Protein AF-0000000079724504 (afdb_homodimer)

Nearest PDB structures (foldseek):
  4ovy-assembly1_A-2  TM=7.297E-01  e=3.194E-13  Planctopirus limnophila DSM 3776
  3kd3-assembly2_B  TM=6.762E-01  e=2.627E-08  Francisella tularensis subsp. tularensis
  6hyj-assembly2_B  TM=6.392E-01  e=3.562E-07  Homo sapiens
  1nnl-assembly2_B  TM=6.589E-01  e=9.192E-07  Homo sapiens
  1nnl-assembly1_A  TM=6.661E-01  e=1.567E-06  Homo sapiens

Radius of gyration: 25.15 Å; Cα contacts (8 Å, |Δi|>4): 992; chains: 2; bounding box: 54×77×52 Å

Solvent-accessible surface area (backbone atoms only — not comparable to full-atom values): 28333 Å² total; per-residue (Å²): 128,90,59,59,81,60,83,65,50,43,65,69,58,46,52,51,49,39,50,55,50,70,67,50,61,51,35,35,38,28,30,39,63,51,46,40,24,38,52,55,60,55,58,47,44,52,48,48,41,43,76,66,57,45,76,55,45,68,60,62,46,27,90,78,42,91,34,34,74,61,27,45,56,41,84,81,52,58,54,71,58,49,45,53,51,51,53,52,50,43,47,47,33,31,72,70,63,30,59,68,52,22,59,58,61,53,35,51,73,63,17,49,31,36,66,68,53,39,28,51,51,30,43,54,41,47,60,57,34,53,62,40,83,51,69,80,27,38,43,73,32,64,67,49,45,42,48,42,52,45,38,49,76,43,63,33,47,60,32,39,48,26,63,39,51,22,61,44,52,28,51,52,24,68,82,59,74,36,57,46,88,34,42,45,27,29,41,56,41,58,48,99,84,47,30,29,38,49,52,68,45,79,58,53,24,51,24,64,20,39,42,52,40,38,47,74,73,69,63,55,78,32,32,31,19,39,25,46,50,69,55,31,44,50,37,32,70,54,23,71,73,40,17,38,36,35,42,81,76,44,64,68,55,51,52,56,37,48,76,71,70,30,42,77,30,62,57,68,71,77,84,125,128,89,58,60,81,58,84,65,51,44,65,71,57,46,51,51,50,37,52,54,50,71,69,52,60,50,34,35,38,27,30,39,64,50,47,41,24,37,53,54,60,54,58,48,46,52,48,48,41,42,74,67,57,45,76,55,47,70,59,63,45,28,89,81,42,91,34,33,73,62,26,45,56,40,83,81,50,57,54,70,58,50,47,53,50,52,53,52,51,43,50,46,34,30,72,68,62,30,61,69,52,22,58,57,60,53,35,53,74,63,18,49,31,36,68,68,53,39,28,50,51,29,43,54,40,47,60,53,33,55,63,40,80,53,69,78,30,37,41,74,33,64,67,47,47,41,47,44,52,43,38,51,77,43,61,33,48,59,33,39,50,26,63,39,50,23,59,44,50,30,53,51,24,70,83,60,73,37,58,47,88,34,43,44,28,29,42,56,40,57,46,98,87,49,30,29,38,49,52,69,46,78,60,53,23,52,24,62,21,37,42,51,40,39,47,73,73,69,65,54,78,31,32,32,19,37,23,46,50,70,55,31,45,50,37,33,71,55,22,70,75,41,17,38,37,37,40,81,76,42,66,68,55,51,49,57,37,48,77,71,69,30,42,77,30,62,58,68,71,78,84,125

pLDDT: mean 94.41, std 8.23, range [43.0, 98.94]

InterPro domains:
  IPR023214 HAD superfamily [G3DSA:3.40.50.1000] (127-270)
  IPR036412 HAD-like superfamily [SSF56784] (25-255)
  IPR050582 HAD-like hydrolase superfamily, SerB [PTHR43344] (23-249)

Organism: NCBI:txid2484901

Foldseek 3Di:
DQAFDCAQWDPVVRVLLSVVLQPAAFAEEEADDLWQKDHDLLVLLLVLCLQVQVVQADQQPLVLAPPRVCSNHVSVPDSVVVVVRVVVRLVVQCVPVNDLRSLLSSLSSQFRDALVRLLVSLVVSLVVQCPPPDPSHIHGDPRQLRSLVSSVVSPYQYAYQYLHELSSCLSCVVVSPHHSLRYHYWDADADPVRTGHSHTDPPRRWAVRVVVCCCVRVVDQGQEYEEADNRCVNNQLSHDHAYEYEHPPDVVRVVSCVVSVHHYTYRRDDPD/DQAFDCAQWDPVVRVLLSVVLQPAAFAEEEADDLWQKDHDLLVLLLVLCLQVQVVQADQQPLVLAPPRVCSNHVSVPDSVVVVVRVVVRLVVQCVPPNDLRSLLSSLSSQFRDALVRLLVSLVVSLVVQCPPPPPSHMHGDPRQLRSLVSSVVSPYQYAYQYLHELSSCLSCVVVSPHHSLRYHYWDADADPVRTGHSHTDPPRRWAVRVVVCCCVRVVDQGQEYEEADNRCVNNQLSHPHAYEYEYPPDPVRVVSCVVSVHHYTYRRDDPD

Sequence (544 aa):
MTSFPLKSWAPSVHASLTQIISSSPGLACFDFDNTLIRNDFGEKIMDSVISEGMLFLPDDLSLFFRDKDYWKNHKTKPISEKEHLVWEEYTYQLKEFGIEKGYRWTSFIFQGYTKDGFYDLSRRTWEKVARLREGFAVFPQKEMLDLIEFLNSNHWKIYIVTASPEDGIRAIAHHFPVKEENVIGMVQKKNPNGIYAHEIIEPYTYGEGKVKAIQSRIGEIPDLVFGDSFNDYPMLCYARKLGVAIDRGNPEFVKACSEKGISIQPYFALETMTSFPLKSWAPSVHASLTQIISSSPGLACFDFDNTLIRNDFGEKIMDSVISEGMLFLPDDLSLFFRDKDYWKNHKTKPISEKEHLVWEEYTYQLKEFGIEKGYRWTSFIFQGYTKDGFYDLSRRTWEKVARLREGFAVFPQKEMLDLIEFLNSNHWKIYIVTASPEDGIRAIAHHFPVKEENVIGMVQKKNPNGIYAHEIIEPYTYGEGKVKAIQSRIGEIPDLVFGDSFNDYPMLCYARKLGVAIDRGNPEFVKACSEKGISIQPYFALET

Structure (mmCIF, N/CA/C/O backbone):
data_AF-0000000079724504-model_v1
#
loop_
_entity.id
_entity.type
_entity.pdbx_description
1 polymer 'Haloacid dehalogenase-like hydrolase'
#
loop_
_atom_site.group_PDB
_atom_site.id
_atom_site.type_symbol
_atom_site.label_atom_id
_atom_site.label_alt_id
_atom_site.label_comp_id
_atom_site.label_asym_id
_atom_site.label_entity_id
_atom_site.label_seq_id
_atom_site.pdbx_PDB_ins_code
_atom_site.Cartn_x
_atom_site.Cartn_y
_atom_site.Cartn_z
_atom_site.occupancy
_atom_site.B_iso_or_equiv
_atom_site.auth_seq_id
_atom_site.auth_comp_id
_atom_site.auth_asym_id
_atom_site.auth_atom_id
_atom_site.pdbx_PDB_model_num
ATOM 1 N N . MET A 1 1 ? -13.156 -36.688 -18.75 1 67.56 1 MET A N 1
ATOM 2 C CA . MET A 1 1 ? -14.086 -35.844 -18.031 1 67.56 1 MET A CA 1
ATOM 3 C C . MET A 1 1 ? -14.719 -34.812 -18.953 1 67.56 1 MET A C 1
ATOM 5 O O . MET A 1 1 ? -14.016 -34.156 -19.734 1 67.56 1 MET A O 1
ATOM 9 N N . THR A 1 2 ? -16.047 -34.688 -19 1 82.56 2 THR A N 1
ATOM 10 C CA . THR A 1 2 ? -16.734 -33.812 -19.938 1 82.56 2 THR A CA 1
ATOM 11 C C . THR A 1 2 ? -16.781 -32.375 -19.422 1 82.56 2 THR A C 1
ATOM 13 O O . THR A 1 2 ? -17.016 -31.438 -20.188 1 82.56 2 THR A O 1
ATOM 16 N N . SER A 1 3 ? -16.547 -32.281 -18.219 1 93.12 3 SER A N 1
ATOM 17 C CA . SER A 1 3 ? -16.547 -30.969 -17.594 1 93.12 3 SER A CA 1
ATOM 18 C C . SER A 1 3 ? -15.969 -31.031 -16.188 1 93.12 3 SER A C 1
ATOM 20 O O . SER A 1 3 ? -15.43 -32.062 -15.773 1 93.12 3 SER A O 1
ATOM 22 N N . PHE A 1 4 ? -15.805 -30 -15.508 1 95.5 4 PHE A N 1
ATOM 23 C CA . PHE A 1 4 ? -15.43 -29.906 -14.102 1 95.5 4 PHE A CA 1
ATOM 24 C C . PHE A 1 4 ? -16.578 -29.328 -13.281 1 95.5 4 PHE A C 1
ATOM 26 O O . PHE A 1 4 ? -17.516 -28.75 -13.828 1 95.5 4 PHE A O 1
ATOM 33 N N . PRO A 1 5 ? -16.594 -29.5 -11.953 1 95.81 5 PRO A N 1
ATOM 34 C CA . PRO A 1 5 ? -17.719 -29.062 -11.133 1 95.81 5 PRO A CA 1
ATOM 35 C C . PRO A 1 5 ? -17.969 -27.562 -11.219 1 95.81 5 PRO A C 1
ATOM 37 O O . PRO A 1 5 ? -17.031 -26.766 -11.164 1 95.81 5 PRO A O 1
ATOM 40 N N . LEU A 1 6 ? -19.188 -27.125 -11.43 1 95 6 LEU A N 1
ATOM 41 C CA . LEU A 1 6 ? -19.547 -25.719 -11.531 1 95 6 LEU A CA 1
ATOM 42 C C . LEU A 1 6 ? -19.25 -24.984 -10.227 1 95 6 LEU A C 1
ATOM 44 O O . LEU A 1 6 ? -18.547 -23.969 -10.234 1 95 6 LEU A O 1
ATOM 48 N N . LYS A 1 7 ? -19.688 -25.453 -9.055 1 94.69 7 LYS A N 1
ATOM 49 C CA . LYS A 1 7 ? -19.531 -24.828 -7.738 1 94.69 7 LYS A CA 1
ATOM 50 C C . LYS A 1 7 ? -19.797 -23.328 -7.797 1 94.69 7 LYS A C 1
ATOM 52 O O . LYS A 1 7 ? -20.875 -22.906 -8.203 1 94.69 7 LYS A O 1
ATOM 57 N N . SER A 1 8 ? -18.812 -22.484 -7.422 1 94.75 8 SER A N 1
ATOM 58 C CA . SER A 1 8 ? -19.047 -21.047 -7.336 1 94.75 8 SER A CA 1
ATOM 59 C C . SER A 1 8 ? -18.719 -20.359 -8.656 1 94.75 8 SER A C 1
ATOM 61 O O . SER A 1 8 ? -18.688 -19.125 -8.727 1 94.75 8 SER A O 1
ATOM 63 N N . TRP A 1 9 ? -18.469 -21.109 -9.688 1 97.31 9 TRP A N 1
ATOM 64 C CA . TRP A 1 9 ? -18.219 -20.5 -10.992 1 97.31 9 TRP A CA 1
ATOM 65 C C . TRP A 1 9 ? -19.469 -19.828 -11.531 1 97.31 9 TRP A C 1
ATOM 67 O O . TRP A 1 9 ? -20.578 -20.344 -11.398 1 97.31 9 TRP A O 1
ATOM 77 N N . ALA A 1 10 ? -19.297 -18.641 -12.086 1 97.69 10 ALA A N 1
ATOM 78 C CA . ALA A 1 10 ? -20.375 -18.094 -12.914 1 97.69 10 ALA A CA 1
ATOM 79 C C . ALA A 1 10 ? -20.719 -19.047 -14.055 1 97.69 10 ALA A C 1
ATOM 81 O O . ALA A 1 10 ? -19.844 -19.5 -14.789 1 97.69 10 ALA A O 1
ATOM 82 N N . PRO A 1 11 ? -21.953 -19.312 -14.305 1 97.81 11 PRO A N 1
ATOM 83 C CA . PRO A 1 11 ? -22.344 -20.312 -15.297 1 97.81 11 PRO A CA 1
ATOM 84 C C . PRO A 1 11 ? -21.797 -20.016 -16.688 1 97.81 11 PRO A C 1
ATOM 86 O O . PRO A 1 11 ? -21.344 -20.938 -17.391 1 97.81 11 PRO A O 1
ATOM 89 N N . SER A 1 12 ? -21.844 -18.797 -17.094 1 97.94 12 SER A N 1
ATOM 90 C CA . SER A 1 12 ? -21.359 -18.438 -18.422 1 97.94 12 SER A CA 1
ATOM 91 C C . SER A 1 12 ? -19.859 -18.656 -18.531 1 97.94 12 SER A C 1
ATOM 93 O O . SER A 1 12 ? -19.375 -19.109 -19.578 1 97.94 12 SER A O 1
ATOM 95 N N . VAL A 1 13 ? -19.125 -18.359 -17.5 1 98.56 13 VAL A N 1
ATOM 96 C CA . VAL A 1 13 ? -17.688 -18.562 -17.5 1 98.56 13 VAL A CA 1
ATOM 97 C C . VAL A 1 13 ? -17.391 -20.062 -17.531 1 98.56 13 VAL A C 1
ATOM 99 O O . VAL A 1 13 ? -16.547 -20.516 -18.312 1 98.56 13 VAL A O 1
ATOM 102 N N . HIS A 1 14 ? -18.078 -20.797 -16.703 1 98.38 14 HIS A N 1
ATOM 103 C CA . HIS A 1 14 ? -17.922 -22.25 -16.641 1 98.38 14 HIS A CA 1
ATOM 104 C C . HIS A 1 14 ? -18.188 -22.891 -18 1 98.38 14 HIS A C 1
ATOM 106 O O . HIS A 1 14 ? -17.406 -23.75 -18.438 1 98.38 14 HIS A O 1
ATOM 112 N N . ALA A 1 15 ? -19.203 -22.5 -18.625 1 98 15 ALA A N 1
ATOM 113 C CA . ALA A 1 15 ? -19.562 -23.047 -19.922 1 98 15 ALA A CA 1
ATOM 114 C C . ALA A 1 15 ? -18.484 -22.75 -20.969 1 98 15 ALA A C 1
ATOM 116 O O . ALA A 1 15 ? -18.109 -23.625 -21.75 1 98 15 ALA A O 1
ATOM 117 N N . SER A 1 16 ? -18.062 -21.516 -20.984 1 98.19 16 SER A N 1
ATOM 118 C CA . SER A 1 16 ? -17.031 -21.109 -21.938 1 98.19 16 SER A CA 1
ATOM 119 C C . SER A 1 16 ? -15.75 -21.906 -21.719 1 98.19 16 SER A C 1
ATOM 121 O O . SER A 1 16 ? -15.148 -22.406 -22.688 1 98.19 16 SER A O 1
ATOM 123 N N . LEU A 1 17 ? -15.359 -22.031 -20.484 1 98.62 17 LEU A N 1
ATOM 124 C CA . LEU A 1 17 ? -14.148 -22.766 -20.156 1 98.62 17 LEU A CA 1
ATOM 125 C C . LEU A 1 17 ? -14.289 -24.234 -20.562 1 98.62 17 LEU A C 1
ATOM 127 O O . LEU A 1 17 ? -13.375 -24.812 -21.141 1 98.62 17 LEU A O 1
ATOM 131 N N . THR A 1 18 ? -15.422 -24.844 -20.234 1 98.31 18 THR A N 1
ATOM 132 C CA . THR A 1 18 ? -15.664 -26.25 -20.578 1 98.31 18 THR A CA 1
ATOM 133 C C . THR A 1 18 ? -15.547 -26.469 -22.078 1 98.31 18 THR A C 1
ATOM 135 O O . THR A 1 18 ? -14.898 -27.406 -22.531 1 98.31 18 THR A O 1
ATOM 138 N N . GLN A 1 19 ? -16.109 -25.562 -22.766 1 97.94 19 GLN A N 1
ATOM 139 C CA . GLN A 1 19 ? -16.094 -25.672 -24.219 1 97.94 19 GLN A CA 1
ATOM 140 C C . GLN A 1 19 ? -14.68 -25.516 -24.766 1 97.94 19 GLN A C 1
ATOM 142 O O . GLN A 1 19 ? -14.227 -26.344 -25.578 1 97.94 19 GLN A O 1
ATOM 147 N N . ILE A 1 20 ? -13.961 -24.5 -24.375 1 98.31 20 ILE A N 1
ATOM 148 C CA . ILE A 1 20 ? -12.633 -24.203 -24.891 1 98.31 20 ILE A CA 1
ATOM 149 C C . ILE A 1 20 ? -11.672 -25.328 -24.547 1 98.31 20 ILE A C 1
ATOM 151 O O . ILE A 1 20 ? -10.922 -25.812 -25.391 1 98.31 20 ILE A O 1
ATOM 155 N N . ILE A 1 21 ? -11.75 -25.812 -23.312 1 98.44 21 ILE A N 1
ATOM 156 C CA . ILE A 1 21 ? -10.781 -26.781 -22.797 1 98.44 21 ILE A CA 1
ATOM 157 C C . ILE A 1 21 ? -11.031 -28.141 -23.438 1 98.44 21 ILE A C 1
ATOM 159 O O . ILE A 1 21 ? -10.086 -28.875 -23.734 1 98.44 21 ILE A O 1
ATOM 163 N N . SER A 1 22 ? -12.289 -28.469 -23.734 1 97.38 22 SER A N 1
ATOM 164 C CA . SER A 1 22 ? -12.641 -29.781 -24.266 1 97.38 22 SER A CA 1
ATOM 165 C C . SER A 1 22 ? -12.375 -29.844 -25.781 1 97.38 22 SER A C 1
ATOM 167 O O . SER A 1 22 ? -12.352 -30.922 -26.359 1 97.38 22 SER A O 1
ATOM 169 N N . SER A 1 23 ? -12.219 -28.719 -26.359 1 96.06 23 SER A N 1
ATOM 170 C CA . SER A 1 23 ? -12.094 -28.672 -27.797 1 96.06 23 SER A CA 1
ATOM 171 C C . SER A 1 23 ? -10.695 -29.109 -28.25 1 96.06 23 SER A C 1
ATOM 173 O O . SER A 1 23 ? -10.562 -29.969 -29.109 1 96.06 23 SER A O 1
ATOM 175 N N . SER A 1 24 ? -9.617 -28.5 -27.797 1 95 24 SER A N 1
ATOM 176 C CA . SER A 1 24 ? -8.227 -28.812 -28.109 1 95 24 SER A CA 1
ATOM 177 C C . SER A 1 24 ? -7.289 -28.375 -26.984 1 95 24 SER A C 1
ATOM 179 O O . SER A 1 24 ? -7.531 -27.359 -26.328 1 95 24 SER A O 1
ATOM 181 N N . PRO A 1 25 ? -6.277 -29.125 -26.859 1 97.06 25 PRO A N 1
ATOM 182 C CA . PRO A 1 25 ? -5.309 -28.703 -25.844 1 97.06 25 PRO A CA 1
ATOM 183 C C . PRO A 1 25 ? -4.699 -27.328 -26.141 1 97.06 25 PRO A C 1
ATOM 185 O O . PRO A 1 25 ? -4.656 -26.906 -27.297 1 97.06 25 PRO A O 1
ATOM 188 N N . GLY A 1 26 ? -4.289 -26.609 -25.109 1 98.19 26 GLY A N 1
ATOM 189 C CA . GLY A 1 26 ? -3.678 -25.297 -25.219 1 98.19 26 GLY A CA 1
ATOM 190 C C . GLY A 1 26 ? -2.832 -24.938 -24.016 1 98.19 26 GLY A C 1
ATOM 191 O O . GLY A 1 26 ? -2.246 -25.797 -23.375 1 98.19 26 GLY A O 1
ATOM 192 N N . LEU A 1 27 ? -2.602 -23.672 -23.859 1 98.75 27 LEU A N 1
ATOM 193 C CA . LEU A 1 27 ? -1.772 -23.125 -22.781 1 98.75 27 LEU A CA 1
ATOM 194 C C . LEU A 1 27 ? -2.59 -22.234 -21.844 1 98.75 27 LEU A C 1
ATOM 196 O O . LEU A 1 27 ? -3.285 -21.328 -22.312 1 98.75 27 LEU A O 1
ATOM 200 N N . ALA A 1 28 ? -2.592 -22.562 -20.562 1 98.88 28 ALA A N 1
ATOM 201 C CA . ALA A 1 28 ? -3.262 -21.75 -19.547 1 98.88 28 ALA A CA 1
ATOM 202 C C . ALA A 1 28 ? -2.256 -21.156 -18.578 1 98.88 28 ALA A C 1
ATOM 204 O O . ALA A 1 28 ? -1.361 -21.844 -18.094 1 98.88 28 ALA A O 1
ATOM 205 N N . CYS A 1 29 ? -2.365 -19.875 -18.312 1 98.94 29 CYS A N 1
ATOM 206 C CA . CYS A 1 29 ? -1.544 -19.188 -17.328 1 98.94 29 CYS A CA 1
ATOM 207 C C . CYS A 1 29 ? -2.395 -18.688 -16.172 1 98.94 29 CYS A C 1
ATOM 209 O O . CYS A 1 29 ? -3.438 -18.062 -16.375 1 98.94 29 CYS A O 1
ATOM 211 N N . PHE A 1 30 ? -1.96 -18.953 -14.969 1 98.88 30 PHE A N 1
ATOM 212 C CA . PHE A 1 30 ? -2.648 -18.547 -13.75 1 98.88 30 PHE A CA 1
ATOM 213 C C . PHE A 1 30 ? -1.776 -17.609 -12.914 1 98.88 30 PHE A C 1
ATOM 215 O O . PHE A 1 30 ? -0.612 -17.906 -12.648 1 98.88 30 PHE A O 1
ATOM 222 N N . ASP A 1 31 ? -2.359 -16.469 -12.531 1 98.75 31 ASP A N 1
ATOM 223 C CA . ASP A 1 31 ? -1.816 -15.805 -11.344 1 98.75 31 ASP A CA 1
ATOM 224 C C . ASP A 1 31 ? -1.937 -16.703 -10.117 1 98.75 31 ASP A C 1
ATOM 226 O O . ASP A 1 31 ? -2.684 -17.672 -10.125 1 98.75 31 ASP A O 1
ATOM 230 N N . PHE A 1 32 ? -1.153 -16.391 -9.086 1 98.06 32 PHE A N 1
ATOM 231 C CA . PHE A 1 32 ? -1.125 -17.281 -7.93 1 98.06 32 PHE A CA 1
ATOM 232 C C . PHE A 1 32 ? -1.93 -16.688 -6.777 1 98.06 32 PHE A C 1
ATOM 234 O O . PHE A 1 32 ? -3.043 -17.141 -6.496 1 98.06 32 PHE A O 1
ATOM 241 N N . ASP A 1 33 ? -1.461 -15.586 -6.137 1 96.06 33 ASP A N 1
ATOM 242 C CA . ASP A 1 33 ? -2.074 -14.984 -4.957 1 96.06 33 ASP A CA 1
ATOM 243 C C . ASP A 1 33 ? -3.441 -14.398 -5.289 1 96.06 33 ASP A C 1
ATOM 245 O O . ASP A 1 33 ? -3.566 -13.578 -6.199 1 96.06 33 ASP A O 1
ATOM 249 N N . ASN A 1 34 ? -4.457 -14.859 -4.555 1 94.31 34 ASN A N 1
ATOM 250 C CA . ASN A 1 34 ? -5.844 -14.422 -4.668 1 94.31 34 ASN A CA 1
ATOM 251 C C . ASN A 1 34 ? -6.48 -14.898 -5.969 1 94.31 34 ASN A C 1
ATOM 253 O O . ASN A 1 34 ? -7.625 -14.555 -6.27 1 94.31 34 ASN A O 1
ATOM 257 N N . THR A 1 35 ? -5.742 -15.727 -6.77 1 97 35 THR A N 1
ATOM 258 C CA . THR A 1 35 ? -6.281 -16.391 -7.949 1 97 35 THR A CA 1
ATOM 259 C C . THR A 1 35 ? -6.352 -17.906 -7.738 1 97 35 THR A C 1
ATOM 261 O O . THR A 1 35 ? -7.434 -18.453 -7.535 1 97 35 THR A O 1
ATOM 264 N N . LEU A 1 36 ? -5.211 -18.547 -7.543 1 95.94 36 LEU A N 1
ATOM 265 C CA . LEU A 1 36 ? -5.203 -19.969 -7.234 1 95.94 36 LEU A CA 1
ATOM 266 C C . LEU A 1 36 ? -5.426 -20.219 -5.746 1 95.94 36 LEU A C 1
ATOM 268 O O . LEU A 1 36 ? -5.957 -21.25 -5.3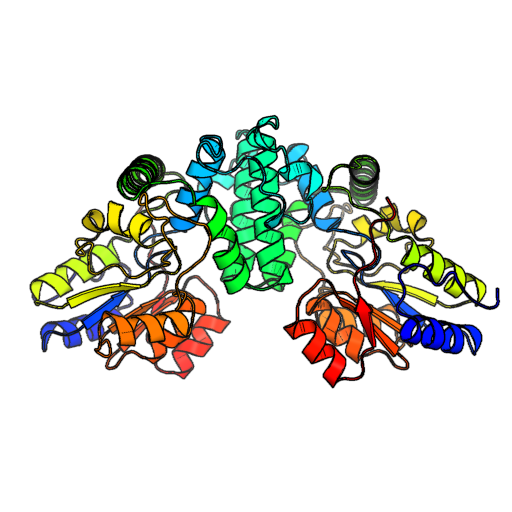48 1 95.94 36 LEU A O 1
ATOM 272 N N . ILE A 1 37 ? -4.961 -19.25 -5 1 93.69 37 ILE A N 1
ATOM 273 C CA . ILE A 1 37 ? -5.141 -19.328 -3.555 1 93.69 37 ILE A CA 1
ATOM 274 C C . ILE A 1 37 ? -5.855 -18.078 -3.055 1 93.69 37 ILE A C 1
ATOM 276 O O . ILE A 1 37 ? -5.949 -17.078 -3.771 1 93.69 37 ILE A O 1
ATOM 280 N N . ARG A 1 38 ? -6.328 -18.219 -1.864 1 90.06 38 ARG A N 1
ATOM 281 C CA . ARG A 1 38 ? -6.793 -17.047 -1.14 1 90.06 38 ARG A CA 1
ATOM 282 C C . ARG A 1 38 ? -5.648 -16.391 -0.373 1 90.06 38 ARG A C 1
ATOM 284 O O . ARG A 1 38 ? -4.82 -17.078 0.225 1 90.06 38 ARG A O 1
ATOM 291 N N . ASN A 1 39 ? -5.641 -15.094 -0.394 1 90 39 ASN A N 1
ATOM 292 C CA . ASN A 1 39 ? -4.641 -14.273 0.285 1 90 39 ASN A CA 1
ATOM 293 C C . ASN A 1 39 ? -3.283 -14.359 -0.406 1 90 39 ASN A C 1
ATOM 295 O O . ASN A 1 39 ? -3.211 -14.578 -1.616 1 90 39 ASN A O 1
ATOM 299 N N . ASP A 1 40 ? -2.264 -13.875 0.255 1 92.56 40 ASP A N 1
ATOM 300 C CA . ASP A 1 40 ? -0.97 -13.656 -0.385 1 92.56 40 ASP A CA 1
ATOM 301 C C . ASP A 1 40 ? 0.115 -14.508 0.272 1 92.56 40 ASP A C 1
ATOM 303 O O . ASP A 1 40 ? 0.632 -14.148 1.334 1 92.56 40 ASP A O 1
ATOM 307 N N . PHE A 1 41 ? 0.46 -15.609 -0.387 1 94.69 41 PHE A N 1
ATOM 308 C CA . PHE A 1 41 ? 1.453 -16.516 0.178 1 94.69 41 PHE A CA 1
ATOM 309 C C . PHE A 1 41 ? 2.836 -15.875 0.176 1 94.69 41 PHE A C 1
ATOM 311 O O . PHE A 1 41 ? 3.637 -16.109 1.083 1 94.69 41 PHE A O 1
ATOM 318 N N . GLY A 1 42 ? 3.156 -15.047 -0.846 1 95.19 42 GLY A N 1
ATOM 319 C CA . GLY A 1 42 ? 4.418 -14.32 -0.833 1 95.19 42 GLY A CA 1
ATOM 320 C C . GLY A 1 42 ? 4.633 -13.523 0.439 1 95.19 42 GLY A C 1
ATOM 321 O O . GLY A 1 42 ? 5.727 -13.539 1.008 1 95.19 42 GLY A O 1
ATOM 322 N N . GLU A 1 43 ? 3.617 -12.883 0.887 1 94 43 GLU A N 1
ATOM 323 C CA . GLU A 1 43 ? 3.707 -12.094 2.115 1 94 43 GLU A CA 1
ATOM 324 C C . GLU A 1 43 ? 3.816 -13 3.34 1 94 43 GLU A C 1
ATOM 326 O O . GLU A 1 43 ? 4.43 -12.625 4.34 1 94 43 GLU A O 1
ATOM 331 N N . LYS A 1 44 ? 3.242 -14.211 3.25 1 93.94 44 LYS A N 1
ATOM 332 C CA . LYS A 1 44 ? 3.398 -15.148 4.355 1 93.94 44 LYS A CA 1
ATOM 333 C C . LYS A 1 44 ? 4.832 -15.656 4.449 1 93.94 44 LYS A C 1
ATOM 335 O O . LYS A 1 44 ? 5.34 -15.914 5.543 1 93.94 44 LYS A O 1
ATOM 340 N N . ILE A 1 45 ? 5.461 -15.867 3.305 1 96.38 45 ILE A N 1
ATOM 341 C CA . ILE A 1 45 ? 6.871 -16.234 3.324 1 96.38 45 ILE A CA 1
ATOM 342 C C . ILE A 1 45 ? 7.684 -15.109 3.971 1 96.38 45 ILE A C 1
ATOM 344 O O . ILE A 1 45 ? 8.555 -15.367 4.805 1 96.38 45 ILE A O 1
ATOM 348 N N . MET A 1 46 ? 7.383 -13.867 3.59 1 96 46 MET A N 1
ATOM 349 C CA . MET A 1 46 ? 8.031 -12.711 4.199 1 96 46 MET A CA 1
ATOM 350 C C . MET A 1 46 ? 7.844 -12.719 5.715 1 96 46 MET A C 1
ATOM 352 O O . MET A 1 46 ? 8.805 -12.531 6.461 1 96 46 MET A O 1
ATOM 356 N N . ASP A 1 47 ? 6.645 -13 6.156 1 93.88 47 ASP A N 1
ATOM 357 C CA . ASP A 1 47 ? 6.336 -13.07 7.582 1 93.88 47 ASP A CA 1
ATOM 358 C C . ASP A 1 47 ? 7.191 -14.125 8.273 1 93.88 47 ASP A C 1
ATOM 360 O O . ASP A 1 47 ? 7.68 -13.906 9.391 1 93.88 47 ASP A O 1
ATOM 364 N N . SER A 1 48 ? 7.289 -15.227 7.629 1 95.25 48 SER A N 1
ATOM 365 C CA . SER A 1 48 ? 8.055 -16.328 8.211 1 95.25 48 SER A CA 1
ATOM 366 C C . SER A 1 48 ? 9.523 -15.953 8.359 1 95.25 48 SER A C 1
ATOM 368 O O . SER A 1 48 ? 10.141 -16.234 9.391 1 95.25 48 SER A O 1
ATOM 370 N N . VAL A 1 49 ? 10.125 -15.297 7.355 1 97.06 49 VAL A N 1
ATOM 371 C CA . VAL A 1 49 ? 11.516 -14.867 7.422 1 97.06 49 VAL A CA 1
ATOM 372 C C . VAL A 1 49 ? 11.711 -13.922 8.609 1 97.06 49 VAL A C 1
ATOM 374 O O . VAL A 1 49 ? 12.648 -14.078 9.391 1 97.06 49 VAL A O 1
ATOM 377 N N . ILE A 1 50 ? 10.781 -12.992 8.766 1 95.19 50 ILE A N 1
ATOM 378 C CA . ILE A 1 50 ? 10.883 -11.969 9.805 1 95.19 50 ILE A CA 1
ATOM 379 C C . ILE A 1 50 ? 10.703 -12.602 11.18 1 95.19 50 ILE A C 1
ATOM 381 O O . ILE A 1 50 ? 11.5 -12.375 12.086 1 95.19 50 ILE A O 1
ATOM 385 N N . SER A 1 51 ? 9.688 -13.438 11.312 1 93.06 51 SER A N 1
ATOM 386 C CA . SER A 1 51 ? 9.359 -14.023 12.609 1 93.06 51 SER A CA 1
ATOM 387 C C . SER A 1 51 ? 10.445 -15 13.062 1 93.06 51 SER A C 1
ATOM 389 O O . SER A 1 51 ? 10.594 -15.25 14.258 1 93.06 51 SER A O 1
ATOM 391 N N . GLU A 1 52 ? 11.148 -15.547 12.117 1 93.75 52 GLU A N 1
ATOM 392 C CA . GLU A 1 52 ? 12.211 -16.484 12.438 1 93.75 52 GLU A CA 1
ATOM 393 C C . GLU A 1 52 ? 13.523 -15.758 12.727 1 93.75 52 GLU A C 1
ATOM 395 O O . GLU A 1 52 ? 14.562 -16.391 12.922 1 93.75 52 GLU A O 1
ATOM 400 N N . GLY A 1 53 ? 13.523 -14.43 12.656 1 93.88 53 GLY A N 1
ATOM 401 C CA . GLY A 1 53 ? 14.633 -13.641 13.164 1 93.88 53 GLY A CA 1
ATOM 402 C C . GLY A 1 53 ? 15.531 -13.094 12.062 1 93.88 53 GLY A C 1
ATOM 403 O O . GLY A 1 53 ? 16.641 -12.641 12.336 1 93.88 53 GLY A O 1
ATOM 404 N N . MET A 1 54 ? 15.109 -13.305 10.797 1 96 54 MET A N 1
ATOM 405 C CA . MET A 1 54 ? 15.891 -12.781 9.68 1 96 54 MET A CA 1
ATOM 406 C C . MET A 1 54 ? 17.328 -13.273 9.742 1 96 54 MET A C 1
ATOM 408 O O . MET A 1 54 ? 18.266 -12.5 9.555 1 96 54 MET A O 1
ATOM 412 N N . LEU A 1 55 ? 17.484 -14.547 10.016 1 93.62 55 LEU A N 1
ATOM 413 C CA . LEU A 1 55 ? 18.75 -15.164 10.398 1 93.62 55 LEU A CA 1
ATOM 414 C C . LEU A 1 55 ? 19.75 -15.109 9.258 1 93.62 55 LEU A C 1
ATOM 416 O O . LEU A 1 55 ? 20.969 -15 9.484 1 93.62 55 LEU A O 1
ATOM 420 N N . PHE A 1 56 ? 19.344 -15.102 8.008 1 94.69 56 PHE A N 1
ATOM 421 C CA . PHE A 1 56 ? 20.266 -15.25 6.879 1 94.69 56 PHE A CA 1
ATOM 422 C C . PHE A 1 56 ? 20.5 -13.906 6.199 1 94.69 56 PHE A C 1
ATOM 424 O O . PHE A 1 56 ? 21.25 -13.828 5.223 1 94.69 56 PHE A O 1
ATOM 431 N N . LEU A 1 57 ? 19.875 -12.82 6.703 1 96.44 57 LEU A N 1
ATOM 432 C CA . LEU A 1 57 ? 20.047 -11.492 6.133 1 96.44 57 LEU A CA 1
ATOM 433 C C . LEU A 1 57 ? 21.328 -10.852 6.641 1 96.44 57 LEU A C 1
ATOM 435 O O . LEU A 1 57 ? 21.797 -11.156 7.742 1 96.44 57 LEU A O 1
ATOM 439 N N . PRO A 1 58 ? 21.922 -9.969 5.832 1 95.38 58 PRO A N 1
ATOM 440 C CA . PRO A 1 58 ? 23.125 -9.281 6.293 1 95.38 58 PRO A CA 1
ATOM 441 C C . PRO A 1 58 ? 22.859 -8.391 7.508 1 95.38 58 PRO A C 1
ATOM 443 O O . PRO A 1 58 ? 21.719 -7.98 7.746 1 95.38 58 PRO A O 1
ATOM 446 N N . ASP A 1 59 ? 23.938 -8.133 8.203 1 94.38 59 ASP A N 1
ATOM 447 C CA . ASP A 1 59 ? 23.844 -7.293 9.391 1 94.38 59 ASP A CA 1
ATOM 448 C C . ASP A 1 59 ? 23.391 -5.879 9.031 1 94.38 59 ASP A C 1
ATOM 450 O O . ASP A 1 59 ? 22.578 -5.281 9.742 1 94.38 59 ASP A O 1
ATOM 454 N N . ASP A 1 60 ? 23.969 -5.426 7.934 1 95.94 60 ASP A N 1
ATOM 455 C CA . ASP A 1 60 ? 23.641 -4.066 7.504 1 95.94 60 ASP A CA 1
ATOM 456 C C . ASP A 1 60 ? 22.531 -4.07 6.457 1 95.94 60 ASP A C 1
ATOM 458 O O . ASP A 1 60 ? 22.75 -4.504 5.32 1 95.94 60 ASP A O 1
ATOM 462 N N . LEU A 1 61 ? 21.312 -3.609 6.809 1 97.06 61 LEU A N 1
ATOM 463 C CA . LEU A 1 61 ? 20.172 -3.518 5.902 1 97.06 61 LEU A CA 1
ATOM 464 C C . LEU A 1 61 ? 19.797 -2.061 5.648 1 97.06 61 LEU A C 1
ATOM 466 O O . LEU A 1 61 ? 18.688 -1.771 5.203 1 97.06 61 LEU A O 1
ATOM 470 N N . SER A 1 62 ? 20.719 -1.115 5.922 1 95 62 SER A N 1
ATOM 471 C CA . SER A 1 62 ? 20.453 0.318 5.879 1 95 62 SER A CA 1
ATOM 472 C C . SER A 1 62 ? 20.062 0.761 4.473 1 95 62 SER A C 1
ATOM 474 O O . SER A 1 62 ? 19.297 1.717 4.309 1 95 62 SER A O 1
ATOM 476 N N . LEU A 1 63 ? 20.422 0.064 3.494 1 94.81 63 LEU A N 1
ATOM 477 C CA . LEU A 1 63 ? 20.141 0.411 2.104 1 94.81 63 LEU A CA 1
ATOM 478 C C . LEU A 1 63 ? 18.656 0.286 1.792 1 94.81 63 LEU A C 1
ATOM 480 O O . LEU A 1 63 ? 18.172 0.874 0.823 1 94.81 63 LEU A O 1
ATOM 484 N N . PHE A 1 64 ? 17.938 -0.452 2.592 1 96.5 64 PHE A N 1
ATOM 485 C CA . PHE A 1 64 ? 16.578 -0.836 2.209 1 96.5 64 PHE A CA 1
ATOM 486 C C . PHE A 1 64 ? 15.555 -0.097 3.053 1 96.5 64 PHE A C 1
ATOM 488 O O . PHE A 1 64 ? 14.352 -0.263 2.854 1 96.5 64 PHE A O 1
ATOM 495 N N . PHE A 1 65 ? 16.062 0.724 3.951 1 93.94 65 PHE A N 1
ATOM 496 C CA . PHE A 1 65 ? 15.148 1.371 4.883 1 93.94 65 PHE A CA 1
ATOM 497 C C . PHE A 1 65 ? 15.414 2.869 4.957 1 93.94 65 PHE A C 1
ATOM 499 O O . PHE A 1 65 ? 16.547 3.311 4.762 1 93.94 65 PHE A O 1
ATOM 506 N N . ARG A 1 66 ? 14.398 3.701 5.242 1 88.56 66 ARG A N 1
ATOM 507 C CA . ARG A 1 66 ? 14.547 5.137 5.469 1 88.56 66 ARG A CA 1
ATOM 508 C C . ARG A 1 66 ? 15.359 5.41 6.727 1 88.56 66 ARG A C 1
ATOM 510 O O . ARG A 1 66 ? 16.203 6.312 6.738 1 88.56 66 ARG A O 1
ATOM 517 N N . ASP A 1 67 ? 15.055 4.555 7.77 1 86.44 67 ASP A N 1
ATOM 518 C CA . ASP A 1 67 ? 15.828 4.668 9 1 86.44 67 ASP A CA 1
ATOM 519 C C . ASP A 1 67 ? 17.141 3.9 8.898 1 86.44 67 ASP A C 1
ATOM 521 O O . ASP A 1 67 ? 17.281 2.818 9.469 1 86.44 67 ASP A O 1
ATOM 525 N N . LYS A 1 68 ? 18.109 4.488 8.344 1 89.06 68 LYS A N 1
ATOM 526 C CA . LYS A 1 68 ? 19.375 3.826 8.031 1 89.06 68 LYS A CA 1
ATOM 527 C C . LYS A 1 68 ? 20.109 3.42 9.312 1 89.06 68 LYS A C 1
ATOM 529 O O . LYS A 1 68 ? 20.656 2.322 9.391 1 89.06 68 LYS A O 1
ATOM 534 N N . ASP A 1 69 ? 20.094 4.199 10.328 1 87.06 69 ASP A N 1
ATOM 535 C CA . ASP A 1 69 ? 20.844 3.941 11.555 1 87.06 69 ASP A CA 1
ATOM 536 C C . ASP A 1 69 ? 20.297 2.709 12.281 1 87.06 69 ASP A C 1
ATOM 538 O O . ASP A 1 69 ? 21.078 1.864 12.742 1 87.06 69 ASP A O 1
ATOM 542 N N . TYR A 1 70 ? 19 2.588 12.352 1 88.19 70 TYR A N 1
ATOM 543 C CA . TYR A 1 70 ? 18.375 1.438 13 1 88.19 70 TYR A CA 1
ATOM 544 C C . TYR A 1 70 ? 18.781 0.139 12.312 1 88.19 70 TYR A C 1
ATOM 546 O O . TYR A 1 70 ? 19.141 -0.839 12.977 1 88.19 70 TYR A O 1
ATOM 554 N N . TRP A 1 71 ? 18.875 0.179 11.016 1 93.75 71 TRP A N 1
ATOM 555 C CA . TRP A 1 71 ? 18.969 -1.071 10.273 1 93.75 71 TRP A CA 1
ATOM 556 C C . TRP A 1 71 ? 20.422 -1.407 9.953 1 93.75 71 TRP A C 1
ATOM 558 O O . TRP A 1 71 ? 20.703 -2.461 9.383 1 93.75 71 TRP A O 1
ATOM 568 N N . LYS A 1 72 ? 21.297 -0.477 10.32 1 93.31 72 LYS A N 1
ATOM 569 C CA . LYS A 1 72 ? 22.719 -0.793 10.25 1 93.31 72 LYS A CA 1
ATOM 570 C C . LYS A 1 72 ? 23.094 -1.888 11.242 1 93.31 72 LYS A C 1
ATOM 572 O O . LYS A 1 72 ? 24 -2.678 10.992 1 93.31 72 LYS A O 1
ATOM 577 N N . ASN A 1 73 ? 22.391 -2.02 12.383 1 90 73 ASN A N 1
ATOM 578 C CA . ASN A 1 73 ? 22.656 -3.02 13.414 1 90 73 ASN A CA 1
ATOM 579 C C . ASN A 1 73 ? 21.359 -3.615 13.953 1 90 73 ASN A C 1
ATOM 581 O O . ASN A 1 73 ? 21.141 -3.646 15.164 1 90 73 ASN A O 1
ATOM 585 N N . HIS A 1 74 ? 20.578 -4.16 13.023 1 91.75 74 HIS A N 1
ATOM 586 C CA . HIS A 1 74 ? 19.219 -4.586 13.367 1 91.75 74 HIS A CA 1
ATOM 587 C C . HIS A 1 74 ? 19.234 -5.875 14.18 1 91.75 74 HIS A C 1
ATOM 589 O O . HIS A 1 74 ? 18.266 -6.191 14.875 1 91.75 74 HIS A O 1
ATOM 595 N N . LYS A 1 75 ? 20.328 -6.68 14.219 1 91.19 75 LYS A N 1
ATOM 596 C CA . LYS A 1 75 ? 20.359 -8 14.836 1 91.19 75 LYS A CA 1
ATOM 597 C C . LYS A 1 75 ? 20.203 -7.898 16.359 1 91.19 75 LYS A C 1
ATOM 599 O O . LYS A 1 75 ? 19.781 -8.859 17 1 91.19 75 LYS A O 1
ATOM 604 N N . THR A 1 76 ? 20.469 -6.762 16.906 1 90.5 76 THR A N 1
ATOM 605 C CA . THR A 1 76 ? 20.391 -6.578 18.359 1 90.5 76 THR A CA 1
ATOM 606 C C . THR A 1 76 ? 18.984 -6.133 18.766 1 90.5 76 THR A C 1
ATOM 608 O O . THR A 1 76 ? 18.688 -6.059 19.953 1 90.5 76 THR A O 1
ATOM 611 N N . LYS A 1 77 ? 18.109 -5.863 17.766 1 91.75 77 LYS A N 1
ATOM 612 C CA . LYS A 1 77 ? 16.766 -5.344 18.047 1 91.75 77 LYS A CA 1
ATOM 613 C C . LYS A 1 77 ? 15.758 -6.473 18.219 1 91.75 77 LYS A C 1
ATOM 615 O O . LYS A 1 77 ? 15.922 -7.551 17.656 1 91.75 77 LYS A O 1
ATOM 620 N N . PRO A 1 78 ? 14.711 -6.242 19.016 1 92.88 78 PRO A N 1
ATOM 621 C CA . PRO A 1 78 ? 13.688 -7.273 19.188 1 92.88 78 PRO A CA 1
ATOM 622 C C . PRO A 1 78 ? 12.961 -7.625 17.891 1 92.88 78 PRO A C 1
ATOM 624 O O . PRO A 1 78 ? 12.695 -6.742 17.078 1 92.88 78 PRO A O 1
ATOM 627 N N . ILE A 1 79 ? 12.602 -8.867 17.766 1 92.62 79 ILE A N 1
ATOM 628 C CA . ILE A 1 79 ? 11.961 -9.391 16.562 1 92.62 79 ILE A CA 1
ATOM 629 C C . ILE A 1 79 ? 10.633 -8.68 16.344 1 92.62 79 ILE A C 1
ATOM 631 O O . ILE A 1 79 ? 10.312 -8.297 15.211 1 92.62 79 ILE A O 1
ATOM 635 N N . SER A 1 80 ? 9.953 -8.469 17.422 1 90.19 80 SER A N 1
ATOM 636 C CA . SER A 1 80 ? 8.641 -7.84 17.297 1 90.19 80 SER A CA 1
ATOM 637 C C . SER A 1 80 ? 8.758 -6.418 16.766 1 90.19 80 SER A C 1
ATOM 639 O O . SER A 1 80 ? 7.922 -5.973 15.969 1 90.19 80 SER A O 1
ATOM 641 N N . GLU A 1 81 ? 9.773 -5.742 17.219 1 89.06 81 GLU A N 1
ATOM 642 C CA . GLU A 1 81 ? 10.016 -4.383 16.75 1 89.06 81 GLU A CA 1
ATOM 643 C C . GLU A 1 81 ? 10.414 -4.371 15.273 1 89.06 81 GLU A C 1
ATOM 645 O O . GLU A 1 81 ? 9.922 -3.551 14.492 1 89.06 81 GLU A O 1
ATOM 650 N N . LYS A 1 82 ? 11.281 -5.285 14.891 1 93.19 82 LYS A N 1
ATOM 651 C CA . LYS A 1 82 ? 11.711 -5.387 13.492 1 93.19 82 LYS A CA 1
ATOM 652 C C . LYS A 1 82 ? 10.531 -5.711 12.578 1 93.19 82 LYS A C 1
ATOM 654 O O . LYS A 1 82 ? 10.414 -5.156 11.484 1 93.19 82 LYS A O 1
ATOM 659 N N . GLU A 1 83 ? 9.703 -6.621 13.023 1 92.62 83 GLU A N 1
ATOM 660 C CA . GLU A 1 83 ? 8.523 -6.98 12.242 1 92.62 83 GLU A CA 1
ATOM 661 C C . GLU A 1 83 ? 7.656 -5.754 11.953 1 92.62 83 GLU A C 1
ATOM 663 O O . GLU A 1 83 ? 7.293 -5.504 10.805 1 92.62 83 GLU A O 1
ATOM 668 N N . HIS A 1 84 ? 7.422 -5.031 12.992 1 89.81 84 HIS A N 1
ATOM 669 C CA . HIS A 1 84 ? 6.625 -3.816 12.844 1 89.81 84 HIS A CA 1
ATOM 670 C C . HIS A 1 84 ? 7.266 -2.848 11.859 1 89.81 84 HIS A C 1
ATOM 672 O O . HIS A 1 84 ? 6.59 -2.324 10.969 1 89.81 84 HIS A O 1
ATOM 678 N N . LEU A 1 85 ? 8.531 -2.668 11.961 1 90.81 85 LEU A N 1
ATOM 679 C CA . LEU A 1 85 ? 9.242 -1.671 11.164 1 90.81 85 LEU A CA 1
ATOM 680 C C . LEU A 1 85 ? 9.367 -2.123 9.711 1 90.81 85 LEU A C 1
ATOM 682 O O . LEU A 1 85 ? 9.336 -1.298 8.797 1 90.81 85 LEU A O 1
ATOM 686 N N . VAL A 1 86 ? 9.492 -3.404 9.461 1 95 86 VAL A N 1
ATOM 687 C CA . VAL A 1 86 ? 9.555 -3.926 8.094 1 95 86 VAL A CA 1
ATOM 688 C C . VAL A 1 86 ? 8.219 -3.699 7.395 1 95 86 VAL A C 1
ATOM 690 O O . VAL A 1 86 ? 8.18 -3.225 6.258 1 95 86 VAL A O 1
ATOM 693 N N . TRP A 1 87 ? 7.188 -3.965 8.109 1 93.56 87 TRP A N 1
ATOM 694 C CA . TRP A 1 87 ? 5.867 -3.795 7.516 1 93.56 87 TRP A CA 1
ATOM 695 C C . TRP A 1 87 ? 5.551 -2.318 7.301 1 93.56 87 TRP A C 1
ATOM 697 O O . TRP A 1 87 ? 4.91 -1.952 6.312 1 93.56 87 TRP A O 1
ATOM 707 N N . GLU A 1 88 ? 5.973 -1.483 8.242 1 91.44 88 GLU A N 1
ATOM 708 C CA . GLU A 1 88 ? 5.816 -0.042 8.07 1 91.44 88 GLU A CA 1
ATOM 709 C C . GLU A 1 88 ? 6.555 0.448 6.828 1 91.44 88 GLU A C 1
ATOM 711 O O . GLU A 1 88 ? 6.016 1.242 6.051 1 91.44 88 GLU A O 1
ATOM 716 N N . GLU A 1 89 ? 7.777 -0.03 6.668 1 93.88 89 GLU A N 1
ATOM 717 C CA . GLU A 1 89 ? 8.562 0.359 5.5 1 93.88 89 GLU A CA 1
ATOM 718 C C . GLU A 1 89 ? 7.93 -0.157 4.215 1 93.88 89 GLU A C 1
ATOM 720 O O . GLU A 1 89 ? 7.895 0.552 3.205 1 93.88 89 GLU A O 1
ATOM 725 N N . TYR A 1 90 ? 7.438 -1.357 4.289 1 96.5 90 TYR A N 1
ATOM 726 C CA . TYR A 1 90 ? 6.754 -1.925 3.131 1 96.5 90 TYR A CA 1
ATOM 727 C C . TYR A 1 90 ? 5.559 -1.068 2.73 1 96.5 90 TYR A C 1
ATOM 729 O O . TYR A 1 90 ? 5.398 -0.727 1.557 1 96.5 90 TYR A O 1
ATOM 737 N N . THR A 1 91 ? 4.766 -0.704 3.691 1 95.19 91 THR A N 1
ATOM 738 C CA . THR A 1 91 ? 3.6 0.145 3.469 1 95.19 91 THR A CA 1
ATOM 739 C C . THR A 1 91 ? 4.016 1.486 2.873 1 95.19 91 THR A C 1
ATOM 741 O O . THR A 1 91 ? 3.377 1.982 1.94 1 95.19 91 THR A O 1
ATOM 744 N N . TYR A 1 92 ? 5.082 2.018 3.375 1 92.88 92 TYR A N 1
ATOM 745 C CA . TYR A 1 92 ? 5.609 3.273 2.854 1 92.88 92 TYR A CA 1
ATOM 746 C C . TYR A 1 92 ? 5.992 3.135 1.385 1 92.88 92 TYR A C 1
ATOM 748 O O . TYR A 1 92 ? 5.645 3.984 0.562 1 92.88 92 TYR A O 1
ATOM 756 N N . GLN A 1 93 ? 6.695 2.037 1.061 1 95.31 93 GLN A N 1
ATOM 757 C CA . GLN A 1 93 ? 7.121 1.798 -0.314 1 95.31 93 GLN A CA 1
ATOM 758 C C . GLN A 1 93 ? 5.926 1.731 -1.258 1 95.31 93 GLN A C 1
ATOM 760 O O . GLN A 1 93 ? 5.953 2.312 -2.346 1 95.31 93 GLN A O 1
ATOM 765 N N . LEU A 1 94 ? 4.887 1.052 -0.806 1 96.19 94 LEU A N 1
ATOM 766 C CA . LEU A 1 94 ? 3.676 0.899 -1.604 1 96.19 94 LEU A CA 1
ATOM 767 C C . LEU A 1 94 ? 3.021 2.252 -1.863 1 96.19 94 LEU A C 1
ATOM 769 O O . LEU A 1 94 ? 2.658 2.562 -3 1 96.19 94 LEU A O 1
ATOM 773 N N . LYS A 1 95 ? 2.947 3.076 -0.888 1 94.19 95 LYS A N 1
ATOM 774 C CA . LYS A 1 95 ? 2.24 4.352 -0.964 1 94.19 95 LYS A CA 1
ATOM 775 C C . LYS A 1 95 ? 3.039 5.375 -1.764 1 94.19 95 LYS A C 1
ATOM 777 O O . LYS A 1 95 ? 2.473 6.133 -2.557 1 94.19 95 LYS A O 1
ATOM 782 N N . GLU A 1 96 ? 4.355 5.348 -1.541 1 91.75 96 GLU A N 1
ATOM 783 C CA . GLU A 1 96 ? 5.203 6.406 -2.086 1 91.75 96 GLU A CA 1
ATOM 784 C C . GLU A 1 96 ? 5.602 6.102 -3.527 1 91.75 96 GLU A C 1
ATOM 786 O O . GLU A 1 96 ? 5.59 6.992 -4.379 1 91.75 96 GLU A O 1
ATOM 791 N N . PHE A 1 97 ? 5.898 4.816 -3.779 1 93.94 97 PHE A N 1
ATOM 792 C CA . PHE A 1 97 ? 6.559 4.523 -5.047 1 93.94 97 PHE A CA 1
ATOM 793 C C . PHE A 1 97 ? 5.691 3.619 -5.914 1 93.94 97 PHE A C 1
ATOM 795 O O . PHE A 1 97 ? 6.012 3.373 -7.078 1 93.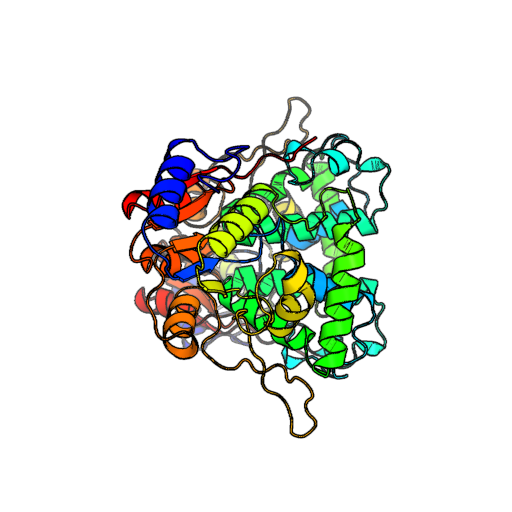94 97 PHE A O 1
ATOM 802 N N . GLY A 1 98 ? 4.586 3.105 -5.328 1 93.56 98 GLY A N 1
ATOM 803 C CA . GLY A 1 98 ? 3.693 2.242 -6.082 1 93.56 98 GLY A CA 1
ATOM 804 C C . GLY A 1 98 ? 3.869 0.771 -5.758 1 93.56 98 GLY A C 1
ATOM 805 O O . GLY A 1 98 ? 4.863 0.381 -5.141 1 93.56 98 GLY A O 1
ATOM 806 N N . ILE A 1 99 ? 2.961 0.004 -6.203 1 95.81 99 ILE A N 1
ATOM 807 C CA . ILE A 1 99 ? 2.857 -1.398 -5.816 1 95.81 99 ILE A CA 1
ATOM 808 C C . ILE A 1 99 ? 4.051 -2.174 -6.367 1 95.81 99 ILE A C 1
ATOM 810 O O . ILE A 1 99 ? 4.672 -2.961 -5.648 1 95.81 99 ILE A O 1
ATOM 814 N N . GLU A 1 100 ? 4.395 -1.959 -7.648 1 96.56 100 GLU A N 1
ATOM 815 C CA . GLU A 1 100 ? 5.516 -2.693 -8.227 1 96.56 100 GLU A CA 1
ATOM 816 C C . GLU A 1 100 ? 6.797 -2.457 -7.43 1 96.56 100 GLU A C 1
ATOM 818 O O . GLU A 1 100 ? 7.512 -3.406 -7.098 1 96.56 100 GLU A O 1
ATOM 823 N N . LYS A 1 101 ? 7.094 -1.195 -7.117 1 96.19 101 LYS A N 1
ATOM 824 C CA . LYS A 1 101 ? 8.305 -0.866 -6.371 1 96.19 101 LYS A CA 1
ATOM 825 C C . LYS A 1 101 ? 8.273 -1.478 -4.973 1 96.19 101 LYS A C 1
ATOM 827 O O . LYS A 1 101 ? 9.305 -1.925 -4.461 1 96.19 101 LYS A O 1
ATOM 832 N N . GLY A 1 102 ? 7.059 -1.419 -4.383 1 96.88 102 GLY A N 1
ATOM 833 C CA . GLY A 1 102 ? 6.918 -2.08 -3.096 1 96.88 102 GLY A CA 1
ATOM 834 C C . GLY A 1 102 ? 7.234 -3.562 -3.148 1 96.88 102 GLY A C 1
ATOM 835 O O . GLY A 1 102 ? 7.953 -4.078 -2.289 1 96.88 102 GLY A O 1
ATOM 836 N N . TYR A 1 103 ? 6.695 -4.207 -4.137 1 97.44 103 TYR A N 1
ATOM 837 C CA . TYR A 1 103 ? 6.961 -5.633 -4.297 1 97.44 103 TYR A CA 1
ATOM 838 C C . TYR A 1 103 ? 8.445 -5.887 -4.531 1 97.44 103 TYR A C 1
ATOM 840 O O . TYR A 1 103 ? 9.023 -6.793 -3.934 1 97.44 103 TYR A O 1
ATOM 848 N N . ARG A 1 104 ? 9.086 -5.066 -5.387 1 97.88 104 ARG A N 1
ATOM 849 C CA . ARG A 1 104 ? 10.508 -5.211 -5.652 1 97.88 104 ARG A CA 1
ATOM 850 C C . ARG A 1 104 ? 11.328 -5.012 -4.379 1 97.88 104 ARG A C 1
ATOM 852 O O . ARG A 1 104 ? 12.328 -5.695 -4.164 1 97.88 104 ARG A O 1
ATOM 859 N N . TRP A 1 105 ? 10.844 -4.074 -3.553 1 98 105 TRP A N 1
ATOM 860 C CA . TRP A 1 105 ? 11.523 -3.766 -2.299 1 98 105 TRP A CA 1
ATOM 861 C C . TRP A 1 105 ? 11.609 -5 -1.406 1 98 105 TRP A C 1
ATOM 863 O O . TRP A 1 105 ? 12.586 -5.18 -0.675 1 98 105 TRP A O 1
ATOM 873 N N . THR A 1 106 ? 10.664 -5.922 -1.445 1 98.12 106 THR A N 1
ATOM 874 C CA . THR A 1 106 ? 10.617 -7.074 -0.552 1 98.12 106 THR A CA 1
ATOM 875 C C . THR A 1 106 ? 11.719 -8.07 -0.904 1 98.12 106 THR A C 1
ATOM 877 O O . THR A 1 106 ? 12.008 -8.977 -0.122 1 98.12 106 THR A O 1
ATOM 880 N N . SER A 1 107 ? 12.367 -7.945 -2.07 1 98 107 SER A N 1
ATOM 881 C CA . SER A 1 107 ? 13.336 -8.938 -2.539 1 98 107 SER A CA 1
ATOM 882 C C . SER A 1 107 ? 14.477 -9.117 -1.543 1 98 107 SER A C 1
ATOM 884 O O . SER A 1 107 ? 15 -10.219 -1.387 1 98 107 SER A O 1
ATOM 886 N N . PHE A 1 108 ? 14.836 -8.047 -0.821 1 97.94 108 PHE A N 1
ATOM 887 C CA . PHE A 1 108 ? 15.984 -8.148 0.079 1 97.94 108 PHE A CA 1
ATOM 888 C C . PHE A 1 108 ? 15.695 -9.133 1.207 1 97.94 108 PHE A C 1
ATOM 890 O O . PHE A 1 108 ? 16.625 -9.719 1.773 1 97.94 108 PHE A O 1
ATOM 897 N N . ILE A 1 109 ? 14.414 -9.344 1.53 1 97.81 109 ILE A N 1
ATOM 898 C CA . ILE A 1 109 ? 14.008 -10.195 2.641 1 97.81 109 ILE A CA 1
ATOM 899 C C . ILE A 1 109 ? 14.352 -11.648 2.328 1 97.81 109 ILE A C 1
ATOM 901 O O . ILE A 1 109 ? 14.586 -12.445 3.24 1 97.81 109 ILE A O 1
ATOM 905 N N . PHE A 1 110 ? 14.438 -12 1.076 1 97.38 110 PHE A N 1
ATOM 906 C CA . PHE A 1 110 ? 14.594 -13.391 0.665 1 97.38 110 PHE A CA 1
ATOM 907 C C . PHE A 1 110 ? 16.047 -13.703 0.349 1 97.38 110 PHE A C 1
ATOM 909 O O . PHE A 1 110 ? 16.375 -14.836 -0.025 1 97.38 110 PHE A O 1
ATOM 916 N N . GLN A 1 111 ? 16.953 -12.758 0.466 1 97.81 111 GLN A N 1
ATOM 917 C CA . GLN A 1 111 ? 18.359 -13.008 0.195 1 97.81 111 GLN A CA 1
ATOM 918 C C . GLN A 1 111 ? 18.984 -13.875 1.288 1 97.81 111 GLN A C 1
ATOM 920 O O . GLN A 1 111 ? 18.438 -13.984 2.387 1 97.81 111 GLN A O 1
ATOM 925 N N . GLY A 1 112 ? 20.109 -14.523 0.982 1 97.69 112 GLY A N 1
ATOM 926 C CA . GLY A 1 112 ? 20.859 -15.273 1.971 1 97.69 112 GLY A CA 1
ATOM 927 C C . GLY A 1 112 ? 20.516 -16.75 1.983 1 97.69 112 GLY A C 1
ATOM 928 O O . GLY A 1 112 ? 21.25 -17.562 2.559 1 97.69 112 GLY A O 1
ATOM 929 N N . TYR A 1 113 ? 19.484 -17.156 1.374 1 97.56 113 TYR A N 1
ATOM 930 C CA . TYR A 1 113 ? 19.078 -18.562 1.306 1 97.56 113 TYR A CA 1
ATOM 931 C C . TYR A 1 113 ? 19.703 -19.25 0.102 1 97.56 113 TYR A C 1
ATOM 933 O O . TYR A 1 113 ? 19.969 -18.609 -0.92 1 97.56 113 TYR A O 1
ATOM 941 N N . THR A 1 114 ? 19.922 -20.531 0.254 1 97.44 114 THR A N 1
ATOM 942 C CA . THR A 1 114 ? 20.078 -21.406 -0.901 1 97.44 114 THR A CA 1
ATOM 943 C C . THR A 1 114 ? 18.703 -21.812 -1.457 1 97.44 114 THR A C 1
ATOM 945 O O . THR A 1 114 ? 17.688 -21.578 -0.817 1 97.44 114 THR A O 1
ATOM 948 N N . LYS A 1 115 ? 18.75 -22.359 -2.611 1 97.44 115 LYS A N 1
ATOM 949 C CA . LYS A 1 115 ? 17.5 -22.859 -3.168 1 97.44 115 LYS A CA 1
ATOM 950 C C . LYS A 1 115 ? 16.828 -23.844 -2.219 1 97.44 115 LYS A C 1
ATOM 952 O O . LYS A 1 115 ? 15.625 -23.734 -1.938 1 97.44 115 LYS A O 1
ATOM 957 N N . ASP A 1 116 ? 17.594 -24.781 -1.715 1 97.88 116 ASP A N 1
ATOM 958 C CA . ASP A 1 116 ? 17.062 -25.797 -0.814 1 97.88 116 ASP A CA 1
ATOM 959 C C . ASP A 1 116 ? 16.516 -25.156 0.466 1 97.88 116 ASP A C 1
ATOM 961 O O . ASP A 1 116 ? 15.453 -25.531 0.956 1 97.88 116 ASP A O 1
ATOM 965 N N . GLY A 1 117 ? 17.281 -24.234 0.981 1 97.44 117 GLY A N 1
ATOM 966 C CA . GLY A 1 117 ? 16.828 -23.516 2.166 1 97.44 117 GLY A CA 1
ATOM 967 C C . GLY A 1 117 ? 15.531 -22.766 1.951 1 97.44 117 GLY A C 1
ATOM 968 O O . GLY A 1 117 ? 14.664 -22.75 2.822 1 97.44 117 GLY A O 1
ATOM 969 N N . PHE A 1 118 ? 15.445 -22.156 0.831 1 97.81 118 PHE A N 1
ATOM 970 C CA . PHE A 1 118 ? 14.242 -21.391 0.509 1 97.81 118 PHE A CA 1
ATOM 971 C C . PHE A 1 118 ? 13.047 -22.312 0.308 1 97.81 118 PHE A C 1
ATOM 973 O O . PHE A 1 118 ? 11.938 -21.984 0.726 1 97.81 118 PHE A O 1
ATOM 980 N N . TYR A 1 119 ? 13.273 -23.516 -0.336 1 98.25 119 TYR A N 1
ATOM 981 C CA . TYR A 1 119 ? 12.227 -24.516 -0.464 1 98.25 119 TYR A CA 1
ATOM 982 C C . TYR A 1 119 ? 11.711 -24.938 0.905 1 98.25 119 TYR A C 1
ATOM 984 O O . TYR A 1 119 ? 10.5 -25 1.124 1 98.25 119 TYR A O 1
ATOM 992 N N . ASP A 1 120 ? 12.617 -25.172 1.785 1 97.94 120 ASP A N 1
ATOM 993 C CA . ASP A 1 120 ? 12.242 -25.578 3.135 1 97.94 120 ASP A CA 1
ATOM 994 C C . ASP A 1 120 ? 11.43 -24.5 3.836 1 97.94 120 ASP A C 1
ATOM 996 O O . ASP A 1 120 ? 10.414 -24.781 4.469 1 97.94 120 ASP A O 1
ATOM 1000 N N . LEU A 1 121 ? 11.914 -23.281 3.721 1 97.75 121 LEU A N 1
ATOM 1001 C CA . LEU A 1 121 ? 11.195 -22.141 4.289 1 97.75 121 LEU A CA 1
ATOM 1002 C C . LEU A 1 121 ? 9.766 -22.078 3.762 1 97.75 121 LEU A C 1
ATOM 1004 O O . LEU A 1 121 ? 8.82 -21.938 4.539 1 97.75 121 LEU A O 1
ATOM 1008 N N . SER A 1 122 ? 9.641 -22.172 2.473 1 97.69 122 SER A N 1
ATOM 1009 C CA . SER A 1 122 ? 8.336 -22.062 1.827 1 97.69 122 SER A CA 1
ATOM 1010 C C . SER A 1 122 ? 7.41 -23.203 2.25 1 97.69 122 SER A C 1
ATOM 1012 O O . SER A 1 122 ? 6.234 -22.969 2.549 1 97.69 122 SER A O 1
ATOM 1014 N N . ARG A 1 123 ? 7.914 -24.406 2.322 1 97.06 123 ARG A N 1
ATOM 1015 C CA . ARG A 1 123 ? 7.094 -25.562 2.668 1 97.06 123 ARG A CA 1
ATOM 1016 C C . ARG A 1 123 ? 6.652 -25.5 4.129 1 97.06 123 ARG A C 1
ATOM 1018 O O . ARG A 1 123 ? 5.5 -25.797 4.445 1 97.06 123 ARG A O 1
ATOM 1025 N N . ARG A 1 124 ? 7.527 -25.094 4.98 1 95.38 124 ARG A N 1
ATOM 1026 C CA . ARG A 1 124 ? 7.129 -24.953 6.379 1 95.38 124 ARG A CA 1
ATOM 1027 C C . ARG A 1 124 ? 6.113 -23.828 6.551 1 95.38 124 ARG A C 1
ATOM 1029 O O . ARG A 1 124 ? 5.191 -23.938 7.363 1 95.38 124 ARG A O 1
ATOM 1036 N N . THR A 1 125 ? 6.367 -22.766 5.805 1 94.94 125 THR A N 1
ATOM 1037 C CA . THR A 1 125 ? 5.402 -21.672 5.836 1 94.94 125 THR A CA 1
ATOM 1038 C C . THR A 1 125 ? 4.027 -22.156 5.375 1 94.94 125 THR A C 1
ATOM 1040 O O . THR A 1 125 ? 3.016 -21.859 6.016 1 94.94 125 THR A O 1
ATOM 1043 N N . TRP A 1 126 ? 3.992 -22.906 4.273 1 94.06 126 TRP A N 1
ATOM 1044 C CA . TRP A 1 126 ? 2.742 -23.438 3.738 1 94.06 126 TRP A CA 1
ATOM 1045 C C . TRP A 1 126 ? 2.031 -24.297 4.77 1 94.06 126 TRP A C 1
ATOM 1047 O O . TRP A 1 126 ? 0.827 -24.156 4.992 1 94.06 126 TRP A O 1
ATOM 1057 N N . GLU A 1 127 ? 2.76 -25.141 5.438 1 90.81 127 GLU A N 1
ATOM 1058 C CA . GLU A 1 127 ? 2.188 -26.047 6.438 1 90.81 127 GLU A CA 1
ATOM 1059 C C . GLU A 1 127 ? 1.558 -25.25 7.586 1 90.81 127 GLU A C 1
ATOM 1061 O O . GLU A 1 127 ? 0.521 -25.656 8.117 1 90.81 127 GLU A O 1
ATOM 1066 N N . LYS A 1 128 ? 2.172 -24.234 7.879 1 87.69 128 LYS A N 1
ATOM 1067 C CA . LYS A 1 128 ? 1.691 -23.406 8.984 1 87.69 128 LYS A CA 1
ATOM 1068 C C . LYS A 1 128 ? 0.422 -22.656 8.586 1 87.69 128 LYS A C 1
ATOM 1070 O O . LYS A 1 128 ? -0.572 -22.688 9.32 1 87.69 128 LYS A O 1
ATOM 1075 N N . VAL A 1 129 ? 0.382 -22.078 7.418 1 84.5 129 VAL A N 1
ATOM 1076 C CA . VAL A 1 129 ? -0.678 -21.141 7.082 1 84.5 129 VAL A CA 1
ATOM 1077 C C . VAL A 1 129 ? -1.849 -21.875 6.441 1 84.5 129 VAL A C 1
ATOM 1079 O O . VAL A 1 129 ? -2.982 -21.391 6.453 1 84.5 129 VAL A O 1
ATOM 1082 N N . ALA A 1 130 ? -1.62 -23 5.871 1 77.19 130 ALA A N 1
ATOM 1083 C CA . ALA A 1 130 ? -2.678 -23.766 5.227 1 77.19 130 ALA A CA 1
ATOM 1084 C C . ALA A 1 130 ? -3.588 -24.422 6.262 1 77.19 130 ALA A C 1
ATOM 1086 O O . ALA A 1 130 ? -4.723 -24.797 5.953 1 77.19 130 ALA A O 1
ATOM 1087 N N . ARG A 1 131 ? -3.16 -24.672 7.402 1 69.88 131 ARG A N 1
ATOM 1088 C CA . ARG A 1 131 ? -3.926 -25.328 8.453 1 69.88 131 ARG A CA 1
ATOM 1089 C C . ARG A 1 131 ? -4.742 -24.312 9.25 1 69.88 131 ARG A C 1
ATOM 1091 O O . ARG A 1 131 ? -5.738 -24.672 9.883 1 69.88 131 ARG A O 1
ATOM 1098 N N . LEU A 1 132 ? -4.305 -23.172 9.219 1 62.25 132 LEU A N 1
ATOM 1099 C CA . LEU A 1 132 ? -4.949 -22.188 10.078 1 62.25 132 LEU A CA 1
ATOM 1100 C C . LEU A 1 132 ? -6.316 -21.797 9.523 1 62.25 132 LEU A C 1
ATOM 1102 O O . LEU A 1 132 ? -6.445 -21.5 8.336 1 62.25 132 LEU A O 1
ATOM 1106 N N . ARG A 1 133 ? -7.273 -22.516 10 1 55.38 133 ARG A N 1
ATOM 1107 C CA . ARG A 1 133 ? -8.641 -22.25 9.578 1 55.38 133 ARG A CA 1
ATOM 1108 C C . ARG A 1 133 ? -8.984 -20.766 9.734 1 55.38 133 ARG A C 1
ATOM 1110 O O . ARG A 1 133 ? -10.062 -20.328 9.328 1 55.38 133 ARG A O 1
ATOM 1117 N N . GLU A 1 134 ? -8.164 -20.062 10.289 1 54.22 134 GLU A N 1
ATOM 1118 C CA . GLU A 1 134 ? -8.578 -18.703 10.602 1 54.22 134 GLU A CA 1
ATOM 1119 C C . GLU A 1 134 ? -8.32 -17.766 9.414 1 54.22 134 GLU A C 1
ATOM 1121 O O . GLU A 1 134 ? -7.621 -18.141 8.469 1 54.22 134 GLU A O 1
ATOM 1126 N N . GLY A 1 135 ? -9.148 -16.812 9.047 1 53.12 135 GLY A N 1
ATOM 1127 C CA . GLY A 1 135 ? -9.242 -15.797 8.008 1 53.12 135 GLY A CA 1
ATOM 1128 C C . GLY A 1 135 ? -7.898 -15.422 7.418 1 53.12 135 GLY A C 1
ATOM 1129 O O . GLY A 1 135 ? -7.832 -14.711 6.414 1 53.12 135 GLY A O 1
ATOM 1130 N N . PHE A 1 136 ? -6.82 -15.781 8.094 1 56.88 136 PHE A N 1
ATOM 1131 C CA . PHE A 1 136 ? -5.496 -15.445 7.594 1 56.88 136 PHE A CA 1
ATOM 1132 C C . PHE A 1 136 ? -4.902 -16.594 6.793 1 56.88 136 PHE A C 1
ATOM 1134 O O . PHE A 1 136 ? -3.822 -16.469 6.215 1 56.88 136 PHE A O 1
ATOM 1141 N N . ALA A 1 137 ? -5.727 -17.5 6.609 1 65.69 137 ALA A N 1
ATOM 1142 C CA . ALA A 1 137 ? -5.219 -18.734 6.016 1 65.69 137 ALA A CA 1
ATOM 1143 C C . ALA A 1 137 ? -5.137 -18.625 4.496 1 65.69 137 ALA A C 1
ATOM 1145 O O . ALA A 1 137 ? -5.926 -17.906 3.879 1 65.69 137 ALA A O 1
ATOM 1146 N N . VAL A 1 138 ? -4.004 -18.984 4.105 1 74.62 138 VAL A N 1
ATOM 1147 C CA . VAL A 1 138 ? -3.832 -19.219 2.674 1 74.62 138 VAL A CA 1
ATOM 1148 C C . VAL A 1 138 ? -4.367 -20.594 2.297 1 74.62 138 VAL A C 1
ATOM 1150 O O . VAL A 1 138 ? -3.99 -21.594 2.904 1 74.62 138 VAL A O 1
ATOM 1153 N N . PHE A 1 139 ? -5.43 -20.594 1.412 1 80.5 139 PHE A N 1
ATOM 1154 C CA . PHE A 1 139 ? -5.93 -21.906 1.002 1 80.5 139 PHE A CA 1
ATOM 1155 C C . PHE A 1 139 ? -6.223 -21.922 -0.494 1 80.5 139 PHE A C 1
ATOM 1157 O O . PHE A 1 139 ? -6.613 -20.906 -1.071 1 80.5 139 PHE A O 1
ATOM 1164 N N . PRO A 1 140 ? -5.945 -23.078 -0.997 1 86.5 140 PRO A N 1
ATOM 1165 C CA . PRO A 1 140 ? -6.297 -23.25 -2.408 1 86.5 140 PRO A CA 1
ATOM 1166 C C . PRO A 1 140 ? -7.781 -23.016 -2.678 1 86.5 140 PRO A C 1
ATOM 1168 O O . PRO A 1 140 ? -8.625 -23.391 -1.856 1 86.5 140 PRO A O 1
ATOM 1171 N N . GLN A 1 141 ? -7.996 -22.344 -3.707 1 90.62 141 GLN A N 1
ATOM 1172 C CA . GLN A 1 141 ? -9.383 -22.25 -4.16 1 90.62 141 GLN A CA 1
ATOM 1173 C C . GLN A 1 141 ? -9.836 -23.547 -4.824 1 90.62 141 GLN A C 1
ATOM 1175 O O . GLN A 1 141 ? -9.336 -23.906 -5.891 1 90.62 141 GLN A O 1
ATOM 1180 N N . LYS A 1 142 ? -10.82 -24.156 -4.27 1 91.56 142 LYS A N 1
ATOM 1181 C CA . LYS A 1 142 ? -11.258 -25.484 -4.719 1 91.56 142 LYS A CA 1
ATOM 1182 C C . LYS A 1 142 ? -11.695 -25.453 -6.176 1 91.56 142 LYS A C 1
ATOM 1184 O O . LYS A 1 142 ? -11.43 -26.375 -6.934 1 91.56 142 LYS A O 1
ATOM 1189 N N . GLU A 1 143 ? -12.398 -24.406 -6.523 1 95.5 143 GLU A N 1
ATOM 1190 C CA . GLU A 1 143 ? -12.836 -24.25 -7.906 1 95.5 143 GLU A CA 1
ATOM 1191 C C . GLU A 1 143 ? -11.656 -24.281 -8.867 1 95.5 143 GLU A C 1
ATOM 1193 O O . GLU A 1 143 ? -11.727 -24.906 -9.93 1 95.5 143 GLU A O 1
ATOM 1198 N N . MET A 1 144 ? -10.586 -23.672 -8.445 1 96.25 144 MET A N 1
ATOM 1199 C CA . MET A 1 144 ? -9.406 -23.609 -9.297 1 96.25 144 MET A CA 1
ATOM 1200 C C . MET A 1 144 ? -8.688 -24.953 -9.352 1 96.25 144 MET A C 1
ATOM 1202 O O . MET A 1 144 ? -8.148 -25.328 -10.391 1 96.25 144 MET A O 1
ATOM 1206 N N . LEU A 1 145 ? -8.688 -25.641 -8.281 1 95.31 145 LEU A N 1
ATOM 1207 C CA . LEU A 1 145 ? -8.102 -26.984 -8.273 1 95.31 145 LEU A CA 1
ATOM 1208 C C . LEU A 1 145 ? -8.859 -27.906 -9.227 1 95.31 145 LEU A C 1
ATOM 1210 O O . LEU A 1 145 ? -8.242 -28.656 -9.984 1 95.31 145 LEU A O 1
ATOM 1214 N N . ASP A 1 146 ? -10.164 -27.828 -9.148 1 96.5 146 ASP A N 1
ATOM 1215 C CA . ASP A 1 146 ? -10.984 -28.609 -10.062 1 96.5 146 ASP A CA 1
ATOM 1216 C C . ASP A 1 146 ? -10.688 -28.25 -11.516 1 96.5 146 ASP A C 1
ATOM 1218 O O . ASP A 1 146 ? -10.617 -29.125 -12.383 1 96.5 146 ASP A O 1
ATOM 1222 N N . LEU A 1 147 ? -10.602 -27 -11.766 1 97.81 147 LEU A N 1
ATOM 1223 C CA . LEU A 1 147 ? -10.305 -26.531 -13.117 1 97.81 147 LEU A CA 1
ATOM 1224 C C . LEU A 1 147 ? -8.961 -27.062 -13.594 1 97.81 147 LEU A C 1
ATOM 1226 O O . LEU A 1 147 ? -8.836 -27.5 -14.742 1 97.81 147 LEU A O 1
ATOM 1230 N N . ILE A 1 148 ? -7.906 -26.984 -12.742 1 97.56 148 ILE A N 1
ATOM 1231 C CA . ILE A 1 148 ? -6.566 -27.438 -13.109 1 97.56 148 ILE A CA 1
ATOM 1232 C C . ILE A 1 148 ? -6.598 -28.938 -13.406 1 97.56 148 ILE A C 1
ATOM 1234 O O . ILE A 1 148 ? -5.961 -29.406 -14.359 1 97.56 148 ILE A O 1
ATOM 1238 N N . GLU A 1 149 ? -7.336 -29.719 -12.633 1 96.44 149 GLU A N 1
ATOM 1239 C CA . GLU A 1 149 ? -7.488 -31.141 -12.898 1 96.44 149 GLU A CA 1
ATOM 1240 C C . GLU A 1 149 ? -8.125 -31.391 -14.266 1 96.44 149 GLU A C 1
ATOM 1242 O O . GLU A 1 149 ? -7.695 -32.281 -15.008 1 96.44 149 GLU A O 1
ATOM 1247 N N . PHE A 1 150 ? -9.109 -30.625 -14.539 1 97.88 150 PHE A N 1
ATOM 1248 C CA . PHE A 1 150 ? -9.789 -30.734 -15.82 1 97.88 150 PHE A CA 1
ATOM 1249 C C . PHE A 1 150 ? -8.836 -30.391 -16.969 1 97.88 150 PHE A C 1
ATOM 1251 O O . PHE A 1 150 ? -8.812 -31.094 -17.984 1 97.88 150 PHE A O 1
ATOM 1258 N N . LEU A 1 151 ? -8.078 -29.328 -16.828 1 98.31 151 LEU A N 1
ATOM 1259 C CA . LEU A 1 151 ? -7.078 -28.938 -17.828 1 98.31 151 LEU A CA 1
ATOM 1260 C C . LEU A 1 151 ? -6.062 -30.047 -18.047 1 98.31 151 LEU A C 1
ATOM 1262 O O . LEU A 1 151 ? -5.73 -30.375 -19.188 1 98.31 151 LEU A O 1
ATOM 1266 N N . ASN A 1 152 ? -5.586 -30.609 -16.938 1 96.69 152 ASN A N 1
ATOM 1267 C CA . ASN A 1 152 ? -4.625 -31.703 -17.031 1 96.69 152 ASN A CA 1
ATOM 1268 C C . ASN A 1 152 ? -5.207 -32.906 -17.781 1 96.69 152 ASN A C 1
ATOM 1270 O O . ASN A 1 152 ? -4.535 -33.5 -18.625 1 96.69 152 ASN A O 1
ATOM 1274 N N . SER A 1 153 ? -6.441 -33.25 -17.484 1 96.44 153 SER A N 1
ATOM 1275 C CA . SER A 1 153 ? -7.098 -34.375 -18.109 1 96.44 153 SER A CA 1
ATOM 1276 C C . SER A 1 153 ? -7.277 -34.156 -19.609 1 96.44 153 SER A C 1
ATOM 1278 O O . SER A 1 153 ? -7.453 -35.125 -20.359 1 96.44 153 SER A O 1
ATOM 1280 N N . ASN A 1 154 ? -7.25 -32.969 -20 1 97.5 154 ASN A N 1
ATOM 1281 C CA . ASN A 1 154 ? -7.387 -32.625 -21.406 1 97.5 154 ASN A CA 1
ATOM 1282 C C . ASN A 1 154 ? -6.043 -32.25 -22.031 1 97.5 154 ASN A C 1
ATOM 1284 O O . ASN A 1 154 ? -5.996 -31.641 -23.094 1 97.5 154 ASN A O 1
ATOM 1288 N N . HIS A 1 155 ? -4.926 -32.469 -21.297 1 97.06 155 HIS A N 1
ATOM 1289 C CA . HIS A 1 155 ? -3.551 -32.375 -21.781 1 97.06 155 HIS A CA 1
ATOM 1290 C C . HIS A 1 155 ? -3.137 -30.953 -22.062 1 97.06 155 HIS A C 1
ATOM 1292 O O . HIS A 1 155 ? -2.434 -30.672 -23.031 1 97.06 155 HIS A O 1
ATOM 1298 N N . TRP A 1 156 ? -3.676 -30.016 -21.312 1 98.12 156 TRP A N 1
ATOM 1299 C CA . TRP A 1 156 ? -3.268 -28.625 -21.406 1 98.12 156 TRP A CA 1
ATOM 1300 C C . TRP A 1 156 ? -1.937 -28.391 -20.703 1 98.12 156 TRP A C 1
ATOM 1302 O O . TRP A 1 156 ? -1.621 -29.062 -19.719 1 98.12 156 TRP A O 1
ATOM 1312 N N . LYS A 1 157 ? -1.149 -27.484 -21.25 1 98.19 157 LYS A N 1
ATOM 1313 C CA . LYS A 1 157 ? -0.024 -26.938 -20.5 1 98.19 157 LYS A CA 1
ATOM 1314 C C . LYS A 1 157 ? -0.492 -25.906 -19.484 1 98.19 157 LYS A C 1
ATOM 1316 O O . LYS A 1 157 ? -1.315 -25.031 -19.797 1 98.19 157 LYS A O 1
ATOM 1321 N N . ILE A 1 158 ? -0.019 -26.016 -18.297 1 98.62 158 ILE A N 1
ATOM 1322 C CA . ILE A 1 158 ? -0.461 -25.125 -17.234 1 98.62 158 ILE A CA 1
ATOM 1323 C C . ILE A 1 158 ? 0.746 -24.422 -16.609 1 98.62 158 ILE A C 1
ATOM 1325 O O . ILE A 1 158 ? 1.717 -25.078 -16.219 1 98.62 158 ILE A O 1
ATOM 1329 N N . TYR A 1 159 ? 0.697 -23.078 -16.516 1 98.88 159 TYR A N 1
ATOM 1330 C CA . TYR A 1 159 ? 1.759 -22.281 -15.914 1 98.88 159 TYR A CA 1
ATOM 1331 C C . TYR A 1 159 ? 1.207 -21.391 -14.812 1 98.88 159 TYR A C 1
ATOM 1333 O O . TYR A 1 159 ? 0.08 -20.906 -14.906 1 98.88 159 TYR A O 1
ATOM 1341 N N . ILE A 1 160 ? 1.974 -21.219 -13.758 1 98.81 160 ILE A N 1
ATOM 1342 C CA . ILE A 1 160 ? 1.759 -20.172 -12.773 1 98.81 160 ILE A CA 1
ATOM 1343 C C . ILE A 1 160 ? 2.674 -18.984 -13.062 1 98.81 160 ILE A C 1
ATOM 1345 O O . ILE A 1 160 ? 3.877 -19.156 -13.273 1 98.81 160 ILE A O 1
ATOM 1349 N N . VAL A 1 161 ? 2.111 -17.797 -13.188 1 98.88 161 VAL A N 1
ATOM 1350 C CA . VAL A 1 161 ? 2.863 -16.562 -13.391 1 98.88 161 VAL A CA 1
ATOM 1351 C C . VAL A 1 161 ? 2.592 -15.594 -12.234 1 98.88 161 VAL A C 1
ATOM 1353 O O . VAL A 1 161 ? 1.492 -15.047 -12.125 1 98.88 161 VAL A O 1
ATOM 1356 N N . THR A 1 162 ? 3.551 -15.359 -11.375 1 98.62 162 THR A N 1
ATOM 1357 C CA . THR A 1 162 ? 3.33 -14.664 -10.109 1 98.62 162 THR A CA 1
ATOM 1358 C C . THR A 1 162 ? 4.422 -13.625 -9.867 1 98.62 162 THR A C 1
ATOM 1360 O O . THR A 1 162 ? 5.523 -13.742 -10.406 1 98.62 162 THR A O 1
ATOM 1363 N N . ALA A 1 163 ? 4.07 -12.586 -9.109 1 98.31 163 ALA A N 1
ATOM 1364 C CA . ALA A 1 163 ? 5.062 -11.594 -8.703 1 98.31 163 ALA A CA 1
ATOM 1365 C C . ALA A 1 163 ? 5.855 -12.078 -7.492 1 98.31 163 ALA A C 1
ATOM 1367 O O . ALA A 1 163 ? 6.879 -11.484 -7.141 1 98.31 163 ALA A O 1
ATOM 1368 N N . SER A 1 164 ? 5.426 -13.164 -6.84 1 98.19 164 SER A N 1
ATOM 1369 C CA . SER A 1 164 ? 6.098 -13.727 -5.676 1 98.19 164 SER A CA 1
ATOM 1370 C C . SER A 1 164 ? 7.383 -14.445 -6.074 1 98.19 164 SER A C 1
ATOM 1372 O O . SER A 1 164 ? 7.613 -14.711 -7.254 1 98.19 164 SER A O 1
ATOM 1374 N N . PRO A 1 165 ? 8.234 -14.719 -5.121 1 98.38 165 PRO A N 1
ATOM 1375 C CA . PRO A 1 165 ? 9.477 -15.43 -5.445 1 98.38 165 PRO A CA 1
ATOM 1376 C C . PRO A 1 165 ? 9.227 -16.781 -6.117 1 98.38 165 PRO A C 1
ATOM 1378 O O . PRO A 1 165 ? 8.492 -17.609 -5.586 1 98.38 165 PRO A O 1
ATOM 1381 N N . GLU A 1 166 ? 9.875 -16.984 -7.207 1 98.56 166 GLU A N 1
ATOM 1382 C CA . GLU A 1 166 ? 9.641 -18.156 -8.055 1 98.56 166 GLU A CA 1
ATOM 1383 C C . GLU A 1 166 ? 9.836 -19.453 -7.277 1 98.56 166 GLU A C 1
ATOM 1385 O O . GLU A 1 166 ? 8.945 -20.312 -7.238 1 98.56 166 GLU A O 1
ATOM 1390 N N . ASP A 1 167 ? 10.969 -19.578 -6.586 1 98.31 167 ASP A N 1
ATOM 1391 C CA . ASP A 1 167 ? 11.289 -20.828 -5.902 1 98.31 167 ASP A CA 1
ATOM 1392 C C . ASP A 1 167 ? 10.375 -21.031 -4.695 1 98.31 167 ASP A C 1
ATOM 1394 O O . ASP A 1 167 ? 10.109 -22.172 -4.309 1 98.31 167 ASP A O 1
ATOM 1398 N N . GLY A 1 168 ? 9.898 -19.938 -4.125 1 98.19 168 GLY A N 1
ATOM 1399 C CA . GLY A 1 168 ? 8.922 -20.078 -3.061 1 98.19 168 GLY A CA 1
ATOM 1400 C C . GLY A 1 168 ? 7.629 -20.734 -3.521 1 98.19 168 GLY A C 1
ATOM 1401 O O . GLY A 1 168 ? 7.078 -21.594 -2.826 1 98.19 168 GLY A O 1
ATOM 1402 N N . ILE A 1 169 ? 7.18 -20.328 -4.695 1 98.31 169 ILE A N 1
ATOM 1403 C CA . ILE A 1 169 ? 5.938 -20.859 -5.238 1 98.31 169 ILE A CA 1
ATOM 1404 C C . ILE A 1 169 ? 6.188 -22.25 -5.832 1 98.31 169 ILE A C 1
ATOM 1406 O O . ILE A 1 169 ? 5.367 -23.156 -5.68 1 98.31 169 ILE A O 1
ATOM 1410 N N . ARG A 1 170 ? 7.375 -22.484 -6.453 1 98.44 170 ARG A N 1
ATOM 1411 C CA . ARG A 1 170 ? 7.738 -23.812 -6.969 1 98.44 170 ARG A CA 1
ATOM 1412 C C . ARG A 1 170 ? 7.688 -24.859 -5.871 1 98.44 170 ARG A C 1
ATOM 1414 O O . ARG A 1 170 ? 7.207 -25.969 -6.094 1 98.44 170 ARG A O 1
ATOM 1421 N N . ALA A 1 171 ? 8.117 -24.484 -4.727 1 98.12 171 ALA A N 1
ATOM 1422 C CA . ALA A 1 171 ? 8.242 -25.422 -3.605 1 98.12 171 ALA A CA 1
ATOM 1423 C C . ALA A 1 171 ? 6.891 -26.016 -3.23 1 98.12 171 ALA A C 1
ATOM 1425 O O . ALA A 1 171 ? 6.82 -27.094 -2.652 1 98.12 171 ALA A O 1
ATOM 1426 N N . ILE A 1 172 ? 5.805 -25.312 -3.537 1 96.44 172 ILE A N 1
ATOM 1427 C CA . ILE A 1 172 ? 4.5 -25.781 -3.086 1 96.44 172 ILE A CA 1
ATOM 1428 C C . ILE A 1 172 ? 3.596 -26.031 -4.293 1 96.44 172 ILE A C 1
ATOM 1430 O O . ILE A 1 172 ? 2.385 -26.219 -4.141 1 96.44 172 ILE A O 1
ATOM 1434 N N . ALA A 1 173 ? 4.156 -26 -5.492 1 96.25 173 ALA A N 1
ATOM 1435 C CA . ALA A 1 173 ? 3.393 -26.094 -6.73 1 96.25 173 ALA A CA 1
ATOM 1436 C C . ALA A 1 173 ? 2.67 -27.438 -6.82 1 96.25 173 ALA A C 1
ATOM 1438 O O . ALA A 1 173 ? 1.618 -27.547 -7.453 1 96.25 173 ALA A O 1
ATOM 1439 N N . HIS A 1 174 ? 3.176 -28.469 -6.137 1 93.31 174 HIS A N 1
ATOM 1440 C CA . HIS A 1 174 ? 2.611 -29.812 -6.176 1 93.31 174 HIS A CA 1
ATOM 1441 C C . HIS A 1 174 ? 1.218 -29.844 -5.559 1 93.31 174 HIS A C 1
ATOM 1443 O O . HIS A 1 174 ? 0.43 -30.75 -5.836 1 93.31 174 HIS A O 1
ATOM 1449 N N . HIS A 1 175 ? 0.839 -28.859 -4.742 1 92.06 175 HIS A N 1
ATOM 1450 C CA . HIS A 1 175 ? -0.498 -28.766 -4.164 1 92.06 175 HIS A CA 1
ATOM 1451 C C . HIS A 1 175 ? -1.526 -28.359 -5.219 1 92.06 175 HIS A C 1
ATOM 1453 O O . HIS A 1 175 ? -2.732 -28.5 -4.996 1 92.06 175 HIS A O 1
ATOM 1459 N N . PHE A 1 176 ? -1.223 -27.906 -6.445 1 91.12 176 PHE A N 1
ATOM 1460 C CA . PHE A 1 176 ? -2.088 -27.438 -7.523 1 91.12 176 PHE A CA 1
ATOM 1461 C C . PHE A 1 176 ? -1.882 -28.266 -8.781 1 91.12 176 PHE A C 1
ATOM 1463 O O . PHE A 1 176 ? -2.564 -28.062 -9.789 1 91.12 176 PHE A O 1
ATOM 1470 N N . PRO A 1 177 ? -1.279 -29.266 -8.672 1 87 177 PRO A N 1
ATOM 1471 C CA . PRO A 1 177 ? -0.558 -30.188 -9.562 1 87 177 PRO A CA 1
ATOM 1472 C C . PRO A 1 177 ? -0.01 -29.5 -10.805 1 87 177 PRO A C 1
ATOM 1474 O O . PRO A 1 177 ? -0.379 -29.859 -11.93 1 87 177 PRO A O 1
ATOM 1477 N N . VAL A 1 178 ? 0.645 -28.516 -10.703 1 95.94 178 VAL A N 1
ATOM 1478 C CA . VAL A 1 178 ? 1.465 -27.812 -11.695 1 95.94 178 VAL A CA 1
ATOM 1479 C C . VAL A 1 178 ? 2.932 -28.203 -11.5 1 95.94 178 VAL A C 1
ATOM 1481 O O . VAL A 1 178 ? 3.414 -28.281 -10.367 1 95.94 178 VAL A O 1
ATOM 1484 N N . LYS A 1 179 ? 3.586 -28.453 -12.594 1 96.75 179 LYS A N 1
ATOM 1485 C CA . LYS A 1 179 ? 5.008 -28.781 -12.508 1 96.75 179 LYS A CA 1
ATOM 1486 C C . LYS A 1 179 ? 5.812 -27.594 -11.992 1 96.75 179 LYS A C 1
ATOM 1488 O O . LYS A 1 179 ? 5.539 -26.453 -12.359 1 96.75 179 LYS A O 1
ATOM 1493 N N . GLU A 1 180 ? 6.82 -27.859 -11.242 1 96.94 180 GLU A N 1
ATOM 1494 C CA . GLU A 1 180 ? 7.656 -26.797 -10.672 1 96.94 180 GLU A CA 1
ATOM 1495 C C . GLU A 1 180 ? 8.273 -25.938 -11.766 1 96.94 180 GLU A C 1
ATOM 1497 O O . GLU A 1 180 ? 8.406 -24.719 -11.602 1 96.94 180 GLU A O 1
ATOM 1502 N N . GLU A 1 181 ? 8.656 -26.578 -12.836 1 97.62 181 GLU A N 1
ATOM 1503 C CA . GLU A 1 181 ? 9.328 -25.859 -13.914 1 97.62 181 GLU A CA 1
ATOM 1504 C C . GLU A 1 181 ? 8.359 -24.922 -14.633 1 97.62 181 GLU A C 1
ATOM 1506 O O . GLU A 1 181 ? 8.789 -24.062 -15.414 1 97.62 181 GLU A O 1
ATOM 1511 N N . ASN A 1 182 ? 7.043 -25.109 -14.375 1 98.62 182 ASN A N 1
ATOM 1512 C CA . ASN A 1 182 ? 6.031 -24.281 -15.016 1 98.62 182 ASN A CA 1
ATOM 1513 C C . ASN A 1 182 ? 5.602 -23.125 -14.117 1 98.62 182 ASN A C 1
ATOM 1515 O O . ASN A 1 182 ? 4.551 -22.516 -14.336 1 98.62 182 ASN A O 1
ATOM 1519 N N . VAL A 1 183 ? 6.387 -22.859 -13.102 1 98.81 183 VAL A N 1
ATOM 1520 C CA . VAL A 1 183 ? 6.172 -21.688 -12.258 1 98.81 183 VAL A CA 1
ATOM 1521 C C . VAL A 1 183 ? 7.137 -20.578 -12.672 1 98.81 183 VAL A C 1
ATOM 1523 O O . VAL A 1 183 ? 8.352 -20.766 -12.688 1 98.81 183 VAL A O 1
ATOM 1526 N N . ILE A 1 184 ? 6.551 -19.469 -13.047 1 98.88 184 ILE A N 1
ATOM 1527 C CA . ILE A 1 184 ? 7.309 -18.281 -13.398 1 98.88 184 ILE A CA 1
ATOM 1528 C C . ILE A 1 184 ? 7.047 -17.172 -12.375 1 98.88 184 ILE A C 1
ATOM 1530 O O . ILE A 1 184 ? 5.902 -16.75 -12.18 1 98.88 184 ILE A O 1
ATOM 1534 N N . GLY A 1 185 ? 8.023 -16.766 -11.68 1 98.75 185 GLY A N 1
ATOM 1535 C CA . GLY A 1 185 ? 7.91 -15.727 -10.68 1 98.75 185 GLY A CA 1
ATOM 1536 C C . GLY A 1 185 ? 9.125 -14.812 -10.625 1 98.75 185 GLY A C 1
ATOM 1537 O O . GLY A 1 185 ? 9.836 -14.664 -11.617 1 98.75 185 GLY A O 1
ATOM 1538 N N . MET A 1 186 ? 9.273 -14.117 -9.555 1 98.69 186 MET A N 1
ATOM 1539 C CA . MET A 1 186 ? 10.43 -13.242 -9.336 1 98.69 186 MET A CA 1
ATOM 1540 C C . MET A 1 186 ? 11.703 -14.062 -9.172 1 98.69 186 MET A C 1
ATOM 1542 O O . MET A 1 186 ? 11.766 -14.969 -8.344 1 98.69 186 MET A O 1
ATOM 1546 N N . VAL A 1 187 ? 12.656 -13.75 -9.93 1 98.38 187 VAL A N 1
ATOM 1547 C CA . VAL A 1 187 ? 13.953 -14.422 -9.867 1 98.38 187 VAL A CA 1
ATOM 1548 C C . VAL A 1 187 ? 15.008 -13.453 -9.344 1 98.38 187 VAL A C 1
ATOM 1550 O O . VAL A 1 187 ? 15.094 -12.312 -9.797 1 98.38 187 VAL A O 1
ATOM 1553 N N . GLN A 1 188 ? 15.719 -13.93 -8.375 1 98.31 188 GLN A N 1
ATOM 1554 C CA . GLN A 1 188 ? 16.828 -13.141 -7.84 1 98.31 188 GLN A CA 1
ATOM 1555 C C . GLN A 1 188 ? 18.172 -13.688 -8.312 1 98.31 188 GLN A C 1
ATOM 1557 O O . GLN A 1 188 ? 18.297 -14.883 -8.586 1 98.31 188 GLN A O 1
ATOM 1562 N N . LYS A 1 189 ? 19.125 -12.797 -8.414 1 98.5 189 LYS A N 1
ATOM 1563 C CA . LYS A 1 189 ? 20.484 -13.227 -8.695 1 98.5 189 LYS A CA 1
ATOM 1564 C C . LYS A 1 189 ? 21.016 -14.133 -7.586 1 98.5 189 LYS A C 1
ATOM 1566 O O . LYS A 1 189 ? 20.562 -14.047 -6.441 1 98.5 189 LYS A O 1
ATOM 1571 N N . LYS A 1 190 ? 21.906 -15.023 -7.98 1 97.88 190 LYS A N 1
ATOM 1572 C CA . LYS A 1 190 ? 22.625 -15.859 -7.023 1 97.88 190 LYS A CA 1
ATOM 1573 C C . LYS A 1 190 ? 24.125 -15.586 -7.074 1 97.88 190 LYS A C 1
ATOM 1575 O O . LYS A 1 190 ? 24.688 -15.344 -8.148 1 97.88 190 LYS A O 1
ATOM 1580 N N . ASN A 1 191 ? 24.703 -15.617 -5.918 1 97 191 ASN A N 1
ATOM 1581 C CA . ASN A 1 191 ? 26.156 -15.523 -5.926 1 97 191 ASN A CA 1
ATOM 1582 C C . ASN A 1 191 ? 26.797 -16.828 -6.375 1 97 191 ASN A C 1
ATOM 1584 O O . ASN A 1 191 ? 26.094 -17.797 -6.68 1 97 191 ASN A O 1
ATOM 1588 N N . PRO A 1 192 ? 28.125 -16.891 -6.484 1 96.5 192 PRO A N 1
ATOM 1589 C CA . PRO A 1 192 ? 28.797 -18.094 -6.988 1 96.5 192 PRO A CA 1
ATOM 1590 C C . PRO A 1 192 ? 28.531 -19.312 -6.117 1 96.5 192 PRO A C 1
ATOM 1592 O O . PRO A 1 192 ? 28.641 -20.453 -6.598 1 96.5 192 PRO A O 1
ATOM 1595 N N . ASN A 1 193 ? 28.141 -19.094 -4.879 1 96.75 193 ASN A N 1
ATOM 1596 C CA . ASN A 1 193 ? 27.875 -20.203 -3.957 1 96.75 193 ASN A CA 1
ATOM 1597 C C . ASN A 1 193 ? 26.406 -20.625 -4 1 96.75 193 ASN A C 1
ATOM 1599 O O . ASN A 1 193 ? 25.969 -21.453 -3.197 1 96.75 193 ASN A O 1
ATOM 1603 N N . GLY A 1 194 ? 25.625 -20.016 -4.824 1 97.31 194 GLY A N 1
ATOM 1604 C CA . GLY A 1 194 ? 24.234 -20.406 -4.996 1 97.31 194 GLY A CA 1
ATOM 1605 C C . GLY A 1 194 ? 23.297 -19.734 -4.008 1 97.31 194 GLY A C 1
ATOM 1606 O O . GLY A 1 194 ? 22.156 -20.172 -3.816 1 97.31 194 GLY A O 1
ATOM 1607 N N . ILE A 1 195 ? 23.781 -18.719 -3.348 1 98.12 195 ILE A N 1
ATOM 1608 C CA . ILE A 1 195 ? 23.016 -17.984 -2.346 1 98.12 195 ILE A CA 1
ATOM 1609 C C . ILE A 1 195 ? 22.297 -16.812 -2.996 1 98.12 195 ILE A C 1
ATOM 1611 O O . ILE A 1 195 ? 22.906 -16.047 -3.76 1 98.12 195 ILE A O 1
ATOM 1615 N N . TYR A 1 196 ? 21.016 -16.641 -2.703 1 98.19 196 TYR A N 1
ATOM 1616 C CA . TYR A 1 196 ? 20.219 -15.578 -3.303 1 98.19 196 TYR A CA 1
ATOM 1617 C C . TYR A 1 196 ? 20.719 -14.211 -2.863 1 98.19 196 TYR A C 1
ATOM 1619 O O . TYR A 1 196 ? 20.953 -13.984 -1.676 1 98.19 196 TYR A O 1
ATOM 1627 N N . ALA A 1 197 ? 20.859 -13.312 -3.803 1 97.94 197 ALA A N 1
ATOM 1628 C CA . ALA A 1 197 ? 21.078 -11.891 -3.553 1 97.94 197 ALA A CA 1
ATOM 1629 C C . ALA A 1 197 ? 19.766 -11.117 -3.631 1 97.94 197 ALA A C 1
ATOM 1631 O O . ALA A 1 197 ? 18.719 -11.695 -3.92 1 97.94 197 ALA A O 1
ATOM 1632 N N . HIS A 1 198 ? 19.766 -9.828 -3.297 1 97.44 198 HIS A N 1
ATOM 1633 C CA . HIS A 1 198 ? 18.531 -9.055 -3.299 1 97.44 198 HIS A CA 1
ATOM 1634 C C . HIS A 1 198 ? 18.188 -8.57 -4.703 1 97.44 198 HIS A C 1
ATOM 1636 O O . HIS A 1 198 ? 17.062 -8.133 -4.957 1 97.44 198 HIS A O 1
ATOM 1642 N N . GLU A 1 199 ? 19.141 -8.609 -5.656 1 98.31 199 GLU A N 1
ATOM 1643 C CA . GLU A 1 199 ? 18.938 -8.086 -6.996 1 98.31 199 GLU A CA 1
ATOM 1644 C C . GLU A 1 199 ? 17.984 -8.977 -7.801 1 98.31 199 GLU A C 1
ATOM 1646 O O . GLU A 1 199 ? 18.172 -10.195 -7.852 1 98.31 199 GLU A O 1
ATOM 1651 N N . ILE A 1 200 ? 17.031 -8.43 -8.438 1 98.62 200 ILE A N 1
ATOM 1652 C CA . ILE A 1 200 ? 16.047 -9.141 -9.234 1 98.62 200 ILE A CA 1
ATOM 1653 C C . ILE A 1 200 ? 16.531 -9.266 -10.68 1 98.62 200 ILE A C 1
ATOM 1655 O O . ILE A 1 200 ? 17.078 -8.312 -11.234 1 98.62 200 ILE A O 1
ATOM 1659 N N . ILE A 1 201 ? 16.375 -10.375 -11.234 1 98.62 201 ILE A N 1
ATOM 1660 C CA . ILE A 1 201 ? 16.609 -10.57 -12.656 1 98.62 201 ILE A CA 1
ATOM 1661 C C . ILE A 1 201 ? 15.359 -10.203 -13.453 1 98.62 201 ILE A C 1
ATOM 1663 O O . ILE A 1 201 ? 14.273 -10.727 -13.188 1 98.62 201 ILE A O 1
ATOM 1667 N N . GLU A 1 202 ? 15.492 -9.375 -14.406 1 98.19 202 GLU A N 1
ATOM 1668 C CA . GLU A 1 202 ? 14.367 -8.906 -15.219 1 98.19 202 GLU A CA 1
ATOM 1669 C C . GLU A 1 202 ? 14 -9.922 -16.297 1 98.19 202 GLU A C 1
ATOM 1671 O O . GLU A 1 202 ? 14.844 -10.695 -16.734 1 98.19 202 GLU A O 1
ATOM 1676 N N . PRO A 1 203 ? 12.766 -9.961 -16.703 1 98.38 203 PRO A N 1
ATOM 1677 C CA . PRO A 1 203 ? 11.688 -9.062 -16.297 1 98.38 203 PRO A CA 1
ATOM 1678 C C . PRO A 1 203 ? 11.07 -9.453 -14.953 1 98.38 203 PRO A C 1
ATOM 1680 O O . PRO A 1 203 ? 10.883 -10.641 -14.68 1 98.38 203 PRO A O 1
ATOM 1683 N N . TYR A 1 204 ? 10.82 -8.43 -14.109 1 98.5 204 TYR A N 1
ATOM 1684 C CA . TYR A 1 204 ? 10.008 -8.672 -12.922 1 98.5 204 TYR A CA 1
ATOM 1685 C C . TYR A 1 204 ? 8.57 -9.008 -13.297 1 98.5 204 TYR A C 1
ATOM 1687 O O . TYR A 1 204 ? 7.945 -8.289 -14.078 1 98.5 204 TYR A O 1
ATOM 1695 N N . THR A 1 205 ? 8.047 -10.078 -12.797 1 98.62 205 THR A N 1
ATOM 1696 C CA . THR A 1 205 ? 6.758 -10.609 -13.211 1 98.62 205 THR A CA 1
ATOM 1697 C C . THR A 1 205 ? 5.617 -9.844 -12.547 1 98.62 205 THR A C 1
ATOM 1699 O O . THR A 1 205 ? 4.828 -10.414 -11.797 1 98.62 205 THR A O 1
ATOM 1702 N N . TYR A 1 206 ? 5.465 -8.625 -12.914 1 98.38 206 TYR A N 1
ATOM 1703 C CA . TYR A 1 206 ? 4.418 -7.699 -12.508 1 98.38 206 TYR A CA 1
ATOM 1704 C C . TYR A 1 206 ? 3.926 -6.879 -13.695 1 98.38 206 TYR A C 1
ATOM 1706 O O . TYR A 1 206 ? 4.727 -6.297 -14.43 1 98.38 206 TYR A O 1
ATOM 1714 N N . GLY A 1 207 ? 2.598 -6.852 -13.867 1 97.94 207 GLY A N 1
ATOM 1715 C CA . GLY A 1 207 ? 2.061 -6.102 -14.992 1 97.94 207 GLY A CA 1
ATOM 1716 C C . GLY A 1 207 ? 2.561 -6.594 -16.328 1 97.94 207 GLY A C 1
ATOM 1717 O O . GLY A 1 207 ? 2.473 -7.789 -16.641 1 97.94 207 GLY A O 1
ATOM 1718 N N . GLU A 1 208 ? 3.146 -5.637 -17.094 1 98.56 208 GLU A N 1
ATOM 1719 C CA . GLU A 1 208 ? 3.695 -5.984 -18.406 1 98.56 208 GLU A CA 1
ATOM 1720 C C . GLU A 1 208 ? 4.844 -6.984 -18.266 1 98.56 208 GLU A C 1
ATOM 1722 O O . GLU A 1 208 ? 5.141 -7.719 -19.219 1 98.56 208 GLU A O 1
ATOM 1727 N N . GLY A 1 209 ? 5.43 -6.973 -17.109 1 98.75 209 GLY A N 1
ATOM 1728 C CA . GLY A 1 209 ? 6.496 -7.934 -16.859 1 98.75 209 GLY A CA 1
ATOM 1729 C C . GLY A 1 209 ? 6.027 -9.375 -16.906 1 98.75 209 GLY A C 1
ATOM 1730 O O . GLY A 1 209 ? 6.793 -10.273 -17.266 1 98.75 209 GLY A O 1
ATOM 1731 N N . LYS A 1 210 ? 4.762 -9.617 -16.562 1 98.81 210 LYS A N 1
ATOM 1732 C CA . LYS A 1 210 ? 4.211 -10.961 -16.688 1 98.81 210 LYS A CA 1
ATOM 1733 C C . LYS A 1 210 ? 4.113 -11.375 -18.156 1 98.81 210 LYS A C 1
ATOM 1735 O O . LYS A 1 210 ? 4.453 -12.508 -18.5 1 98.81 210 LYS A O 1
ATOM 1740 N N . VAL A 1 211 ? 3.715 -10.484 -19.016 1 98.88 211 VAL A N 1
ATOM 1741 C CA . VAL A 1 211 ? 3.617 -10.766 -20.438 1 98.88 211 VAL A CA 1
ATOM 1742 C C . VAL A 1 211 ? 5.008 -11.055 -21 1 98.88 211 VAL A C 1
ATOM 1744 O O . VAL A 1 211 ? 5.199 -12.031 -21.719 1 98.88 211 VAL A O 1
ATOM 1747 N N . LYS A 1 212 ? 5.98 -10.195 -20.625 1 98.81 212 LYS A N 1
ATOM 1748 C CA . LYS A 1 212 ? 7.348 -10.383 -21.109 1 98.81 212 LYS A CA 1
ATOM 1749 C C . LYS A 1 212 ? 7.91 -11.734 -20.656 1 98.81 212 LYS A C 1
ATOM 1751 O O . LYS A 1 212 ? 8.602 -12.398 -21.438 1 98.81 212 LYS A O 1
ATOM 1756 N N . ALA A 1 213 ? 7.613 -12.086 -19.453 1 98.75 213 ALA A N 1
ATOM 1757 C CA . ALA A 1 213 ? 8.086 -13.367 -18.922 1 98.75 213 ALA A CA 1
ATOM 1758 C C . ALA A 1 213 ? 7.449 -14.531 -19.688 1 98.75 213 ALA A C 1
ATOM 1760 O O . ALA A 1 213 ? 8.125 -15.508 -20 1 98.75 213 ALA A O 1
ATOM 1761 N N . ILE A 1 214 ? 6.133 -14.461 -19.938 1 98.75 214 ILE A N 1
ATOM 1762 C CA . ILE A 1 214 ? 5.449 -15.492 -20.719 1 98.75 214 ILE A CA 1
ATOM 1763 C C . ILE A 1 214 ? 6.098 -15.633 -22.094 1 98.75 214 ILE A C 1
ATOM 1765 O O . ILE A 1 214 ? 6.391 -16.734 -22.531 1 98.75 214 ILE A O 1
ATOM 1769 N N . GLN A 1 215 ? 6.379 -14.539 -22.719 1 98.5 215 GLN A N 1
ATOM 1770 C CA . GLN A 1 215 ? 6.977 -14.523 -24.062 1 98.5 215 GLN A CA 1
ATOM 1771 C C . GLN A 1 215 ? 8.367 -15.148 -24.031 1 98.5 215 GLN A C 1
ATOM 1773 O O . GLN A 1 215 ? 8.695 -15.977 -24.891 1 98.5 215 GLN A O 1
ATOM 1778 N N . SER A 1 216 ? 9.164 -14.789 -23.078 1 98.12 216 SER A N 1
ATOM 1779 C CA . SER A 1 216 ? 10.562 -15.188 -23.078 1 98.12 216 SER A CA 1
ATOM 1780 C C . SER A 1 216 ? 10.734 -16.609 -22.547 1 98.12 216 SER A C 1
ATOM 1782 O O . SER A 1 216 ? 11.609 -17.344 -23.016 1 98.12 216 SER A O 1
ATOM 1784 N N . ARG A 1 217 ? 9.898 -17.016 -21.641 1 97.94 217 ARG A N 1
ATOM 1785 C CA . ARG A 1 217 ? 10.133 -18.281 -20.953 1 97.94 217 ARG A CA 1
ATOM 1786 C C . ARG A 1 217 ? 9.25 -19.391 -21.516 1 97.94 217 ARG A C 1
ATOM 1788 O O . ARG A 1 217 ? 9.625 -20.562 -21.484 1 97.94 217 ARG A O 1
ATOM 1795 N N . ILE A 1 218 ? 8.07 -19.031 -21.969 1 97.94 218 ILE A N 1
ATOM 1796 C CA . ILE A 1 218 ? 7.172 -20.031 -22.531 1 97.94 218 ILE A CA 1
ATOM 1797 C C . ILE A 1 218 ? 7.258 -20 -24.062 1 97.94 218 ILE A C 1
ATOM 1799 O O . ILE A 1 218 ? 7.301 -21.047 -24.703 1 97.94 218 ILE A O 1
ATOM 1803 N N . GLY A 1 219 ? 7.293 -18.781 -24.641 1 97.5 219 GLY A N 1
ATOM 1804 C CA . GLY A 1 219 ? 7.449 -18.625 -26.078 1 97.5 219 GLY A CA 1
ATOM 1805 C C . GLY A 1 219 ? 6.16 -18.844 -26.844 1 97.5 219 GLY A C 1
ATOM 1806 O O . GLY A 1 219 ? 6.18 -19.047 -28.062 1 97.5 219 GLY A O 1
ATOM 1807 N N . GLU A 1 220 ? 5.105 -18.938 -26.156 1 97.69 220 GLU A N 1
ATOM 1808 C CA . GLU A 1 220 ? 3.779 -19.109 -26.734 1 97.69 220 GLU A CA 1
ATOM 1809 C C . GLU A 1 220 ? 2.766 -18.172 -26.078 1 97.69 220 GLU A C 1
ATOM 1811 O O . GLU A 1 220 ? 2.867 -17.875 -24.891 1 97.69 220 GLU A O 1
ATOM 1816 N N . ILE A 1 221 ? 1.823 -17.734 -26.906 1 98.5 221 ILE A N 1
ATOM 1817 C CA . ILE A 1 221 ? 0.728 -16.922 -26.375 1 98.5 221 ILE A CA 1
ATOM 1818 C C . ILE A 1 221 ? -0.263 -17.828 -25.641 1 98.5 221 ILE A C 1
ATOM 1820 O O . ILE A 1 221 ? -0.708 -18.844 -26.188 1 98.5 221 ILE A O 1
ATOM 1824 N N . PRO A 1 222 ? -0.584 -17.516 -24.406 1 98.88 222 PRO A N 1
ATOM 1825 C CA . PRO A 1 222 ? -1.543 -18.375 -23.703 1 98.88 222 PRO A CA 1
ATOM 1826 C C . PRO A 1 222 ? -2.947 -18.297 -24.297 1 98.88 222 PRO A C 1
ATOM 1828 O O . PRO A 1 222 ? -3.369 -17.234 -24.766 1 98.88 222 PRO A O 1
ATOM 1831 N N . ASP A 1 223 ? -3.65 -19.375 -24.266 1 98.88 223 ASP A N 1
ATOM 1832 C CA . ASP A 1 223 ? -5.047 -19.422 -24.688 1 98.88 223 ASP A CA 1
ATOM 1833 C C . ASP A 1 223 ? -5.977 -18.922 -23.578 1 98.88 223 ASP A C 1
ATOM 1835 O O . ASP A 1 223 ? -6.941 -18.203 -23.859 1 98.88 223 ASP A O 1
ATOM 1839 N N . LEU A 1 224 ? -5.688 -19.328 -22.328 1 98.94 224 LEU A N 1
ATOM 1840 C CA . LEU A 1 224 ? -6.457 -18.938 -21.141 1 98.94 224 LEU A CA 1
ATOM 1841 C C . LEU A 1 224 ? -5.566 -18.25 -20.125 1 98.94 224 LEU A C 1
ATOM 1843 O O . LEU A 1 224 ? -4.43 -18.656 -19.891 1 98.94 224 LEU A O 1
ATOM 1847 N N . VAL A 1 225 ? -6.059 -17.156 -19.578 1 98.94 225 VAL A N 1
ATOM 1848 C CA . VAL A 1 225 ? -5.324 -16.469 -18.531 1 98.94 225 VAL A CA 1
ATOM 1849 C C . VAL A 1 225 ? -6.27 -16.125 -17.375 1 98.94 225 VAL A C 1
ATOM 1851 O O . VAL A 1 225 ? -7.402 -15.695 -17.594 1 98.94 225 VAL A O 1
ATOM 1854 N N . PHE A 1 226 ? -5.832 -16.344 -16.141 1 98.94 226 PHE A N 1
ATOM 1855 C CA . PHE A 1 226 ? -6.594 -16.078 -14.938 1 98.94 226 PHE A CA 1
ATOM 1856 C C . PHE A 1 226 ? -5.84 -15.117 -14.023 1 98.94 226 PHE A C 1
ATOM 1858 O O . PHE A 1 226 ? -4.648 -15.305 -13.766 1 98.94 226 PHE A O 1
ATOM 1865 N N . GLY A 1 227 ? -6.434 -14.102 -13.555 1 98.69 227 GLY A N 1
ATOM 1866 C CA . GLY A 1 227 ? -5.852 -13.117 -12.648 1 98.69 227 GLY A CA 1
ATOM 1867 C C . GLY A 1 227 ? -6.891 -12.367 -11.836 1 98.69 227 GLY A C 1
ATOM 1868 O O . GLY A 1 227 ? -8.086 -12.422 -12.141 1 98.69 227 GLY A O 1
ATOM 1869 N N . ASP A 1 228 ? -6.434 -11.602 -10.805 1 98 228 ASP A N 1
ATOM 1870 C CA . ASP A 1 228 ? -7.422 -11.039 -9.891 1 98 228 ASP A CA 1
ATOM 1871 C C . ASP A 1 228 ? -7.207 -9.539 -9.695 1 98 228 ASP A C 1
ATOM 1873 O O . ASP A 1 228 ? -7.996 -8.875 -9.023 1 98 228 ASP A O 1
ATOM 1877 N N . SER A 1 229 ? -6.164 -9.016 -10.32 1 96.94 229 SER A N 1
ATOM 1878 C CA . SER A 1 229 ? -5.879 -7.609 -10.039 1 96.94 229 SER A CA 1
ATOM 1879 C C . SER A 1 229 ? -5.312 -6.906 -11.266 1 96.94 229 SER A C 1
ATOM 1881 O O . SER A 1 229 ? -5.07 -7.539 -12.297 1 96.94 229 SER A O 1
ATOM 1883 N N . PHE A 1 230 ? -5.055 -5.617 -11.156 1 95.38 230 PHE A N 1
ATOM 1884 C CA . PHE A 1 230 ? -4.523 -4.816 -12.25 1 95.38 230 PHE A CA 1
ATOM 1885 C C . PHE A 1 230 ? -3.131 -5.289 -12.648 1 95.38 230 PHE A C 1
ATOM 1887 O O . PHE A 1 230 ? -2.721 -5.137 -13.797 1 95.38 230 PHE A O 1
ATOM 1894 N N . ASN A 1 231 ? -2.492 -5.883 -11.648 1 96.25 231 ASN A N 1
ATOM 1895 C CA . ASN A 1 231 ? -1.18 -6.43 -11.969 1 96.25 231 ASN A CA 1
ATOM 1896 C C . ASN A 1 231 ? -1.28 -7.555 -13 1 96.25 231 ASN A C 1
ATOM 1898 O O . ASN A 1 231 ? -0.294 -7.887 -13.656 1 96.25 231 ASN A O 1
ATOM 1902 N N . ASP A 1 232 ? -2.412 -8.109 -13.164 1 98.62 232 ASP A N 1
ATOM 1903 C CA . ASP A 1 232 ? -2.623 -9.211 -14.102 1 98.62 232 ASP A CA 1
ATOM 1904 C C . ASP A 1 232 ? -3.264 -8.719 -15.398 1 98.62 232 ASP A C 1
ATOM 1906 O O . ASP A 1 232 ? -3.346 -9.461 -16.375 1 98.62 232 ASP A O 1
ATOM 1910 N N . TYR A 1 233 ? -3.709 -7.477 -15.422 1 98.62 233 TYR A N 1
ATOM 1911 C CA . TYR A 1 233 ? -4.496 -6.941 -16.531 1 98.62 233 TYR A CA 1
ATOM 1912 C C . TYR A 1 233 ? -3.766 -7.121 -17.859 1 98.62 233 TYR A C 1
ATOM 1914 O O . TYR A 1 233 ? -4.352 -7.598 -18.828 1 98.62 233 TYR A O 1
ATOM 1922 N N . PRO A 1 234 ? -2.416 -6.855 -17.922 1 98.81 234 PRO A N 1
ATOM 1923 C CA . PRO A 1 234 ? -1.731 -7.039 -19.203 1 98.81 234 PRO A CA 1
ATOM 1924 C C . PRO A 1 234 ? -1.758 -8.484 -19.688 1 98.81 234 PRO A C 1
ATOM 1926 O O . PRO A 1 234 ? -1.988 -8.742 -20.875 1 98.81 234 PRO A O 1
ATOM 1929 N N . MET A 1 235 ? -1.584 -9.445 -18.75 1 98.81 235 MET A N 1
ATOM 1930 C CA . MET A 1 235 ? -1.568 -10.836 -19.203 1 98.81 235 MET A CA 1
ATOM 1931 C C . MET A 1 235 ? -2.98 -11.32 -19.5 1 98.81 235 MET A C 1
ATOM 1933 O O . MET A 1 235 ? -3.174 -12.164 -20.391 1 98.81 235 MET A O 1
ATOM 1937 N N . LEU A 1 236 ? -3.965 -10.773 -18.781 1 98.94 236 LEU A N 1
ATOM 1938 C CA . LEU A 1 236 ? -5.352 -11.078 -19.109 1 98.94 236 LEU A CA 1
ATOM 1939 C C . LEU A 1 236 ? -5.688 -10.633 -20.516 1 98.94 236 LEU A C 1
ATOM 1941 O O . LEU A 1 236 ? -6.336 -11.367 -21.266 1 98.94 236 LEU A O 1
ATOM 1945 N N . CYS A 1 237 ? -5.23 -9.484 -20.922 1 98.75 237 CYS A N 1
ATOM 1946 C CA . CYS A 1 237 ? -5.461 -8.938 -22.25 1 98.75 237 CYS A CA 1
ATOM 1947 C C . CYS A 1 237 ? -4.695 -9.727 -23.297 1 98.75 237 CYS A C 1
ATOM 1949 O O . CYS A 1 237 ? -5.043 -9.695 -24.484 1 98.75 237 CYS A O 1
ATOM 1951 N N . TYR A 1 238 ? -3.668 -10.43 -22.875 1 98.62 238 TYR A N 1
ATOM 1952 C CA . TYR A 1 238 ? -2.752 -11.125 -23.781 1 98.62 238 TYR A CA 1
ATOM 1953 C C . TYR A 1 238 ? -3.279 -12.508 -24.125 1 98.62 238 TYR A C 1
ATOM 1955 O O . TYR A 1 238 ? -2.742 -13.18 -25.016 1 98.62 238 TYR A O 1
ATOM 1963 N N . ALA A 1 239 ? -4.371 -12.969 -23.469 1 98.75 239 ALA A N 1
ATOM 1964 C CA . ALA A 1 239 ? -4.941 -14.289 -23.719 1 98.75 239 ALA A CA 1
ATOM 1965 C C . ALA A 1 239 ? -5.512 -14.375 -25.125 1 98.75 239 ALA A C 1
ATOM 1967 O O . ALA A 1 239 ? -6.207 -13.469 -25.578 1 98.75 239 ALA A O 1
ATOM 1968 N N . ARG A 1 240 ? -5.258 -15.43 -25.766 1 98.44 240 ARG A N 1
ATOM 1969 C CA . ARG A 1 240 ? -5.707 -15.625 -27.141 1 98.44 240 ARG A CA 1
ATOM 1970 C C . ARG A 1 240 ? -7.199 -15.922 -27.203 1 98.44 240 ARG A C 1
ATOM 1972 O O . ARG A 1 240 ? -7.91 -15.422 -28.078 1 98.44 240 ARG A O 1
ATOM 1979 N N . LYS A 1 241 ? -7.676 -16.734 -26.312 1 98.5 241 LYS A N 1
ATOM 1980 C CA . LYS A 1 241 ? -9.062 -17.172 -26.391 1 98.5 241 LYS A CA 1
ATOM 1981 C C . LYS A 1 241 ? -9.914 -16.547 -25.297 1 98.5 241 LYS A C 1
ATOM 1983 O O . LYS A 1 241 ? -10.977 -15.992 -25.562 1 98.5 241 LYS A O 1
ATOM 1988 N N . LEU A 1 242 ? -9.422 -16.609 -24.016 1 98.62 242 LEU A N 1
ATOM 1989 C CA . LEU A 1 242 ? -10.266 -16.125 -22.922 1 98.62 242 LEU A CA 1
ATOM 1990 C C . LEU A 1 242 ? -9.422 -15.719 -21.719 1 98.62 242 LEU A C 1
ATOM 1992 O O . LEU A 1 242 ? -8.602 -16.5 -21.234 1 98.62 242 LEU A O 1
ATOM 1996 N N . GLY A 1 243 ? -9.562 -14.5 -21.312 1 98.88 243 GLY A N 1
ATOM 1997 C CA . GLY A 1 243 ? -9.133 -14.07 -19.984 1 98.88 243 GLY A CA 1
ATOM 1998 C C . GLY A 1 243 ? -10.25 -14.109 -18.953 1 98.88 243 GLY A C 1
ATOM 1999 O O . GLY A 1 243 ? -11.391 -13.773 -19.25 1 98.88 243 GLY A O 1
ATOM 2000 N N . VAL A 1 244 ? -9.969 -14.57 -17.766 1 98.94 244 VAL A N 1
ATOM 2001 C CA . VAL A 1 244 ? -10.938 -14.609 -16.672 1 98.94 244 VAL A CA 1
ATOM 2002 C C . VAL A 1 244 ? -10.406 -13.805 -15.492 1 98.94 244 VAL A C 1
ATOM 2004 O O . VAL A 1 244 ? -9.406 -14.172 -14.875 1 98.94 244 VAL A O 1
ATOM 2007 N N . ALA A 1 245 ? -11.039 -12.734 -15.18 1 98.88 245 ALA A N 1
ATOM 2008 C CA .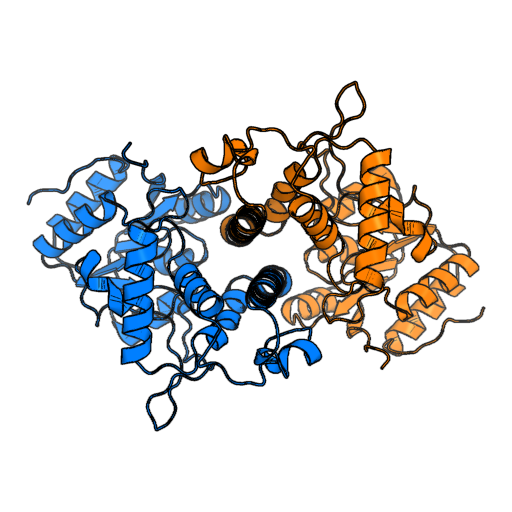 ALA A 1 245 ? -10.711 -11.883 -14.047 1 98.88 245 ALA A CA 1
ATOM 2009 C C . ALA A 1 245 ? -11.484 -12.297 -12.797 1 98.88 245 ALA A C 1
ATOM 2011 O O . ALA A 1 245 ? -12.719 -12.328 -12.812 1 98.88 245 ALA A O 1
ATOM 2012 N N . ILE A 1 246 ? -10.773 -12.664 -11.773 1 98.38 246 ILE A N 1
ATOM 2013 C CA . ILE A 1 246 ? -11.391 -12.977 -10.492 1 98.38 246 ILE A CA 1
ATOM 2014 C C . ILE A 1 246 ? -11.711 -11.688 -9.742 1 98.38 246 ILE A C 1
ATOM 2016 O O . ILE A 1 246 ? -10.805 -10.945 -9.359 1 98.38 246 ILE A O 1
ATOM 2020 N N . ASP A 1 247 ? -12.945 -11.461 -9.531 1 97.56 247 ASP A N 1
ATOM 2021 C CA . ASP A 1 247 ? -13.422 -10.203 -8.969 1 97.56 247 ASP A CA 1
ATOM 2022 C C . ASP A 1 247 ? -13.375 -10.227 -7.445 1 97.56 247 ASP A C 1
ATOM 2024 O O . ASP A 1 247 ? -14.211 -10.875 -6.805 1 97.56 247 ASP A O 1
ATOM 2028 N N . ARG A 1 248 ? -12.492 -9.461 -6.914 1 93.69 248 ARG A N 1
ATOM 2029 C CA . ARG A 1 248 ? -12.383 -9.375 -5.461 1 93.69 248 ARG A CA 1
ATOM 2030 C C . ARG A 1 248 ? -13.031 -8.102 -4.938 1 93.69 248 ARG A C 1
ATOM 2032 O O . ARG A 1 248 ? -12.742 -7.66 -3.822 1 93.69 248 ARG A O 1
ATOM 2039 N N . GLY A 1 249 ? -13.836 -7.457 -5.805 1 93.81 249 GLY A N 1
ATOM 2040 C CA . GLY A 1 249 ? -14.617 -6.32 -5.348 1 93.81 249 GLY A CA 1
ATOM 2041 C C . GLY A 1 249 ? -14.07 -4.988 -5.816 1 93.81 249 GLY A C 1
ATOM 2042 O O . GLY A 1 249 ? -14.469 -3.934 -5.324 1 93.81 249 GLY A O 1
ATOM 2043 N N . ASN A 1 250 ? -13.125 -4.973 -6.703 1 95.31 250 ASN A N 1
ATOM 2044 C CA . ASN A 1 250 ? -12.609 -3.73 -7.266 1 95.31 250 ASN A CA 1
ATOM 2045 C C . ASN A 1 250 ? -13.367 -3.328 -8.523 1 95.31 250 ASN A C 1
ATOM 2047 O O . ASN A 1 250 ? -13.117 -3.875 -9.602 1 95.31 250 ASN A O 1
ATOM 2051 N N . PRO A 1 251 ? -14.227 -2.361 -8.406 1 95.88 251 PRO A N 1
ATOM 2052 C CA . PRO A 1 251 ? -15.07 -2.016 -9.555 1 95.88 251 PRO A CA 1
ATOM 2053 C C . PRO A 1 251 ? -14.266 -1.464 -10.734 1 95.88 251 PRO A C 1
ATOM 2055 O O . PRO A 1 251 ? -14.648 -1.667 -11.891 1 95.88 251 PRO A O 1
ATOM 2058 N N . GLU A 1 252 ? -13.203 -0.788 -10.461 1 95.25 252 GLU A N 1
ATOM 2059 C CA . GLU A 1 252 ? -12.383 -0.239 -11.531 1 95.25 252 GLU A CA 1
ATOM 2060 C C . GLU A 1 252 ? -11.719 -1.349 -12.336 1 95.25 252 GLU A C 1
ATOM 2062 O O . GLU A 1 252 ? -11.656 -1.28 -13.57 1 95.25 252 GLU A O 1
ATOM 2067 N N . PHE A 1 253 ? -11.234 -2.314 -11.633 1 97.06 253 PHE A N 1
ATOM 2068 C CA . PHE A 1 253 ? -10.625 -3.469 -12.281 1 97.06 253 PHE A CA 1
ATOM 2069 C C . PHE A 1 253 ? -11.648 -4.215 -13.133 1 97.06 253 PHE A C 1
ATOM 2071 O O . PHE A 1 253 ? -11.375 -4.555 -14.289 1 97.06 253 PHE A O 1
ATOM 2078 N N . VAL A 1 254 ? -12.828 -4.418 -12.617 1 98 254 VAL A N 1
ATOM 2079 C CA . VAL A 1 254 ? -13.898 -5.125 -13.305 1 98 254 VAL A CA 1
ATOM 2080 C C . VAL A 1 254 ? -14.289 -4.363 -14.57 1 98 254 VAL A C 1
ATOM 2082 O O . VAL A 1 254 ? -14.43 -4.957 -15.641 1 98 254 VAL A O 1
ATOM 2085 N N . LYS A 1 255 ? -14.414 -3.094 -14.406 1 98.12 255 LYS A N 1
ATOM 2086 C CA . LYS A 1 255 ? -14.789 -2.264 -15.547 1 98.12 255 LYS A CA 1
ATOM 2087 C C . LYS A 1 255 ? -13.734 -2.35 -16.656 1 98.12 255 LYS A C 1
ATOM 2089 O O . LYS A 1 255 ? -14.07 -2.551 -17.828 1 98.12 255 LYS A O 1
ATOM 2094 N N . ALA A 1 256 ? -12.5 -2.229 -16.281 1 98.12 256 ALA A N 1
ATOM 2095 C CA . ALA A 1 256 ? -11.414 -2.283 -17.25 1 98.12 256 ALA A CA 1
ATOM 2096 C C . ALA A 1 256 ? -11.398 -3.619 -17.984 1 98.12 256 ALA A C 1
ATOM 2098 O O . ALA A 1 256 ? -11.25 -3.66 -19.203 1 98.12 256 ALA A O 1
ATOM 2099 N N . CYS A 1 257 ? -11.562 -4.707 -17.234 1 98.69 257 CYS A N 1
ATOM 2100 C CA . CYS A 1 257 ? -11.547 -6.043 -17.828 1 98.69 257 CYS A CA 1
ATOM 2101 C C . CYS A 1 257 ? -12.75 -6.254 -18.75 1 98.69 257 CYS A C 1
ATOM 2103 O O . CYS A 1 257 ? -12.609 -6.762 -19.859 1 98.69 257 CYS A O 1
ATOM 2105 N N . SER A 1 258 ? -13.891 -5.848 -18.281 1 98.31 258 SER A N 1
ATOM 2106 C CA . SER A 1 258 ? -15.117 -6.004 -19.062 1 98.31 258 SER A CA 1
ATOM 2107 C C . SER A 1 258 ? -15.016 -5.266 -20.391 1 98.31 258 SER A C 1
ATOM 2109 O O . SER A 1 258 ? -15.461 -5.777 -21.422 1 98.31 258 SER A O 1
ATOM 2111 N N . GLU A 1 259 ? -14.445 -4.152 -20.344 1 98.31 259 GLU A N 1
ATOM 2112 C CA . GLU A 1 259 ? -14.305 -3.324 -21.547 1 98.31 259 GLU A CA 1
ATOM 2113 C C . GLU A 1 259 ? -13.398 -3.988 -22.578 1 98.31 259 GLU A C 1
ATOM 2115 O O . GLU A 1 259 ? -13.469 -3.676 -23.766 1 98.31 259 GLU A O 1
ATOM 2120 N N . LYS A 1 260 ? -12.609 -4.902 -22.156 1 98.19 260 LYS A N 1
ATOM 2121 C CA . LYS A 1 260 ? -11.695 -5.59 -23.062 1 98.19 260 LYS A CA 1
ATOM 2122 C C . LYS A 1 260 ? -12.195 -6.992 -23.391 1 98.19 260 LYS A C 1
ATOM 2124 O O . LYS A 1 260 ? -11.469 -7.793 -23.984 1 98.19 260 LYS A O 1
ATOM 2129 N N . GLY A 1 261 ? -13.422 -7.363 -22.906 1 97.69 261 GLY A N 1
ATOM 2130 C CA . GLY A 1 261 ? -14.008 -8.656 -23.219 1 97.69 261 GLY A CA 1
ATOM 2131 C C . GLY A 1 261 ? -13.523 -9.766 -22.312 1 97.69 261 GLY A C 1
ATOM 2132 O O . GLY A 1 261 ? -13.703 -10.945 -22.625 1 97.69 261 GLY A O 1
ATOM 2133 N N . ILE A 1 262 ? -12.797 -9.398 -21.297 1 98.75 262 ILE A N 1
ATOM 2134 C CA . ILE A 1 262 ? -12.367 -10.375 -20.297 1 98.75 262 ILE A CA 1
ATOM 2135 C C . ILE A 1 262 ? -13.555 -10.797 -19.438 1 98.75 262 ILE A C 1
ATOM 2137 O O . ILE A 1 262 ? -14.359 -9.961 -19.016 1 98.75 262 ILE A O 1
ATOM 2141 N N . SER A 1 263 ? -13.734 -12.078 -19.188 1 98.75 263 SER A N 1
ATOM 2142 C CA . SER A 1 263 ? -14.836 -12.586 -18.391 1 98.75 263 SER A CA 1
ATOM 2143 C C . SER A 1 263 ? -14.625 -12.273 -16.906 1 98.75 263 SER A C 1
ATOM 2145 O O . SER A 1 263 ? -13.5 -12.344 -16.406 1 98.75 263 SER A O 1
ATOM 2147 N N . ILE A 1 264 ? -15.68 -11.969 -16.281 1 98.75 264 ILE A N 1
ATOM 2148 C CA . ILE A 1 264 ? -15.617 -11.625 -14.867 1 98.75 264 ILE A CA 1
ATOM 2149 C C . ILE A 1 264 ? -16.141 -12.789 -14.031 1 98.75 264 ILE A C 1
ATOM 2151 O O . ILE A 1 264 ? -17.281 -13.227 -14.219 1 98.75 264 ILE A O 1
ATOM 2155 N N . GLN A 1 265 ? -15.367 -13.344 -13.164 1 98.62 265 GLN A N 1
ATOM 2156 C CA . GLN A 1 265 ? -15.727 -14.375 -12.203 1 98.62 265 GLN A CA 1
ATOM 2157 C C . GLN A 1 265 ? -15.766 -13.82 -10.781 1 98.62 265 GLN A C 1
ATOM 2159 O O . GLN A 1 265 ? -14.742 -13.383 -10.25 1 98.62 265 GLN A O 1
ATOM 2164 N N . PRO A 1 266 ? -16.953 -13.781 -10.172 1 96.62 266 PRO A N 1
ATOM 2165 C CA . PRO A 1 266 ? -16.984 -13.375 -8.766 1 96.62 266 PRO A CA 1
ATOM 2166 C C . PRO A 1 266 ? -16.078 -14.211 -7.883 1 96.62 266 PRO A C 1
ATOM 2168 O O . PRO A 1 266 ? -15.82 -15.383 -8.18 1 96.62 266 PRO A O 1
ATOM 2171 N N . TYR A 1 267 ? -15.609 -13.578 -6.84 1 93.31 267 TYR A N 1
ATOM 2172 C CA . TYR A 1 267 ? -14.734 -14.297 -5.918 1 93.31 267 TYR A CA 1
ATOM 2173 C C . TYR A 1 267 ? -15.422 -15.555 -5.383 1 93.31 267 TYR A C 1
ATOM 2175 O O . TYR A 1 267 ? -16.625 -15.531 -5.09 1 93.31 267 TYR A O 1
ATOM 2183 N N . PHE A 1 268 ? -14.703 -16.562 -5.227 1 91.19 268 PHE A N 1
ATOM 2184 C CA . PHE A 1 268 ? -15.258 -17.875 -4.887 1 91.19 268 PHE A CA 1
ATOM 2185 C C . PHE A 1 268 ? -15.719 -17.906 -3.438 1 91.19 268 PHE A C 1
ATOM 2187 O O . PHE A 1 268 ? -15.07 -17.344 -2.559 1 91.19 268 PHE A O 1
ATOM 2194 N N . ALA A 1 269 ? -16.797 -18.469 -3.221 1 79 269 ALA A N 1
ATOM 2195 C CA . ALA A 1 269 ? -17.375 -18.562 -1.881 1 79 269 ALA A CA 1
ATOM 2196 C C . ALA A 1 269 ? -16.531 -19.484 -0.993 1 79 269 ALA A C 1
ATOM 2198 O O . ALA A 1 269 ? -15.883 -20.406 -1.483 1 79 269 ALA A O 1
ATOM 2199 N N . LEU A 1 270 ? -16.375 -19.094 0.357 1 72.56 270 LEU A N 1
ATOM 2200 C CA . LEU A 1 270 ? -15.711 -19.969 1.31 1 72.56 270 LEU A CA 1
ATOM 2201 C C . LEU A 1 270 ? -16.578 -21.188 1.632 1 72.56 270 LEU A C 1
ATOM 2203 O O . LEU A 1 270 ? -17.797 -21.062 1.782 1 72.56 270 LEU A O 1
ATOM 2207 N N . GLU A 1 271 ? -16.359 -22.312 1.087 1 57.03 271 GLU A N 1
ATOM 2208 C CA . GLU A 1 271 ? -17.188 -23.438 1.492 1 57.03 271 GLU A CA 1
ATOM 2209 C C . GLU A 1 271 ? -17.203 -23.594 3.01 1 57.03 271 GLU A C 1
ATOM 2211 O O . GLU A 1 271 ? -16.156 -23.578 3.652 1 57.03 271 GLU A O 1
ATOM 2216 N N . THR A 1 272 ? -18.328 -23 3.77 1 43 272 THR A N 1
ATOM 2217 C CA . THR A 1 272 ? -18.594 -23.375 5.156 1 43 272 THR A CA 1
ATOM 2218 C C . THR A 1 272 ? -18.609 -24.891 5.309 1 43 272 THR A C 1
ATOM 2220 O O . THR A 1 272 ? -19 -25.609 4.383 1 43 272 THR A O 1
ATOM 2223 N N . MET B 1 1 ? 11.172 40.875 8.766 1 67.56 1 MET B N 1
ATOM 2224 C CA . MET B 1 1 ? 12.164 39.906 8.273 1 67.56 1 MET B CA 1
ATOM 2225 C C . MET B 1 1 ? 12.211 39.938 6.75 1 67.56 1 MET B C 1
ATOM 2227 O O . MET B 1 1 ? 11.172 39.906 6.086 1 67.56 1 MET B O 1
ATOM 2231 N N . THR B 1 2 ? 13.398 40.094 6.133 1 82.75 2 THR B N 1
ATOM 2232 C CA . THR B 1 2 ? 13.523 40.219 4.684 1 82.75 2 THR B CA 1
ATOM 2233 C C . THR B 1 2 ? 13.523 38.875 4.004 1 82.75 2 THR B C 1
ATOM 2235 O O . THR B 1 2 ? 13.305 38.781 2.795 1 82.75 2 THR B O 1
ATOM 2238 N N . SER B 1 3 ? 13.75 37.938 4.781 1 93.25 3 SER B N 1
ATOM 2239 C CA . SER B 1 3 ? 13.773 36.562 4.266 1 93.25 3 SER B CA 1
ATOM 2240 C C . SER B 1 3 ? 13.781 35.531 5.398 1 93.25 3 SER B C 1
ATOM 2242 O O . SER B 1 3 ? 13.602 35.906 6.566 1 93.25 3 SER B O 1
ATOM 2244 N N . PHE B 1 4 ? 13.727 34.312 5.148 1 95.62 4 PHE B N 1
ATOM 2245 C CA . PHE B 1 4 ? 13.898 33.219 6.09 1 95.62 4 PHE B CA 1
ATOM 2246 C C . PHE B 1 4 ? 15.164 32.406 5.766 1 95.62 4 PHE B C 1
ATOM 2248 O O . PHE B 1 4 ? 15.719 32.531 4.676 1 95.62 4 PHE B O 1
ATOM 2255 N N . PRO B 1 5 ? 15.703 31.625 6.707 1 95.94 5 PRO B N 1
ATOM 2256 C CA . PRO B 1 5 ? 16.969 30.938 6.484 1 95.94 5 PRO B CA 1
ATOM 2257 C C . PRO B 1 5 ? 16.922 29.984 5.293 1 95.94 5 PRO B C 1
ATOM 2259 O O . PRO B 1 5 ? 15.953 29.234 5.133 1 95.94 5 PRO B O 1
ATOM 2262 N N . LEU B 1 6 ? 17.891 30 4.426 1 95.12 6 LEU B N 1
ATOM 2263 C CA . LEU B 1 6 ? 17.953 29.141 3.254 1 95.12 6 LEU B CA 1
ATOM 2264 C C . LEU B 1 6 ? 18.062 27.672 3.664 1 95.12 6 LEU B C 1
ATOM 2266 O O . LEU B 1 6 ? 17.25 26.844 3.223 1 95.12 6 LEU B O 1
ATOM 2270 N N . LYS B 1 7 ? 18.984 27.266 4.516 1 94.69 7 LYS B N 1
ATOM 2271 C CA . LYS B 1 7 ? 19.234 25.891 4.961 1 94.69 7 LYS B CA 1
ATOM 2272 C C . LYS B 1 7 ? 19.203 24.922 3.787 1 94.69 7 LYS B C 1
ATOM 2274 O O . LYS B 1 7 ? 19.953 25.094 2.822 1 94.69 7 LYS B O 1
ATOM 2279 N N . SER B 1 8 ? 18.312 23.906 3.814 1 94.62 8 SER B N 1
ATOM 2280 C CA . SER B 1 8 ? 18.312 22.875 2.789 1 94.62 8 SER B CA 1
ATOM 2281 C C . SER B 1 8 ? 17.422 23.25 1.615 1 94.62 8 SER B C 1
ATOM 2283 O O . SER B 1 8 ? 17.156 22.438 0.732 1 94.62 8 SER B O 1
ATOM 2285 N N . TRP B 1 9 ? 16.938 24.453 1.59 1 97.25 9 TRP B N 1
ATOM 2286 C CA . TRP B 1 9 ? 16.109 24.891 0.466 1 97.25 9 TRP B CA 1
ATOM 2287 C C . TRP B 1 9 ? 16.938 24.984 -0.81 1 97.25 9 TRP B C 1
ATOM 2289 O O . TRP B 1 9 ? 18.094 25.453 -0.782 1 97.25 9 TRP B O 1
ATOM 2299 N N . ALA B 1 10 ? 16.391 24.516 -1.906 1 97.69 10 ALA B N 1
ATOM 2300 C CA . ALA B 1 10 ? 16.969 24.891 -3.193 1 97.69 10 ALA B CA 1
ATOM 2301 C C . ALA B 1 10 ? 17.016 26.406 -3.369 1 97.69 10 ALA B C 1
ATOM 2303 O O . ALA B 1 10 ? 16 27.078 -3.166 1 97.69 10 ALA B O 1
ATOM 2304 N N . PRO B 1 11 ? 18.078 26.953 -3.807 1 97.81 11 PRO B N 1
ATOM 2305 C CA . PRO B 1 11 ? 18.219 28.406 -3.871 1 97.81 11 PRO B CA 1
ATOM 2306 C C . PRO B 1 11 ? 17.141 29.078 -4.723 1 97.81 11 PRO B C 1
ATOM 2308 O O . PRO B 1 11 ? 16.625 30.125 -4.352 1 97.81 11 PRO B O 1
ATOM 2311 N N . SER B 1 12 ? 16.844 28.5 -5.836 1 97.88 12 SER B N 1
ATOM 2312 C CA . SER B 1 12 ? 15.844 29.078 -6.719 1 97.88 12 SER B CA 1
ATOM 2313 C C . SER B 1 12 ? 14.461 29.078 -6.066 1 97.88 12 SER B C 1
ATOM 2315 O O . SER B 1 12 ? 13.703 30.031 -6.211 1 97.88 12 SER B O 1
ATOM 2317 N N . VAL B 1 13 ? 14.133 28.031 -5.367 1 98.56 13 VAL B N 1
ATOM 2318 C CA . VAL B 1 13 ? 12.859 27.938 -4.672 1 98.56 13 VAL B CA 1
ATOM 2319 C C . VAL B 1 13 ? 12.812 28.969 -3.547 1 98.56 13 VAL B C 1
ATOM 2321 O O . VAL B 1 13 ? 11.82 29.688 -3.396 1 98.56 13 VAL B O 1
ATOM 2324 N N . HIS B 1 14 ? 13.883 29.031 -2.781 1 98.38 14 HIS B N 1
ATOM 2325 C CA . HIS B 1 14 ? 14 29.984 -1.681 1 98.38 14 HIS B CA 1
ATOM 2326 C C . HIS B 1 14 ? 13.82 31.422 -2.172 1 98.38 14 HIS B C 1
ATOM 2328 O O . HIS B 1 14 ? 13.102 32.219 -1.557 1 98.38 14 HIS B O 1
ATOM 2334 N N . ALA B 1 15 ? 14.453 31.734 -3.221 1 98 15 ALA B N 1
ATOM 2335 C CA . ALA B 1 15 ? 14.383 33.094 -3.781 1 98 15 ALA B CA 1
ATOM 2336 C C . ALA B 1 15 ? 12.961 33.406 -4.223 1 98 15 ALA B C 1
ATOM 2338 O O . ALA B 1 15 ? 12.469 34.531 -3.955 1 98 15 ALA B O 1
ATOM 2339 N N . SER B 1 16 ? 12.352 32.5 -4.934 1 98.19 16 SER B N 1
ATOM 2340 C CA . SER B 1 16 ? 10.992 32.688 -5.402 1 98.19 16 SER B CA 1
ATOM 2341 C C . SER B 1 16 ? 10.031 32.906 -4.234 1 98.19 16 SER B C 1
ATOM 2343 O O . SER B 1 16 ? 9.195 33.812 -4.262 1 98.19 16 SER B O 1
ATOM 2345 N N . LEU B 1 17 ? 10.156 32.062 -3.234 1 98.62 17 LEU B N 1
ATOM 2346 C CA . LEU B 1 17 ? 9.297 32.188 -2.062 1 98.62 17 LEU B CA 1
ATOM 2347 C C . LEU B 1 17 ? 9.508 33.5 -1.35 1 98.62 17 LEU B C 1
ATOM 2349 O O . LEU B 1 17 ? 8.547 34.156 -0.969 1 98.62 17 LEU B O 1
ATOM 2353 N N . THR B 1 18 ? 10.766 33.906 -1.153 1 98.31 18 THR B N 1
ATOM 2354 C CA . THR B 1 18 ? 11.086 35.156 -0.489 1 98.31 18 THR B CA 1
ATOM 2355 C C . THR B 1 18 ? 10.445 36.344 -1.223 1 98.31 18 THR B C 1
ATOM 2357 O O . THR B 1 18 ? 9.836 37.188 -0.598 1 98.31 18 THR B O 1
ATOM 2360 N N . GLN B 1 19 ? 10.547 36.281 -2.484 1 97.88 19 GLN B N 1
ATOM 2361 C CA . GLN B 1 19 ? 10 37.344 -3.301 1 97.88 19 GLN B CA 1
ATOM 2362 C C . GLN B 1 19 ? 8.477 37.375 -3.207 1 97.88 19 GLN B C 1
ATOM 2364 O O . GLN B 1 19 ? 7.891 38.438 -2.967 1 97.88 19 GLN B O 1
ATOM 2369 N N . ILE B 1 20 ? 7.809 36.281 -3.396 1 98.31 20 ILE B N 1
ATOM 2370 C CA . ILE B 1 20 ? 6.352 36.188 -3.42 1 98.31 20 ILE B CA 1
ATOM 2371 C C . ILE B 1 20 ? 5.793 36.594 -2.059 1 98.31 20 ILE B C 1
ATOM 2373 O O . ILE B 1 20 ? 4.859 37.406 -1.977 1 98.31 20 ILE B O 1
ATOM 2377 N N . ILE B 1 21 ? 6.402 36.094 -0.994 1 98.44 21 ILE B N 1
ATOM 2378 C CA . ILE B 1 21 ? 5.871 36.281 0.353 1 98.44 21 ILE B CA 1
ATOM 2379 C C . ILE B 1 21 ? 6.07 37.719 0.804 1 98.44 21 ILE B C 1
ATOM 2381 O O . ILE B 1 21 ? 5.215 38.281 1.492 1 98.44 21 ILE B O 1
ATOM 2385 N N . SER B 1 22 ? 7.168 38.375 0.368 1 97.38 22 SER B N 1
ATOM 2386 C CA . SER B 1 22 ? 7.492 39.719 0.805 1 97.38 22 SER B CA 1
ATOM 2387 C C . SER B 1 22 ? 6.699 40.75 0.017 1 97.38 22 SER B C 1
ATOM 2389 O O . SER B 1 22 ? 6.629 41.906 0.413 1 97.38 22 SER B O 1
ATOM 2391 N N . SER B 1 23 ? 6.152 40.344 -1.054 1 96 23 SER B N 1
ATOM 2392 C CA . SER B 1 23 ? 5.48 41.281 -1.929 1 96 23 SER B CA 1
ATOM 2393 C C . SER B 1 23 ? 4.113 41.688 -1.375 1 96 23 SER B C 1
ATOM 2395 O O . SER B 1 23 ? 3.797 42.875 -1.264 1 96 23 SER B O 1
ATOM 2397 N N . SER B 1 24 ? 3.189 40.75 -1.115 1 94.94 24 SER B N 1
ATOM 2398 C CA . SER B 1 24 ? 1.855 40.969 -0.566 1 94.94 24 SER B CA 1
ATOM 2399 C C . SER B 1 24 ? 1.354 39.719 0.17 1 94.94 24 SER B C 1
ATOM 2401 O O . SER B 1 24 ? 1.655 38.594 -0.224 1 94.94 24 SER B O 1
ATOM 2403 N N . PRO B 1 25 ? 0.61 40 1.143 1 97 25 PRO B N 1
ATOM 2404 C CA . PRO B 1 25 ? 0.041 38.844 1.843 1 97 25 PRO B CA 1
ATOM 2405 C C . PRO B 1 25 ? -0.853 38 0.946 1 97 25 PRO B C 1
ATOM 2407 O O . PRO B 1 25 ? -1.393 38.5 -0.046 1 97 25 PRO B O 1
ATOM 2410 N N . GLY B 1 26 ? -0.952 36.719 1.245 1 98.19 26 GLY B N 1
ATOM 2411 C CA . GLY B 1 26 ? -1.762 35.75 0.499 1 98.19 26 GLY B CA 1
ATOM 2412 C C . GLY B 1 26 ? -2.135 34.531 1.305 1 98.19 26 GLY B C 1
ATOM 2413 O O . GLY B 1 26 ? -2.281 34.594 2.527 1 98.19 26 GLY B O 1
ATOM 2414 N N . LEU B 1 27 ? -2.486 33.469 0.618 1 98.75 27 LEU B N 1
ATOM 2415 C CA . LEU B 1 27 ? -2.92 32.219 1.222 1 98.75 27 LEU B CA 1
ATOM 2416 C C . LEU B 1 27 ? -1.966 31.094 0.865 1 98.75 27 LEU B C 1
ATOM 2418 O O . LEU B 1 27 ? -1.651 30.891 -0.309 1 98.75 27 LEU B O 1
ATOM 2422 N N . ALA B 1 28 ? -1.434 30.438 1.878 1 98.88 28 ALA B N 1
ATOM 2423 C CA . ALA B 1 28 ? -0.572 29.266 1.686 1 98.88 28 ALA B CA 1
ATOM 2424 C C . ALA B 1 28 ? -1.22 28 2.25 1 98.88 28 ALA B C 1
ATOM 2426 O O . ALA B 1 28 ? -1.741 28.016 3.367 1 98.88 28 ALA B O 1
ATOM 2427 N N . CYS B 1 29 ? -1.233 26.953 1.486 1 98.94 29 CYS B N 1
ATOM 2428 C CA . CYS B 1 29 ? -1.719 25.641 1.929 1 98.94 29 CYS B CA 1
ATOM 2429 C C . CYS B 1 29 ? -0.586 24.625 1.975 1 98.94 29 CYS B C 1
ATOM 2431 O O . CYS B 1 29 ? 0.183 24.5 1.02 1 98.94 29 CYS B O 1
ATOM 2433 N N . PHE B 1 30 ? -0.484 23.922 3.059 1 98.88 30 PHE B N 1
ATOM 2434 C CA . PHE B 1 30 ? 0.541 22.906 3.27 1 98.88 30 PHE B CA 1
ATOM 2435 C C . PHE B 1 30 ? -0.091 21.531 3.461 1 98.88 30 PHE B C 1
ATOM 2437 O O . PHE B 1 30 ? -1.004 21.359 4.273 1 98.88 30 PHE B O 1
ATOM 2444 N N . ASP B 1 31 ? 0.405 20.547 2.689 1 98.75 31 ASP B N 1
ATOM 2445 C CA . ASP B 1 31 ? 0.252 19.172 3.168 1 98.75 31 ASP B CA 1
ATOM 2446 C C . ASP B 1 31 ? 0.969 18.969 4.5 1 98.75 31 ASP B C 1
ATOM 2448 O O . ASP B 1 31 ? 1.796 19.797 4.898 1 98.75 31 ASP B O 1
ATOM 2452 N N . PHE B 1 32 ? 0.596 17.922 5.215 1 98.06 32 PHE B N 1
ATOM 2453 C CA . PHE B 1 32 ? 1.152 17.734 6.551 1 98.06 32 PHE B CA 1
ATOM 2454 C C . PHE B 1 32 ? 2.227 16.656 6.547 1 98.06 32 PHE B C 1
ATOM 2456 O O . PHE B 1 32 ? 3.42 16.953 6.609 1 98.06 32 PHE B O 1
ATOM 2463 N N . ASP B 1 33 ? 1.859 15.359 6.348 1 96 33 ASP B N 1
ATOM 2464 C CA . ASP B 1 33 ? 2.766 14.219 6.422 1 96 33 ASP B CA 1
ATOM 2465 C C . ASP B 1 33 ? 3.793 14.258 5.293 1 96 33 ASP B C 1
ATOM 2467 O O . ASP B 1 33 ? 3.428 14.328 4.117 1 96 33 ASP B O 1
ATOM 2471 N N . ASN B 1 34 ? 5.07 14.234 5.691 1 94.25 34 ASN B N 1
ATOM 2472 C CA . ASN B 1 34 ? 6.223 14.227 4.797 1 94.25 34 ASN B CA 1
ATOM 2473 C C . ASN B 1 34 ? 6.387 15.57 4.086 1 94.25 34 ASN B C 1
ATOM 2475 O O . ASN B 1 34 ? 7.254 15.719 3.223 1 94.25 34 ASN B O 1
ATOM 2479 N N . THR B 1 35 ? 5.551 16.578 4.449 1 96.94 35 THR B N 1
ATOM 2480 C CA . THR B 1 35 ? 5.703 17.953 3.979 1 96.94 35 THR B CA 1
ATOM 2481 C C . THR B 1 35 ? 6.094 18.875 5.125 1 96.94 35 THR B C 1
ATOM 2483 O O . THR B 1 35 ? 7.25 19.312 5.223 1 96.94 35 THR B O 1
ATOM 2486 N N . LEU B 1 36 ? 5.238 19.031 6.129 1 95.88 36 LEU B N 1
ATOM 2487 C CA . LEU B 1 36 ? 5.578 19.812 7.312 1 95.88 36 LEU B CA 1
ATOM 2488 C C . LEU B 1 36 ? 6.383 18.984 8.305 1 95.88 36 LEU B C 1
ATOM 2490 O O . LEU B 1 36 ? 7.176 19.531 9.078 1 95.88 36 LEU B O 1
ATOM 2494 N N . ILE B 1 37 ? 6.086 17.719 8.266 1 93.5 37 ILE B N 1
ATOM 2495 C CA . ILE B 1 37 ? 6.805 16.812 9.141 1 93.5 37 ILE B CA 1
ATOM 2496 C C . ILE B 1 37 ? 7.445 15.695 8.312 1 93.5 37 ILE B C 1
ATOM 2498 O O . ILE B 1 37 ? 7.094 15.5 7.148 1 93.5 37 ILE B O 1
ATOM 2502 N N . ARG B 1 38 ? 8.352 15.055 8.969 1 90 38 ARG B N 1
ATOM 2503 C CA . ARG B 1 38 ? 8.859 13.797 8.43 1 90 38 ARG B CA 1
ATOM 2504 C C . ARG B 1 38 ? 7.996 12.625 8.883 1 90 38 ARG B C 1
ATOM 2506 O O . ARG B 1 38 ? 7.578 12.562 10.039 1 90 38 ARG B O 1
ATOM 2513 N N . ASN B 1 39 ? 7.77 11.711 7.969 1 90 39 ASN B N 1
ATOM 2514 C CA . ASN B 1 39 ? 6.98 10.508 8.195 1 90 39 ASN B CA 1
ATOM 2515 C C . ASN B 1 39 ? 5.496 10.82 8.336 1 90 39 ASN B C 1
ATOM 2517 O O . ASN B 1 39 ? 5.012 11.805 7.762 1 90 39 ASN B O 1
ATOM 2521 N N . ASP B 1 40 ? 4.734 9.852 8.797 1 92.5 40 ASP B N 1
ATOM 2522 C CA . ASP B 1 40 ? 3.279 9.938 8.742 1 92.5 40 ASP B CA 1
ATOM 2523 C C . ASP B 1 40 ? 2.674 9.906 10.141 1 92.5 40 ASP B C 1
ATOM 2525 O O . ASP B 1 40 ? 2.543 8.844 10.742 1 92.5 40 ASP B O 1
ATOM 2529 N N . PHE B 1 41 ? 2.283 11.094 10.633 1 94.62 41 PHE B N 1
ATOM 2530 C CA . PHE B 1 41 ? 1.736 11.18 11.977 1 94.62 41 PHE B CA 1
ATOM 2531 C C . PHE B 1 41 ? 0.371 10.508 12.055 1 94.62 41 PHE B C 1
ATOM 2533 O O . PHE B 1 41 ? 0.021 9.914 13.078 1 94.62 41 PHE B O 1
ATOM 2540 N N . GLY B 1 42 ? -0.441 10.562 10.977 1 95.25 42 GLY B N 1
ATOM 2541 C CA . GLY B 1 42 ? -1.702 9.836 10.953 1 95.25 42 GLY B CA 1
ATOM 2542 C C . GLY B 1 42 ? -1.547 8.359 11.266 1 95.25 42 GLY B C 1
ATOM 2543 O O . GLY B 1 42 ? -2.326 7.801 12.039 1 95.25 42 GLY B O 1
ATOM 2544 N N . GLU B 1 43 ? -0.559 7.766 10.711 1 94 43 GLU B N 1
ATOM 2545 C CA . GLU B 1 43 ? -0.302 6.352 10.953 1 94 43 GLU B CA 1
ATOM 2546 C C . GLU B 1 43 ? 0.206 6.121 12.375 1 94 43 GLU B C 1
ATOM 2548 O O . GLU B 1 43 ? -0.037 5.066 12.969 1 94 43 GLU B O 1
ATOM 2553 N N . LYS B 1 44 ? 0.89 7.129 12.945 1 93.75 44 LYS B N 1
ATOM 2554 C CA . LYS B 1 44 ? 1.315 7 14.336 1 93.75 44 LYS B CA 1
ATOM 2555 C C . LYS B 1 44 ? 0.122 7.062 15.281 1 93.75 44 LYS B C 1
ATOM 2557 O O . LYS B 1 44 ? 0.114 6.402 16.328 1 93.75 44 LYS B O 1
ATOM 2562 N N . ILE B 1 45 ? -0.847 7.902 14.961 1 96.31 45 ILE B N 1
ATOM 2563 C CA . ILE B 1 45 ? -2.07 7.914 15.758 1 96.31 45 ILE B CA 1
ATOM 2564 C C . ILE B 1 45 ? -2.746 6.547 15.688 1 96.31 45 ILE B C 1
ATOM 2566 O O . ILE B 1 45 ? -3.182 6.008 16.703 1 96.31 45 ILE B O 1
ATOM 2570 N N . MET B 1 46 ? -2.816 5.992 14.477 1 96 46 MET B N 1
ATOM 2571 C CA . MET B 1 46 ? -3.365 4.652 14.297 1 96 46 MET B CA 1
ATOM 2572 C C . MET B 1 46 ? -2.623 3.637 15.164 1 96 46 MET B C 1
ATOM 2574 O O . MET B 1 46 ? -3.248 2.836 15.859 1 96 46 MET B O 1
ATOM 2578 N N . ASP B 1 47 ? -1.318 3.721 15.18 1 93.75 47 ASP B N 1
ATOM 2579 C CA . ASP B 1 47 ? -0.488 2.836 15.992 1 93.75 47 ASP B CA 1
ATOM 2580 C C . ASP B 1 47 ? -0.833 2.963 17.469 1 93.75 47 ASP B C 1
ATOM 2582 O O . ASP B 1 47 ? -0.891 1.961 18.188 1 93.75 47 ASP B O 1
ATOM 2586 N N . SER B 1 48 ? -0.982 4.172 17.875 1 95.06 48 SER B N 1
ATOM 2587 C CA . SER B 1 48 ? -1.285 4.418 19.281 1 95.06 48 SER B CA 1
ATOM 2588 C C . SER B 1 48 ? -2.631 3.814 19.672 1 95.06 48 SER B C 1
ATOM 2590 O O . SER B 1 48 ? -2.758 3.201 20.734 1 95.06 48 SER B O 1
ATOM 2592 N N . VAL B 1 49 ? -3.654 3.947 18.828 1 97.06 49 VAL B N 1
ATOM 2593 C CA . VAL B 1 49 ? -4.965 3.369 19.094 1 97.06 49 VAL B CA 1
ATOM 2594 C C . VAL B 1 49 ? -4.844 1.855 19.25 1 97.06 49 VAL B C 1
ATOM 2596 O O . VAL B 1 49 ? -5.383 1.274 20.188 1 97.06 49 VAL B O 1
ATOM 2599 N N . ILE B 1 50 ? -4.094 1.246 18.359 1 95.12 50 ILE B N 1
ATOM 2600 C CA . ILE B 1 50 ? -3.965 -0.206 18.328 1 95.12 50 ILE B CA 1
ATOM 2601 C C . ILE B 1 50 ? -3.172 -0.677 19.547 1 95.12 50 ILE B C 1
ATOM 2603 O O . ILE B 1 50 ? -3.598 -1.593 20.25 1 95.12 50 ILE B O 1
ATOM 2607 N N . SER B 1 51 ? -2.064 -0.021 19.828 1 93 51 SER B N 1
ATOM 2608 C CA . SER B 1 51 ? -1.181 -0.448 20.906 1 93 51 SER B CA 1
ATOM 2609 C C . SER B 1 51 ? -1.84 -0.254 22.266 1 93 51 SER B C 1
ATOM 2611 O O . SER B 1 51 ? -1.482 -0.926 23.234 1 93 51 SER B O 1
ATOM 2613 N N . GLU B 1 52 ? -2.758 0.668 22.328 1 93.69 52 GLU B N 1
ATOM 2614 C CA . GLU B 1 52 ? -3.457 0.934 23.578 1 93.69 52 GLU B CA 1
ATOM 2615 C C . GLU B 1 52 ? -4.656 0.007 23.75 1 93.69 52 GLU B C 1
ATOM 2617 O O . GLU B 1 52 ? -5.422 0.14 24.703 1 93.69 52 GLU B O 1
ATOM 2622 N N . GLY B 1 53 ? -4.906 -0.864 22.781 1 93.81 53 GLY B N 1
ATOM 2623 C CA . GLY B 1 53 ? -5.852 -1.949 22.969 1 93.81 53 GLY B CA 1
ATOM 2624 C C . GLY B 1 53 ? -7.172 -1.721 22.25 1 93.81 53 GLY B C 1
ATOM 2625 O O . GLY B 1 53 ? -8.156 -2.406 22.531 1 93.81 53 GLY B O 1
ATOM 2626 N N . MET B 1 54 ? -7.238 -0.629 21.453 1 95.81 54 MET B N 1
ATOM 2627 C CA . MET B 1 54 ? -8.453 -0.353 20.688 1 95.81 54 MET B CA 1
ATOM 2628 C C . MET B 1 54 ? -9.672 -0.281 21.625 1 95.81 54 MET B C 1
ATOM 2630 O O . MET B 1 54 ? -10.719 -0.856 21.312 1 95.81 54 MET B O 1
ATOM 2634 N N . LEU B 1 55 ? -9.5 0.4 22.719 1 93.44 55 LEU B N 1
ATOM 2635 C CA . LEU B 1 55 ? -10.414 0.362 23.859 1 93.44 55 LEU B CA 1
ATOM 2636 C C . LEU B 1 55 ? -11.766 0.956 23.5 1 93.44 55 LEU B C 1
ATOM 2638 O O . LEU B 1 55 ? -12.797 0.525 24.031 1 93.44 55 LEU B O 1
ATOM 2642 N N . PHE B 1 56 ? -11.859 1.873 22.578 1 94.5 56 PHE B N 1
ATOM 2643 C CA . PHE B 1 56 ? -13.094 2.609 22.328 1 94.5 56 PHE B CA 1
ATOM 2644 C C . PHE B 1 56 ? -13.789 2.094 21.062 1 94.5 56 PHE B C 1
ATOM 2646 O O . PHE B 1 56 ? -14.852 2.594 20.688 1 94.5 56 PHE B O 1
ATOM 2653 N N . LEU B 1 57 ? -13.195 1.081 20.391 1 96.38 57 LEU B N 1
ATOM 2654 C CA . LEU B 1 57 ? -13.789 0.508 19.188 1 96.38 57 LEU B CA 1
ATOM 2655 C C . LEU B 1 57 ? -14.867 -0.508 19.531 1 96.38 57 LEU B C 1
ATOM 2657 O O . LEU B 1 57 ? -14.82 -1.127 20.594 1 96.38 57 LEU B O 1
ATOM 2661 N N . PRO B 1 58 ? -15.844 -0.659 18.656 1 95.31 58 PRO B N 1
ATOM 2662 C CA . PRO B 1 58 ? -16.891 -1.66 18.922 1 95.31 58 PRO B CA 1
ATOM 2663 C C . PRO B 1 58 ? -16.328 -3.084 18.953 1 95.31 58 PRO B C 1
ATOM 2665 O O . PRO B 1 58 ? -15.273 -3.354 18.391 1 95.31 58 PRO B O 1
ATOM 2668 N N . ASP B 1 59 ? -17.094 -3.916 19.594 1 94.31 59 ASP B N 1
ATOM 2669 C CA . ASP B 1 59 ? -16.703 -5.312 19.719 1 94.31 59 ASP B CA 1
ATOM 2670 C C . ASP B 1 59 ? -16.656 -5.988 18.344 1 94.31 59 ASP B C 1
ATOM 2672 O O . ASP B 1 59 ? -15.742 -6.773 18.062 1 94.31 59 ASP B O 1
ATOM 2676 N N . ASP B 1 60 ? -17.656 -5.633 17.578 1 95.88 60 ASP B N 1
ATOM 2677 C CA . ASP B 1 60 ? -17.734 -6.242 16.25 1 95.88 60 ASP B CA 1
ATOM 2678 C C . ASP B 1 60 ? -17.125 -5.332 15.195 1 95.88 60 ASP B C 1
ATOM 2680 O O . ASP B 1 60 ? -17.672 -4.281 14.875 1 95.88 60 ASP B O 1
ATOM 2684 N N . LEU B 1 61 ? -15.953 -5.711 14.641 1 97 61 LEU B N 1
ATOM 2685 C CA . LEU B 1 61 ? -15.273 -4.969 13.586 1 97 61 LEU B CA 1
ATOM 2686 C C . LEU B 1 61 ? -15.258 -5.762 12.281 1 97 61 LEU B C 1
ATOM 2688 O O . LEU B 1 61 ? -14.461 -5.48 11.391 1 97 61 LEU B O 1
ATOM 2692 N N . SER B 1 62 ? -16.141 -6.77 12.148 1 95 62 SER B N 1
ATOM 2693 C CA . SER B 1 62 ? -16.141 -7.703 11.031 1 95 62 SER B CA 1
ATOM 2694 C C . SER B 1 62 ? -16.391 -6.984 9.711 1 95 62 SER B C 1
ATOM 2696 O O . SER B 1 62 ? -15.906 -7.422 8.664 1 95 62 SER B O 1
ATOM 2698 N N . LEU B 1 63 ? -16.984 -5.867 9.727 1 94.75 63 LEU B N 1
ATOM 2699 C CA . LEU B 1 63 ? -17.312 -5.109 8.523 1 94.75 63 LEU B CA 1
ATOM 2700 C C . LEU B 1 63 ? -16.047 -4.562 7.863 1 94.75 63 LEU B C 1
ATOM 2702 O O . LEU B 1 63 ? -16.062 -4.227 6.676 1 94.75 63 LEU B O 1
ATOM 2706 N N . PHE B 1 64 ? -14.977 -4.477 8.586 1 96.56 64 PHE B N 1
ATOM 2707 C CA . PHE B 1 64 ? -13.82 -3.719 8.109 1 96.56 64 PHE B CA 1
ATOM 2708 C C . PHE B 1 64 ? -12.68 -4.656 7.73 1 96.56 64 PHE B C 1
ATOM 2710 O O . PHE B 1 64 ? -11.633 -4.203 7.273 1 96.56 64 PHE B O 1
ATOM 2717 N N . PHE B 1 65 ? -12.938 -5.949 7.906 1 94.06 65 PHE B N 1
ATOM 2718 C CA . PHE B 1 65 ? -11.859 -6.902 7.688 1 94.06 65 PHE B CA 1
ATOM 2719 C C . PHE B 1 65 ? -12.32 -8.055 6.801 1 94.06 65 PHE B C 1
ATOM 2721 O O . PHE B 1 65 ? -13.5 -8.414 6.809 1 94.06 65 PHE B O 1
ATOM 2728 N N . ARG B 1 66 ? -11.422 -8.648 6.008 1 88.69 66 ARG B N 1
ATOM 2729 C CA . ARG B 1 66 ? -11.703 -9.836 5.211 1 88.69 66 ARG B CA 1
ATOM 2730 C C . ARG B 1 66 ? -12.008 -11.031 6.109 1 88.69 66 ARG B C 1
ATOM 2732 O O . ARG B 1 66 ? -12.914 -11.812 5.82 1 88.69 66 ARG B O 1
ATOM 2739 N N . ASP B 1 67 ? -11.188 -11.109 7.227 1 86.69 67 ASP B N 1
ATOM 2740 C CA . ASP B 1 67 ? -11.438 -12.164 8.203 1 86.69 67 ASP B CA 1
ATOM 2741 C C . ASP B 1 67 ? -12.555 -11.766 9.164 1 86.69 67 ASP B C 1
ATOM 2743 O O . ASP B 1 67 ? -12.289 -11.422 10.32 1 86.69 67 ASP B O 1
ATOM 2747 N N . LYS B 1 68 ? -13.734 -11.953 8.781 1 89.25 68 LYS B N 1
ATOM 2748 C CA . LYS B 1 68 ? -14.898 -11.484 9.523 1 89.25 68 LYS B CA 1
ATOM 2749 C C . LYS B 1 68 ? -15.016 -12.195 10.867 1 89.25 68 LYS B C 1
ATOM 2751 O O . LYS B 1 68 ? -15.32 -11.57 11.883 1 89.25 68 LYS B O 1
ATOM 2756 N N . ASP B 1 69 ? -14.742 -13.453 10.953 1 87.25 69 ASP B N 1
ATOM 2757 C CA . ASP B 1 69 ? -14.914 -14.242 12.172 1 87.25 69 ASP B CA 1
ATOM 2758 C C . ASP B 1 69 ? -13.953 -13.781 13.266 1 87.25 69 ASP B C 1
ATOM 2760 O O . ASP B 1 69 ? -14.352 -13.633 14.422 1 87.25 69 ASP B O 1
ATOM 2764 N N . TYR B 1 70 ? -12.734 -13.539 12.898 1 88.44 70 TYR B N 1
ATOM 2765 C CA . TYR B 1 70 ? -11.742 -13.07 13.859 1 88.44 70 TYR B CA 1
ATOM 2766 C C . TYR B 1 70 ? -12.164 -11.75 14.484 1 88.44 70 TYR B C 1
ATOM 2768 O O . TYR B 1 70 ? -12.07 -11.578 15.703 1 88.44 70 TYR B O 1
ATOM 2776 N N . TRP B 1 71 ? -12.734 -10.898 13.695 1 93.88 71 TRP B N 1
ATOM 2777 C CA . TRP B 1 71 ? -12.898 -9.516 14.125 1 93.88 71 TRP B CA 1
ATOM 2778 C C . TRP B 1 71 ? -14.289 -9.289 14.711 1 93.88 71 TRP B C 1
ATOM 2780 O O . TRP B 1 71 ? -14.602 -8.203 15.188 1 93.88 71 TRP B O 1
ATOM 2790 N N . LYS B 1 72 ? -15.102 -10.344 14.625 1 93.25 72 LYS B N 1
ATOM 2791 C CA . LYS B 1 72 ? -16.375 -10.297 15.344 1 93.25 72 LYS B CA 1
ATOM 2792 C C . LYS B 1 72 ? -16.156 -10.273 16.844 1 93.25 72 LYS B C 1
ATOM 2794 O O . LYS B 1 72 ? -16.953 -9.688 17.594 1 93.25 72 LYS B O 1
ATOM 2799 N N . ASN B 1 73 ? -15.055 -10.859 17.375 1 90 73 ASN B N 1
ATOM 2800 C CA . ASN B 1 73 ? -14.742 -10.914 18.797 1 90 73 ASN B CA 1
ATOM 2801 C C . ASN B 1 73 ? -13.258 -10.656 19.047 1 90 73 ASN B C 1
ATOM 2803 O O . ASN B 1 73 ? -12.594 -11.438 19.734 1 90 73 ASN B O 1
ATOM 2807 N N . HIS B 1 74 ? -12.812 -9.5 18.578 1 91.81 74 HIS B N 1
ATOM 2808 C CA . HIS B 1 74 ? -11.383 -9.219 18.562 1 91.81 74 HIS B CA 1
ATOM 2809 C C . HIS B 1 74 ? -10.883 -8.867 19.969 1 91.81 74 HIS B C 1
ATOM 2811 O O . HIS B 1 74 ? -9.688 -8.969 20.25 1 91.81 74 HIS B O 1
ATOM 2817 N N . LYS B 1 75 ? -11.742 -8.5 20.953 1 91.06 75 LYS B N 1
ATOM 2818 C CA . LYS B 1 75 ? -11.336 -8 22.266 1 91.06 75 LYS B CA 1
ATOM 2819 C C . LYS B 1 75 ? -10.617 -9.086 23.062 1 91.06 75 LYS B C 1
ATOM 2821 O O . LYS B 1 75 ? -9.836 -8.781 23.969 1 91.06 75 LYS B O 1
ATOM 2826 N N . THR B 1 76 ? -10.82 -10.32 22.719 1 90.38 76 THR B N 1
ATOM 2827 C CA . THR B 1 76 ? -10.227 -11.422 23.453 1 90.38 76 THR B CA 1
ATOM 2828 C C . THR B 1 76 ? -8.859 -11.797 22.875 1 90.38 76 THR B C 1
ATOM 2830 O O . THR B 1 76 ? -8.141 -12.617 23.438 1 90.38 76 THR B O 1
ATOM 2833 N N . LYS B 1 77 ? -8.484 -11.156 21.734 1 92 77 LYS B N 1
ATOM 2834 C CA . LYS B 1 77 ? -7.25 -11.5 21.047 1 92 77 LYS B CA 1
ATOM 2835 C C . LYS B 1 77 ? -6.082 -10.656 21.547 1 92 77 LYS B C 1
ATOM 2837 O O . LYS B 1 77 ? -6.277 -9.531 22 1 92 77 LYS B O 1
ATOM 2842 N N . PRO B 1 78 ? -4.863 -11.188 21.484 1 92.88 78 PRO B N 1
ATOM 2843 C CA . PRO B 1 78 ? -3.695 -10.422 21.922 1 92.88 78 PRO B CA 1
ATOM 2844 C C . PRO B 1 78 ? -3.469 -9.164 21.094 1 92.88 78 PRO B C 1
ATOM 2846 O O . PRO B 1 78 ? -3.68 -9.18 19.875 1 92.88 78 PRO B O 1
ATOM 2849 N N . ILE B 1 79 ? -2.99 -8.156 21.734 1 92.69 79 ILE B N 1
ATOM 2850 C CA . ILE B 1 79 ? -2.781 -6.852 21.109 1 92.69 79 ILE B CA 1
ATOM 2851 C C . ILE B 1 79 ? -1.771 -6.98 19.969 1 92.69 79 ILE B C 1
ATOM 2853 O O . ILE B 1 79 ? -1.968 -6.422 18.891 1 92.69 79 ILE B O 1
ATOM 2857 N N . SER B 1 80 ? -0.771 -7.754 20.219 1 90.25 80 SER B N 1
ATOM 2858 C CA . SER B 1 80 ? 0.277 -7.906 19.219 1 90.25 80 SER B CA 1
ATOM 2859 C C . SER B 1 80 ? -0.262 -8.562 17.953 1 90.25 80 SER B C 1
ATOM 2861 O O . SER B 1 80 ? 0.125 -8.195 16.844 1 90.25 80 SER B O 1
ATOM 2863 N N . GLU B 1 81 ? -1.136 -9.516 18.156 1 89.38 81 GLU B N 1
ATOM 2864 C CA . GLU B 1 81 ? -1.757 -10.188 17.016 1 89.38 81 GLU B CA 1
ATOM 2865 C C . GLU B 1 81 ? -2.68 -9.242 16.25 1 89.38 81 GLU B C 1
ATOM 2867 O O . GLU B 1 81 ? -2.654 -9.203 15.023 1 89.38 81 GLU B O 1
ATOM 2872 N N . LYS B 1 82 ? -3.441 -8.484 16.953 1 92.88 82 LYS B N 1
ATOM 2873 C CA . LYS B 1 82 ? -4.344 -7.523 16.328 1 92.88 82 LYS B CA 1
ATOM 2874 C C . LYS B 1 82 ? -3.564 -6.473 15.539 1 92.88 82 LYS B C 1
ATOM 2876 O O . LYS B 1 82 ? -3.963 -6.094 14.438 1 92.88 82 LYS B O 1
ATOM 2881 N N . GLU B 1 83 ? -2.514 -5.996 16.156 1 92.75 83 GLU B N 1
ATOM 2882 C CA . GLU B 1 83 ? -1.676 -5.012 15.477 1 92.75 83 GLU B CA 1
ATOM 2883 C C . GLU B 1 83 ? -1.197 -5.535 14.125 1 92.75 83 GLU B C 1
ATOM 2885 O O . GLU B 1 83 ? -1.344 -4.859 13.102 1 92.75 83 GLU B O 1
ATOM 2890 N N . HIS B 1 84 ? -0.711 -6.719 14.164 1 89.94 84 HIS B N 1
ATOM 2891 C CA . HIS B 1 84 ? -0.235 -7.344 12.938 1 89.94 84 HIS B CA 1
ATOM 2892 C C . HIS B 1 84 ? -1.352 -7.453 11.906 1 89.94 84 HIS B C 1
ATOM 2894 O O . HIS B 1 84 ? -1.158 -7.105 10.742 1 89.94 84 HIS B O 1
ATOM 2900 N N . LEU B 1 85 ? -2.502 -7.855 12.336 1 91 85 LEU B N 1
ATOM 2901 C CA . LEU B 1 85 ? -3.611 -8.125 11.43 1 91 85 LEU B CA 1
ATOM 2902 C C . LEU B 1 85 ? -4.199 -6.824 10.891 1 91 85 LEU B C 1
ATOM 2904 O O . LEU B 1 85 ? -4.656 -6.77 9.742 1 91 85 LEU B O 1
ATOM 2908 N N . VAL B 1 86 ? -4.207 -5.766 11.672 1 95.12 86 VAL B N 1
ATOM 2909 C CA . VAL B 1 86 ? -4.691 -4.469 11.211 1 95.12 86 VAL B CA 1
ATOM 2910 C C . VAL B 1 86 ? -3.773 -3.93 10.117 1 95.12 86 VAL B C 1
ATOM 2912 O O . VAL B 1 86 ? -4.242 -3.477 9.07 1 95.12 86 VAL B O 1
ATOM 2915 N N . TRP B 1 87 ? -2.518 -4.07 10.344 1 93.62 87 TRP B N 1
ATOM 2916 C CA . TRP B 1 87 ? -1.565 -3.568 9.359 1 93.62 87 TRP B CA 1
ATOM 2917 C C . TRP B 1 87 ? -1.604 -4.41 8.086 1 93.62 87 TRP B C 1
ATOM 2919 O O . TRP B 1 87 ? -1.452 -3.881 6.98 1 93.62 87 TRP B O 1
ATOM 2929 N N . GLU B 1 88 ? -1.773 -5.711 8.25 1 91.44 88 GLU B N 1
ATOM 2930 C CA . GLU B 1 88 ? -1.931 -6.582 7.086 1 91.44 88 GLU B CA 1
ATOM 2931 C C . GLU B 1 88 ? -3.152 -6.188 6.262 1 91.44 88 GLU B C 1
ATOM 2933 O O . GLU B 1 88 ? -3.082 -6.121 5.031 1 91.44 88 GLU B O 1
ATOM 2938 N N . GLU B 1 89 ? -4.246 -5.941 6.961 1 93.94 89 GLU B N 1
ATOM 2939 C CA . GLU B 1 89 ? -5.465 -5.535 6.27 1 93.94 89 GLU B CA 1
ATOM 2940 C C . GLU B 1 89 ? -5.289 -4.18 5.594 1 93.94 89 GLU B C 1
ATOM 2942 O O . GLU B 1 89 ? -5.75 -3.977 4.469 1 93.94 89 GLU B O 1
ATOM 2947 N N . TYR B 1 90 ? -4.617 -3.307 6.285 1 96.5 90 TYR B N 1
ATOM 2948 C CA . TYR B 1 90 ? -4.34 -1.997 5.707 1 96.5 90 TYR B CA 1
ATOM 2949 C C . TYR B 1 90 ? -3.541 -2.127 4.418 1 96.5 90 TYR B C 1
ATOM 2951 O O . TYR B 1 90 ? -3.893 -1.531 3.396 1 96.5 90 TYR B O 1
ATOM 2959 N N . THR B 1 91 ? -2.508 -2.912 4.449 1 95.19 91 THR B N 1
ATOM 2960 C CA . THR B 1 91 ? -1.667 -3.166 3.283 1 95.19 91 THR B CA 1
ATOM 2961 C C . THR B 1 91 ? -2.486 -3.766 2.145 1 95.19 91 THR B C 1
ATOM 2963 O O . THR B 1 91 ? -2.336 -3.369 0.988 1 95.19 91 THR B O 1
ATOM 2966 N N . TYR B 1 92 ? -3.363 -4.656 2.486 1 92.81 92 TYR B N 1
ATOM 2967 C CA . TYR B 1 92 ? -4.246 -5.262 1.498 1 92.81 92 TYR B CA 1
ATOM 2968 C C . TYR B 1 92 ? -5.129 -4.211 0.836 1 92.81 92 TYR B C 1
ATOM 2970 O O . TYR B 1 92 ? -5.262 -4.184 -0.39 1 92.81 92 TYR B O 1
ATOM 2978 N N . GLN B 1 93 ? -5.719 -3.326 1.665 1 95.31 93 GLN B N 1
ATOM 2979 C CA . GLN B 1 93 ? -6.586 -2.275 1.146 1 95.31 93 GLN B CA 1
ATOM 2980 C C . GLN B 1 93 ? -5.84 -1.381 0.161 1 95.31 93 GLN B C 1
ATOM 2982 O O . GLN B 1 93 ? -6.367 -1.041 -0.9 1 95.31 93 GLN B O 1
ATOM 2987 N N . LEU B 1 94 ? -4.602 -1.054 0.511 1 96.19 94 LEU B N 1
ATOM 2988 C CA . LEU B 1 94 ? -3.773 -0.199 -0.332 1 96.19 94 LEU B CA 1
ATOM 2989 C C . LEU B 1 94 ? -3.492 -0.865 -1.675 1 96.19 94 LEU B C 1
ATOM 2991 O O . LEU B 1 94 ? -3.645 -0.239 -2.727 1 96.19 94 LEU B O 1
ATOM 2995 N N . LYS B 1 95 ? -3.193 -2.102 -1.671 1 94.19 95 LYS B N 1
ATOM 2996 C CA . LYS B 1 95 ? -2.783 -2.83 -2.867 1 94.19 95 LYS B CA 1
ATOM 2997 C C . LYS B 1 95 ? -3.979 -3.125 -3.768 1 94.19 95 LYS B C 1
ATOM 2999 O O . LYS B 1 95 ? -3.883 -3.014 -4.992 1 94.19 95 LYS B O 1
ATOM 3004 N N . GLU B 1 96 ? -5.086 -3.479 -3.111 1 91.88 96 GLU B N 1
ATOM 3005 C CA . GLU B 1 96 ? -6.234 -3.982 -3.859 1 91.88 96 GLU B CA 1
ATOM 3006 C C . GLU B 1 96 ? -7.094 -2.838 -4.387 1 91.88 96 GLU B C 1
ATOM 3008 O O . GLU B 1 96 ? -7.559 -2.877 -5.531 1 91.88 96 GLU B O 1
ATOM 3013 N N . PHE B 1 97 ? -7.242 -1.805 -3.537 1 94 97 PHE B N 1
ATOM 3014 C CA . PHE B 1 97 ? -8.273 -0.831 -3.867 1 94 97 PHE B CA 1
ATOM 3015 C C . PHE B 1 97 ? -7.668 0.548 -4.098 1 94 97 PHE B C 1
ATOM 3017 O O . PHE B 1 97 ? -8.359 1.475 -4.52 1 94 97 PHE B O 1
ATOM 3024 N N . GLY B 1 98 ? -6.359 0.681 -3.793 1 93.62 98 GLY B N 1
ATOM 3025 C CA . GLY B 1 98 ? -5.695 1.957 -3.994 1 93.62 98 GLY B CA 1
ATOM 3026 C C . GLY B 1 98 ? -5.496 2.736 -2.709 1 93.62 98 GLY B C 1
ATOM 3027 O O . GLY B 1 98 ? -6.105 2.422 -1.686 1 93.62 98 GLY B O 1
ATOM 3028 N N . ILE B 1 99 ? -4.715 3.729 -2.793 1 95.81 99 ILE B N 1
ATOM 3029 C CA . ILE B 1 99 ? -4.25 4.461 -1.621 1 95.81 99 ILE B CA 1
ATOM 3030 C C . ILE B 1 99 ? -5.422 5.191 -0.972 1 95.81 99 ILE B C 1
ATOM 3032 O O . ILE B 1 99 ? -5.59 5.148 0.249 1 95.81 99 ILE B O 1
ATOM 3036 N N . GLU B 1 100 ? -6.258 5.875 -1.788 1 96.56 100 GLU B N 1
ATOM 3037 C CA . GLU B 1 100 ? -7.383 6.605 -1.211 1 96.56 100 GLU B CA 1
ATOM 3038 C C . GLU B 1 100 ? -8.281 5.68 -0.401 1 96.56 100 GLU B C 1
ATOM 3040 O O . GLU B 1 100 ? -8.656 6.004 0.729 1 96.56 100 GLU B O 1
ATOM 3045 N N . LYS B 1 101 ? -8.633 4.531 -0.971 1 96.19 101 LYS B N 1
ATOM 3046 C CA . LYS B 1 101 ? -9.508 3.588 -0.282 1 96.19 101 LYS B CA 1
ATOM 3047 C C . LYS B 1 101 ? -8.852 3.059 0.989 1 96.19 101 LYS B C 1
ATOM 3049 O O . LYS B 1 101 ? -9.523 2.85 2.002 1 96.19 101 LYS B O 1
ATOM 3054 N N . GLY B 1 102 ? -7.535 2.803 0.86 1 96.88 102 GLY B N 1
ATOM 3055 C CA . GLY B 1 102 ? -6.812 2.402 2.057 1 96.88 102 GLY B CA 1
ATOM 3056 C C . GLY B 1 102 ? -6.883 3.428 3.17 1 96.88 102 GLY B C 1
ATOM 3057 O O . GLY B 1 102 ? -7.125 3.08 4.328 1 96.88 102 GLY B O 1
ATOM 3058 N N . TYR B 1 103 ? -6.66 4.656 2.803 1 97.44 103 TYR B N 1
ATOM 3059 C CA . TYR B 1 103 ? -6.734 5.727 3.789 1 97.44 103 TYR B CA 1
ATOM 3060 C C . TYR B 1 103 ? -8.141 5.828 4.379 1 97.44 103 TYR B C 1
ATOM 3062 O O . TYR B 1 103 ? -8.297 5.961 5.598 1 97.44 103 TYR B O 1
ATOM 3070 N N . ARG B 1 104 ? -9.18 5.742 3.523 1 97.88 104 ARG B N 1
ATOM 3071 C CA . ARG B 1 104 ? -10.555 5.789 4 1 97.88 104 ARG B CA 1
ATOM 3072 C C . ARG B 1 104 ? -10.852 4.637 4.957 1 97.88 104 ARG B C 1
ATOM 3074 O O . ARG B 1 104 ? -11.57 4.809 5.938 1 97.88 104 ARG B O 1
ATOM 3081 N N . TRP B 1 105 ? -10.258 3.49 4.637 1 98 105 TRP B N 1
ATOM 3082 C CA . TRP B 1 105 ? -10.445 2.295 5.449 1 98 105 TRP B CA 1
ATOM 3083 C C . TRP B 1 105 ? -9.984 2.533 6.883 1 98 105 TRP B C 1
ATOM 3085 O O . TRP B 1 105 ? -10.57 1.996 7.828 1 98 105 TRP B O 1
ATOM 3095 N N . THR B 1 106 ? -8.992 3.357 7.137 1 98.12 106 THR B N 1
ATOM 3096 C CA . THR B 1 106 ? -8.43 3.561 8.469 1 98.12 106 THR B CA 1
ATOM 3097 C C . THR B 1 106 ? -9.406 4.324 9.359 1 98.12 106 THR B C 1
ATOM 3099 O O . THR B 1 106 ? -9.234 4.371 10.578 1 98.12 106 THR B O 1
ATOM 3102 N N . SER B 1 107 ? -10.461 4.938 8.797 1 98 107 SER B N 1
ATOM 3103 C CA . SER B 1 107 ? -11.359 5.801 9.562 1 98 107 SER B CA 1
ATOM 3104 C C . SER B 1 107 ? -11.992 5.051 10.727 1 98 107 SER B C 1
ATOM 3106 O O . SER B 1 107 ? -12.242 5.633 11.781 1 98 107 SER B O 1
ATOM 3108 N N . PHE B 1 108 ? -12.219 3.74 10.562 1 97.94 108 PHE B N 1
ATOM 3109 C CA . PHE B 1 108 ? -12.906 3.004 11.625 1 97.94 108 PHE B CA 1
ATOM 3110 C C . PHE B 1 108 ? -12.055 2.963 12.891 1 97.94 108 PHE B C 1
ATOM 3112 O O . PHE B 1 108 ? -12.586 2.832 13.992 1 97.94 108 PHE B O 1
ATOM 3119 N N . ILE B 1 109 ? -10.742 3.096 12.758 1 97.81 109 ILE B N 1
ATOM 3120 C CA . ILE B 1 109 ? -9.805 2.994 13.867 1 97.81 109 ILE B CA 1
ATOM 3121 C C . ILE B 1 109 ? -10 4.18 14.812 1 97.81 109 ILE B C 1
ATOM 3123 O O . ILE B 1 109 ? -9.742 4.074 16.016 1 97.81 109 ILE B O 1
ATOM 3127 N N . PHE B 1 110 ? -10.508 5.273 14.312 1 97.38 110 PHE B N 1
ATOM 3128 C CA . PHE B 1 110 ? -10.578 6.516 15.078 1 97.38 110 PHE B CA 1
ATOM 3129 C C . PHE B 1 110 ? -11.977 6.719 15.648 1 97.38 110 PHE B C 1
ATOM 3131 O O . PHE B 1 110 ? -12.234 7.719 16.328 1 97.38 110 PHE B O 1
ATOM 3138 N N . GLN B 1 111 ? -12.906 5.82 15.406 1 97.75 111 GLN B N 1
ATOM 3139 C CA . GLN B 1 111 ? -14.258 5.953 15.945 1 97.75 111 GLN B CA 1
ATOM 3140 C C . GLN B 1 111 ? -14.281 5.699 17.453 1 97.75 111 GLN B C 1
ATOM 3142 O O . GLN B 1 111 ? -13.344 5.109 18 1 97.75 111 GLN B O 1
ATOM 3147 N N . GLY B 1 112 ? -15.305 6.191 18.125 1 97.62 112 GLY B N 1
ATOM 3148 C CA . GLY B 1 112 ? -15.5 5.918 19.547 1 97.62 112 GLY B CA 1
ATOM 3149 C C . GLY B 1 112 ? -14.945 7.012 20.453 1 97.62 112 GLY B C 1
ATOM 3150 O O . GLY B 1 112 ? -15.266 7.066 21.641 1 97.62 112 GLY B O 1
ATOM 3151 N N . TYR B 1 113 ? -14.164 7.883 19.969 1 97.5 113 TYR B N 1
ATOM 3152 C CA . TYR B 1 113 ? -13.594 8.977 20.734 1 97.5 113 TYR B CA 1
ATOM 3153 C C . TYR B 1 113 ? -14.508 10.203 20.703 1 97.5 113 TYR B C 1
ATOM 3155 O O . TYR B 1 113 ? -15.234 10.414 19.734 1 97.5 113 TYR B O 1
ATOM 3163 N N . THR B 1 114 ? -14.445 10.953 21.766 1 97.38 114 THR B N 1
ATOM 3164 C CA . THR B 1 114 ? -14.875 12.352 21.719 1 97.38 114 THR B CA 1
ATOM 3165 C C . THR B 1 114 ? -13.773 13.234 21.141 1 97.38 114 THR B C 1
ATOM 3167 O O . THR B 1 114 ? -12.633 12.797 20.984 1 97.38 114 THR B O 1
ATOM 3170 N N . LYS B 1 115 ? -14.156 14.422 20.828 1 97.44 115 LYS B N 1
ATOM 3171 C CA . LYS B 1 115 ? -13.133 15.359 20.359 1 97.44 115 LYS B CA 1
ATOM 3172 C C . LYS B 1 115 ? -12.008 15.508 21.375 1 97.44 115 LYS B C 1
ATOM 3174 O O . LYS B 1 115 ? -10.828 15.422 21.016 1 97.44 115 LYS B O 1
ATOM 3179 N N . ASP B 1 116 ? -12.375 15.688 22.609 1 97.81 116 ASP B N 1
ATOM 3180 C CA . ASP B 1 116 ? -11.375 15.859 23.672 1 97.81 116 ASP B CA 1
ATOM 3181 C C . ASP B 1 116 ? -10.508 14.617 23.812 1 97.81 116 ASP B C 1
ATOM 3183 O O . ASP B 1 116 ? -9.289 14.711 23.984 1 97.81 116 ASP B O 1
ATOM 3187 N N . GLY B 1 117 ? -11.156 13.492 23.766 1 97.44 117 GLY B N 1
ATOM 3188 C CA . GLY B 1 117 ? -10.414 12.25 23.844 1 97.44 117 GLY B CA 1
ATOM 3189 C C . GLY B 1 117 ? -9.438 12.07 22.688 1 97.44 117 GLY B C 1
ATOM 3190 O O . GLY B 1 117 ? -8.32 11.594 22.891 1 97.44 117 GLY B O 1
ATOM 3191 N N . PHE B 1 118 ? -9.867 12.43 21.547 1 97.81 118 PHE B N 1
ATOM 3192 C CA . PHE B 1 118 ? -9.023 12.305 20.375 1 97.81 118 PHE B CA 1
ATOM 3193 C C . PHE B 1 118 ? -7.859 13.289 20.438 1 97.81 118 PHE B C 1
ATOM 3195 O O . PHE B 1 118 ? -6.734 12.953 20.047 1 97.81 118 PHE B O 1
ATOM 3202 N N . TYR B 1 119 ? -8.109 14.531 20.969 1 98.25 119 TYR B N 1
ATOM 3203 C CA . TYR B 1 119 ? -7.043 15.5 21.188 1 98.25 119 TYR B CA 1
ATOM 3204 C C . TYR B 1 119 ? -5.984 14.938 22.125 1 98.25 119 TYR B C 1
ATOM 3206 O O . TYR B 1 119 ? -4.785 15.016 21.844 1 98.25 119 TYR B O 1
ATOM 3214 N N . ASP B 1 120 ? -6.441 14.344 23.172 1 97.94 120 ASP B N 1
ATOM 3215 C CA . ASP B 1 120 ? -5.531 13.758 24.141 1 97.94 120 ASP B CA 1
ATOM 3216 C C . ASP B 1 120 ? -4.699 12.641 23.516 1 97.94 120 ASP B C 1
ATOM 3218 O O . ASP B 1 120 ? -3.486 12.562 23.719 1 97.94 120 ASP B O 1
ATOM 3222 N N . LEU B 1 121 ? -5.371 11.797 22.766 1 97.69 121 LEU B N 1
ATOM 3223 C CA . LEU B 1 121 ? -4.688 10.719 22.062 1 97.69 121 LEU B CA 1
ATOM 3224 C C . LEU B 1 121 ? -3.594 11.266 21.156 1 97.69 121 LEU B C 1
ATOM 3226 O O . LEU B 1 121 ? -2.459 10.781 21.188 1 97.69 121 LEU B O 1
ATOM 3230 N N . SER B 1 122 ? -3.949 12.242 20.391 1 97.69 122 SER B N 1
ATOM 3231 C CA . SER B 1 122 ? -3.02 12.82 19.422 1 97.69 122 SER B CA 1
ATOM 3232 C C . SER B 1 122 ? -1.835 13.477 20.125 1 97.69 122 SER B C 1
ATOM 3234 O O . SER B 1 122 ? -0.687 13.297 19.719 1 97.69 122 SER B O 1
ATOM 3236 N N . ARG B 1 123 ? -2.074 14.195 21.188 1 96.94 123 ARG B N 1
ATOM 3237 C CA . ARG B 1 123 ? -1.01 14.898 21.891 1 96.94 123 ARG B CA 1
ATOM 3238 C C . ARG B 1 123 ? -0.069 13.922 22.594 1 96.94 123 ARG B C 1
ATOM 3240 O O . ARG B 1 123 ? 1.151 14.094 22.547 1 96.94 123 ARG B O 1
ATOM 3247 N N . ARG B 1 124 ? -0.603 12.898 23.172 1 95.19 124 ARG B N 1
ATOM 3248 C CA . ARG B 1 124 ? 0.267 11.906 23.781 1 95.19 124 ARG B CA 1
ATOM 3249 C C . ARG B 1 124 ? 1.076 11.156 22.734 1 95.19 124 ARG B C 1
ATOM 3251 O O . ARG B 1 124 ? 2.238 10.812 22.969 1 95.19 124 ARG B O 1
ATOM 3258 N N . THR B 1 125 ? 0.392 10.883 21.625 1 94.81 125 THR B N 1
ATOM 3259 C CA . THR B 1 125 ? 1.107 10.242 20.531 1 94.81 125 THR B CA 1
ATOM 3260 C C . THR B 1 125 ? 2.264 11.117 20.062 1 94.81 125 THR B C 1
ATOM 3262 O O . THR B 1 125 ? 3.383 10.633 19.875 1 94.81 125 THR B O 1
ATOM 3265 N N . TRP B 1 126 ? 2.006 12.422 19.891 1 93.94 126 TRP B N 1
ATOM 3266 C CA . TRP B 1 126 ? 3.029 13.367 19.453 1 93.94 126 TRP B CA 1
ATOM 3267 C C . TRP B 1 126 ? 4.207 13.391 20.422 1 93.94 126 TRP B C 1
ATOM 3269 O O . TRP B 1 126 ? 5.363 13.336 20 1 93.94 126 TRP B O 1
ATOM 3279 N N . GLU B 1 127 ? 3.938 13.398 21.688 1 90.44 127 GLU B N 1
ATOM 3280 C CA . GLU B 1 127 ? 4.98 13.438 22.703 1 90.44 127 GLU B CA 1
ATOM 3281 C C . GLU B 1 127 ? 5.871 12.195 22.625 1 90.44 127 GLU B C 1
ATOM 3283 O O . GLU B 1 127 ? 7.082 12.289 22.844 1 90.44 127 GLU B O 1
ATOM 3288 N N . LYS B 1 128 ? 5.262 11.164 22.328 1 87.19 128 LYS B N 1
ATOM 3289 C CA . LYS B 1 128 ? 5.992 9.906 22.25 1 87.19 128 LYS B CA 1
ATOM 3290 C C . LYS B 1 128 ? 6.875 9.859 21.016 1 87.19 128 LYS B C 1
ATOM 3292 O O . LYS B 1 128 ? 8.062 9.547 21.094 1 87.19 128 LYS B O 1
ATOM 3297 N N . VAL B 1 129 ? 6.367 10.258 19.891 1 84.12 129 VAL B N 1
ATOM 3298 C CA . VAL B 1 129 ? 7.051 9.992 18.625 1 84.12 129 VAL B CA 1
ATOM 3299 C C . VAL B 1 129 ? 7.992 11.148 18.297 1 84.12 129 VAL B C 1
ATOM 3301 O O . VAL B 1 129 ? 8.945 10.984 17.531 1 84.12 129 VAL B O 1
ATOM 3304 N N . ALA B 1 130 ? 7.77 12.305 18.797 1 76.69 130 ALA B N 1
ATOM 3305 C CA . ALA B 1 130 ? 8.609 13.461 18.516 1 76.69 130 ALA B CA 1
ATOM 3306 C C . ALA B 1 130 ? 9.938 13.367 19.266 1 76.69 130 ALA B C 1
ATOM 3308 O O . ALA B 1 130 ? 10.922 14.008 18.875 1 76.69 130 ALA B O 1
ATOM 3309 N N . ARG B 1 131 ? 10.031 12.656 20.312 1 68.94 131 ARG B N 1
ATOM 3310 C CA . ARG B 1 131 ? 11.234 12.523 21.125 1 68.94 131 ARG B CA 1
ATOM 3311 C C . ARG B 1 131 ? 12.117 11.383 20.625 1 68.94 131 ARG B C 1
ATOM 3313 O O . ARG B 1 131 ? 13.328 11.406 20.812 1 68.94 131 ARG B O 1
ATOM 3320 N N . LEU B 1 132 ? 11.453 10.453 20.078 1 60.62 132 LEU B N 1
ATOM 3321 C CA . LEU B 1 132 ? 12.195 9.242 19.75 1 60.62 132 LEU B CA 1
ATOM 3322 C C . LEU B 1 132 ? 13.039 9.453 18.5 1 60.62 132 LEU B C 1
ATOM 3324 O O . LEU B 1 132 ? 12.539 9.938 17.484 1 60.62 132 LEU B O 1
ATOM 3328 N N . ARG B 1 133 ? 14.266 9.93 18.766 1 55.75 133 ARG B N 1
ATOM 3329 C CA . ARG B 1 133 ? 15.203 10.141 17.672 1 55.75 133 ARG B CA 1
ATOM 3330 C C . ARG B 1 133 ? 15.312 8.898 16.797 1 55.75 133 ARG B C 1
ATOM 3332 O O . ARG B 1 133 ? 16.031 8.898 15.797 1 55.75 133 ARG B O 1
ATOM 3339 N N . GLU B 1 134 ? 14.594 7.871 17.156 1 53 134 GLU B N 1
ATOM 3340 C CA . GLU B 1 134 ? 14.812 6.656 16.391 1 53 134 GLU B CA 1
ATOM 3341 C C . GLU B 1 134 ? 14.016 6.688 15.086 1 53 134 GLU B C 1
ATOM 3343 O O . GLU B 1 134 ? 13.031 7.418 14.969 1 53 134 GLU B O 1
ATOM 3348 N N . GLY B 1 135 ? 14.633 6.633 13.953 1 52.5 135 GLY B N 1
ATOM 3349 C CA . GLY B 1 135 ? 14.211 6.562 12.562 1 52.5 135 GLY B CA 1
ATOM 3350 C C . GLY B 1 135 ? 12.711 6.586 12.391 1 52.5 135 GLY B C 1
ATOM 3351 O O . GLY B 1 135 ? 12.211 6.742 11.273 1 52.5 135 GLY B O 1
ATOM 3352 N N . PHE B 1 136 ? 11.969 6.305 13.484 1 56.31 136 PHE B N 1
ATOM 3353 C CA . PHE B 1 136 ? 10.516 6.273 13.383 1 56.31 136 PHE B CA 1
ATOM 3354 C C . PHE B 1 136 ? 9.914 7.605 13.828 1 56.31 136 PHE B C 1
ATOM 3356 O O . PHE B 1 136 ? 8.695 7.801 13.742 1 56.31 136 PHE B O 1
ATOM 3363 N N . ALA B 1 137 ? 10.789 8.492 13.984 1 65.69 137 ALA B N 1
ATOM 3364 C CA . ALA B 1 137 ? 10.352 9.727 14.641 1 65.69 137 ALA B CA 1
ATOM 3365 C C . ALA B 1 137 ? 9.734 10.695 13.641 1 65.69 137 ALA B C 1
ATOM 3367 O O . ALA B 1 137 ? 10.125 10.719 12.469 1 65.69 137 ALA B O 1
ATOM 3368 N N . VAL B 1 138 ? 8.625 11.062 14.039 1 74.06 138 VAL B N 1
ATOM 3369 C CA . VAL B 1 138 ? 7.992 12.188 13.359 1 74.06 138 VAL B CA 1
ATOM 3370 C C . VAL B 1 138 ? 8.594 13.5 13.859 1 74.06 138 VAL B C 1
ATOM 3372 O O . VAL B 1 138 ? 8.68 13.734 15.07 1 74.06 138 VAL B O 1
ATOM 3375 N N . PHE B 1 139 ? 9.219 14.273 12.883 1 80.19 139 PHE B N 1
ATOM 3376 C CA . PHE B 1 139 ? 9.836 15.531 13.273 1 80.19 139 PHE B CA 1
ATOM 3377 C C . PHE B 1 139 ? 9.422 16.656 12.32 1 80.19 139 PHE B C 1
ATOM 3379 O O . PHE B 1 139 ? 9.328 16.438 11.109 1 80.19 139 PHE B O 1
ATOM 3386 N N . PRO B 1 140 ? 9.164 17.75 12.992 1 86.12 140 PRO B N 1
ATOM 3387 C CA . PRO B 1 140 ? 8.961 18.906 12.117 1 86.12 140 PRO B CA 1
ATOM 3388 C C . PRO B 1 140 ? 10.164 19.188 11.219 1 86.12 140 PRO B C 1
ATOM 3390 O O . PRO B 1 140 ? 11.312 19.016 11.641 1 86.12 140 PRO B O 1
ATOM 3393 N N . GLN B 1 141 ? 9.852 19.484 10.062 1 90.25 141 GLN B N 1
ATOM 3394 C CA . GLN B 1 141 ? 10.914 19.953 9.188 1 90.25 141 GLN B CA 1
ATOM 3395 C C . GLN B 1 141 ? 11.289 21.406 9.5 1 90.25 141 GLN B C 1
ATOM 3397 O O . GLN B 1 141 ? 10.484 22.312 9.289 1 90.25 141 GLN B O 1
ATOM 3402 N N . LYS B 1 142 ? 12.492 21.609 9.914 1 91.31 142 LYS B N 1
ATOM 3403 C CA . LYS B 1 142 ? 12.93 22.922 10.391 1 91.31 142 LYS B CA 1
ATOM 3404 C C . LYS B 1 142 ? 12.781 23.984 9.305 1 91.31 142 LYS B C 1
ATOM 3406 O O . LYS B 1 142 ? 12.406 25.125 9.586 1 91.31 142 LYS B O 1
ATOM 3411 N N . GLU B 1 143 ? 13.109 23.609 8.117 1 95.38 143 GLU B N 1
ATOM 3412 C CA . GLU B 1 143 ? 12.969 24.516 6.984 1 95.38 143 GLU B CA 1
ATOM 3413 C C . GLU B 1 143 ? 11.531 25.016 6.855 1 95.38 143 GLU B C 1
ATOM 3415 O O . GLU B 1 143 ? 11.297 26.203 6.609 1 95.38 143 GLU B O 1
ATOM 3420 N N . MET B 1 144 ? 10.625 24.125 7.098 1 96.19 144 MET B N 1
ATOM 3421 C CA . MET B 1 144 ? 9.211 24.484 6.965 1 96.19 144 MET B CA 1
ATOM 3422 C C . MET B 1 144 ? 8.75 25.344 8.133 1 96.19 144 MET B C 1
ATOM 3424 O O . MET B 1 144 ? 7.93 26.25 7.957 1 96.19 144 MET B O 1
ATOM 3428 N N . LEU B 1 145 ? 9.266 25.078 9.281 1 95.25 145 LEU B N 1
ATOM 3429 C CA . LEU B 1 145 ? 8.953 25.922 10.43 1 95.25 145 LEU B CA 1
ATOM 3430 C C . LEU B 1 145 ? 9.43 27.344 10.203 1 95.25 145 LEU B C 1
ATOM 3432 O O . LEU B 1 145 ? 8.703 28.297 10.484 1 95.25 145 LEU B O 1
ATOM 3436 N N . ASP B 1 146 ? 10.633 27.453 9.688 1 96.5 146 ASP B N 1
ATOM 3437 C CA . ASP B 1 146 ? 11.164 28.781 9.359 1 96.5 146 ASP B CA 1
ATOM 3438 C C . ASP B 1 146 ? 10.281 29.484 8.328 1 96.5 146 ASP B C 1
ATOM 3440 O O . ASP B 1 146 ? 10.039 30.688 8.438 1 96.5 146 ASP B O 1
ATOM 3444 N N . LEU B 1 147 ? 9.906 28.766 7.359 1 97.81 147 LEU B N 1
ATOM 3445 C CA . LEU B 1 147 ? 9.055 29.328 6.312 1 97.81 147 LEU B CA 1
ATOM 3446 C C . LEU B 1 147 ? 7.73 29.812 6.891 1 97.81 147 LEU B C 1
ATOM 3448 O O . LEU B 1 147 ? 7.258 30.891 6.543 1 97.81 147 LEU B O 1
ATOM 3452 N N . ILE B 1 148 ? 7.078 29 7.758 1 97.56 148 ILE B N 1
ATOM 3453 C CA . ILE B 1 148 ? 5.793 29.344 8.359 1 97.56 148 ILE B CA 1
ATOM 3454 C C . ILE B 1 148 ? 5.949 30.609 9.195 1 97.56 148 ILE B C 1
ATOM 3456 O O . ILE B 1 148 ? 5.086 31.5 9.172 1 97.56 148 ILE B O 1
ATOM 3460 N N . GLU B 1 149 ? 7.047 30.75 9.938 1 96.5 149 GLU B N 1
ATOM 3461 C CA . GLU B 1 149 ? 7.316 31.953 10.711 1 96.5 149 GLU B CA 1
ATOM 3462 C C . GLU B 1 149 ? 7.422 33.188 9.797 1 96.5 149 GLU B C 1
ATOM 3464 O O . GLU B 1 149 ? 6.895 34.25 10.125 1 96.5 149 GLU B O 1
ATOM 3469 N N . PHE B 1 150 ? 8.086 33 8.719 1 97.88 150 PHE B N 1
ATOM 3470 C CA . PHE B 1 150 ? 8.234 34.062 7.75 1 97.88 150 PHE B CA 1
ATOM 3471 C C . PHE B 1 150 ? 6.887 34.469 7.164 1 97.88 150 PHE B C 1
ATOM 3473 O O . PHE B 1 150 ? 6.59 35.656 7.023 1 97.88 150 PHE B O 1
ATOM 3480 N N . LEU B 1 151 ? 6.074 33.5 6.801 1 98.38 151 LEU B N 1
ATOM 3481 C CA . LEU B 1 151 ? 4.727 33.75 6.297 1 98.38 151 LEU B CA 1
ATOM 3482 C C . LEU B 1 151 ? 3.895 34.531 7.316 1 98.38 151 LEU B C 1
ATOM 3484 O O . LEU B 1 151 ? 3.219 35.5 6.969 1 98.38 151 LEU B O 1
ATOM 3488 N N . ASN B 1 152 ? 3.963 34.062 8.562 1 96.75 152 ASN B N 1
ATOM 3489 C CA . ASN B 1 152 ? 3.23 34.75 9.625 1 96.75 152 ASN B CA 1
ATOM 3490 C C . ASN B 1 152 ? 3.676 36.188 9.773 1 96.75 152 ASN B C 1
ATOM 3492 O O . ASN B 1 152 ? 2.844 37.094 9.922 1 96.75 152 ASN B O 1
ATOM 3496 N N . SER B 1 153 ? 4.969 36.438 9.719 1 96.5 153 SER B N 1
ATOM 3497 C CA . SER B 1 153 ? 5.516 37.781 9.875 1 96.5 153 SER B CA 1
ATOM 3498 C C . SER B 1 153 ? 5.082 38.688 8.734 1 96.5 153 SER B C 1
ATOM 3500 O O . SER B 1 153 ? 5.117 39.906 8.859 1 96.5 153 SER B O 1
ATOM 3502 N N . ASN B 1 154 ? 4.715 38.125 7.68 1 97.5 154 ASN B N 1
ATOM 3503 C CA . ASN B 1 154 ? 4.258 38.875 6.523 1 97.5 154 ASN B CA 1
ATOM 3504 C C . ASN B 1 154 ? 2.736 38.844 6.391 1 97.5 154 ASN B C 1
ATOM 3506 O O . ASN B 1 154 ? 2.193 39.125 5.328 1 97.5 154 ASN B O 1
ATOM 3510 N N . HIS B 1 155 ? 2.023 38.281 7.395 1 97.06 155 HIS B N 1
ATOM 3511 C CA . HIS B 1 155 ? 0.578 38.344 7.566 1 97.06 155 HIS B CA 1
ATOM 3512 C C . HIS B 1 155 ? -0.142 37.469 6.555 1 97.06 155 HIS B C 1
ATOM 3514 O O . HIS B 1 155 ? -1.192 37.844 6.031 1 97.06 155 HIS B O 1
ATOM 3520 N N . TRP B 1 156 ? 0.484 36.375 6.18 1 98.12 156 TRP B N 1
ATOM 3521 C CA . TRP B 1 156 ? -0.153 35.406 5.301 1 98.12 156 TRP B CA 1
ATOM 3522 C C . TRP B 1 156 ? -1.139 34.531 6.078 1 98.12 156 TRP B C 1
ATOM 3524 O O . TRP B 1 156 ? -0.946 34.281 7.27 1 98.12 156 TRP B O 1
ATOM 3534 N N . LYS B 1 157 ? -2.209 34.156 5.406 1 98.19 157 LYS B N 1
ATOM 3535 C CA . LYS B 1 157 ? -3.037 33.062 5.918 1 98.19 157 LYS B CA 1
ATOM 3536 C C . LYS B 1 157 ? -2.393 31.703 5.648 1 98.19 157 LYS B C 1
ATOM 3538 O O . LYS B 1 157 ? -1.894 31.453 4.547 1 98.19 157 LYS B O 1
ATOM 3543 N N . ILE B 1 158 ? -2.369 30.891 6.641 1 98.62 158 ILE B N 1
ATOM 3544 C CA . ILE B 1 158 ? -1.709 29.594 6.512 1 98.62 158 ILE B CA 1
ATOM 3545 C C . ILE B 1 158 ? -2.688 28.469 6.863 1 98.62 158 ILE B C 1
ATOM 3547 O O . ILE B 1 158 ? -3.32 28.5 7.922 1 98.62 158 ILE B O 1
ATOM 3551 N N . TYR B 1 159 ? -2.824 27.469 5.965 1 98.88 159 TYR B N 1
ATOM 3552 C CA . TYR B 1 159 ? -3.689 26.312 6.191 1 98.88 159 TYR B CA 1
ATOM 3553 C C . TYR B 1 159 ? -2.914 25 6.039 1 98.88 159 TYR B C 1
ATOM 3555 O O . TYR B 1 159 ? -2.004 24.906 5.215 1 98.88 159 TYR B O 1
ATOM 3563 N N . ILE B 1 160 ? -3.244 24.031 6.848 1 98.81 160 ILE B N 1
ATOM 3564 C CA . ILE B 1 160 ? -2.842 22.656 6.652 1 98.81 160 ILE B CA 1
ATOM 3565 C C . ILE B 1 160 ? -3.98 21.875 5.992 1 98.81 160 ILE B C 1
ATOM 3567 O O . ILE B 1 160 ? -5.125 21.938 6.445 1 98.81 160 ILE B O 1
ATOM 3571 N N . VAL B 1 161 ? -3.709 21.219 4.895 1 98.88 161 VAL B N 1
ATOM 3572 C CA . VAL B 1 161 ? -4.672 20.359 4.199 1 98.88 161 VAL B CA 1
ATOM 3573 C C . VAL B 1 161 ? -4.145 18.938 4.137 1 98.88 161 VAL B C 1
ATOM 3575 O O . VAL B 1 161 ? -3.189 18.641 3.408 1 98.88 161 VAL B O 1
ATOM 3578 N N . THR B 1 162 ? -4.73 18.016 4.855 1 98.62 162 THR B N 1
ATOM 3579 C CA . THR B 1 162 ? -4.164 16.688 5.066 1 98.62 162 THR B CA 1
ATOM 3580 C C . THR B 1 162 ? -5.238 15.609 4.91 1 98.62 162 THR B C 1
ATOM 3582 O O . THR B 1 162 ? -6.426 15.883 5.082 1 98.62 162 THR B O 1
ATOM 3585 N N . ALA B 1 163 ? -4.797 14.414 4.535 1 98.25 163 ALA B N 1
ATOM 3586 C CA . ALA B 1 163 ? -5.707 13.281 4.473 1 98.25 163 ALA B CA 1
ATOM 3587 C C . ALA B 1 163 ? -5.887 12.648 5.852 1 98.25 163 ALA B C 1
ATOM 3589 O O . ALA B 1 163 ? -6.781 11.82 6.051 1 98.25 163 ALA B O 1
ATOM 3590 N N . SER B 1 164 ? -5.074 13.023 6.84 1 98.19 164 SER B N 1
ATOM 3591 C CA . SER B 1 164 ? -5.152 12.508 8.203 1 98.19 164 SER B CA 1
ATOM 3592 C C . SER B 1 164 ? -6.359 13.07 8.938 1 98.19 164 SER B C 1
ATOM 3594 O O . SER B 1 164 ? -6.977 14.039 8.484 1 98.19 164 SER B O 1
ATOM 3596 N N . PRO B 1 165 ? -6.73 12.477 10.039 1 98.38 165 PRO B N 1
ATOM 3597 C CA . PRO B 1 165 ? -7.871 12.992 10.797 1 98.38 165 PRO B CA 1
ATOM 3598 C C . PRO B 1 165 ? -7.688 14.445 11.227 1 98.38 165 PRO B C 1
ATOM 3600 O O . PRO B 1 165 ? -6.68 14.781 11.852 1 98.38 165 PRO B O 1
ATOM 3603 N N . GLU B 1 166 ? -8.648 15.25 10.945 1 98.56 166 GLU B N 1
ATOM 3604 C CA . GLU B 1 166 ? -8.57 16.688 11.141 1 98.56 166 GLU B CA 1
ATOM 3605 C C . GLU B 1 166 ? -8.25 17.031 12.594 1 98.56 166 GLU B C 1
ATOM 3607 O O . GLU B 1 166 ? -7.281 17.75 12.867 1 98.56 166 GLU B O 1
ATOM 3612 N N . ASP B 1 167 ? -9.008 16.453 13.523 1 98.31 167 ASP B N 1
ATOM 3613 C CA . ASP B 1 167 ? -8.836 16.812 14.93 1 98.31 167 ASP B CA 1
ATOM 3614 C C . ASP B 1 167 ? -7.516 16.281 15.477 1 98.31 167 ASP B C 1
ATOM 3616 O O . ASP B 1 167 ? -6.945 16.859 16.406 1 98.31 167 ASP B O 1
ATOM 3620 N N . GLY B 1 168 ? -7.035 15.188 14.891 1 98.19 168 GLY B N 1
ATOM 3621 C CA . GLY B 1 168 ? -5.715 14.711 15.273 1 98.19 168 GLY B CA 1
ATOM 3622 C C . GLY B 1 168 ? -4.609 15.695 14.953 1 98.19 168 GLY B C 1
ATOM 3623 O O . GLY B 1 168 ? -3.705 15.906 15.773 1 98.19 168 GLY B O 1
ATOM 3624 N N . ILE B 1 169 ? -4.715 16.297 13.789 1 98.31 169 ILE B N 1
ATOM 3625 C CA . ILE B 1 169 ? -3.701 17.25 13.352 1 98.31 169 ILE B CA 1
ATOM 3626 C C . ILE B 1 169 ? -3.934 18.594 14.039 1 98.31 169 ILE B C 1
ATOM 3628 O O . ILE B 1 169 ? -2.982 19.266 14.445 1 98.31 169 ILE B O 1
ATOM 3632 N N . ARG B 1 170 ? -5.215 19 14.273 1 98.5 170 ARG B N 1
ATOM 3633 C CA . ARG B 1 170 ? -5.531 20.234 15 1 98.5 170 ARG B CA 1
ATOM 3634 C C . ARG B 1 170 ? -4.898 20.219 16.391 1 98.5 170 ARG B C 1
ATOM 3636 O O . ARG B 1 170 ? -4.367 21.234 16.828 1 98.5 170 ARG B O 1
ATOM 3643 N N . ALA B 1 171 ? -4.91 19.094 17 1 98.06 171 ALA B N 1
ATOM 3644 C CA . ALA B 1 171 ? -4.453 18.953 18.375 1 98.06 171 ALA B CA 1
ATOM 3645 C C . ALA B 1 171 ? -2.979 19.328 18.5 1 98.06 171 ALA B C 1
ATOM 3647 O O . ALA B 1 171 ? -2.523 19.719 19.594 1 98.06 171 ALA B O 1
ATOM 3648 N N . ILE B 1 172 ? -2.223 19.25 17.422 1 96.44 172 ILE B N 1
ATOM 3649 C CA . ILE B 1 172 ? -0.786 19.469 17.531 1 96.44 172 ILE B CA 1
ATOM 3650 C C . ILE B 1 172 ? -0.376 20.625 16.625 1 96.44 172 ILE B C 1
ATOM 3652 O O . ILE B 1 172 ? 0.814 20.844 16.391 1 96.44 172 ILE B O 1
ATOM 3656 N N . ALA B 1 173 ? -1.346 21.344 16.078 1 96.31 173 ALA B N 1
ATOM 3657 C CA . ALA B 1 173 ? -1.101 22.391 15.094 1 96.31 173 ALA B CA 1
ATOM 3658 C C . ALA B 1 173 ? -0.259 23.516 15.688 1 96.31 173 ALA B C 1
ATOM 3660 O O . ALA B 1 173 ? 0.477 24.203 14.977 1 96.31 173 ALA B O 1
ATOM 3661 N N . HIS B 1 174 ? -0.287 23.688 17.016 1 93.31 174 HIS B N 1
ATOM 3662 C CA . HIS B 1 174 ? 0.428 24.766 17.703 1 93.31 174 HIS B CA 1
ATOM 3663 C C . HIS B 1 174 ? 1.938 24.578 17.578 1 93.31 174 HIS B C 1
ATOM 3665 O O . HIS B 1 174 ? 2.697 25.531 17.75 1 93.31 174 HIS B O 1
ATOM 3671 N N . HIS B 1 175 ? 2.428 23.375 17.266 1 92.12 175 HIS B N 1
ATOM 3672 C CA . HIS B 1 175 ? 3.852 23.141 17.062 1 92.12 175 HIS B CA 1
ATOM 3673 C C . HIS B 1 175 ? 4.328 23.734 15.742 1 92.12 175 HIS B C 1
ATOM 3675 O O . HIS B 1 175 ? 5.531 23.875 15.508 1 92.12 175 HIS B O 1
ATOM 3681 N N . PHE B 1 176 ? 3.51 24.203 14.781 1 91.38 176 PHE B N 1
ATOM 3682 C CA . PHE B 1 176 ? 3.818 24.75 13.469 1 91.38 176 PHE B CA 1
ATOM 3683 C C . PHE B 1 176 ? 3.289 26.188 13.336 1 91.38 176 PHE B C 1
ATOM 3685 O O . PHE B 1 176 ? 3.49 26.828 12.312 1 91.38 176 PHE B O 1
ATOM 3692 N N . PRO B 1 177 ? 2.949 26.719 14.336 1 87.25 177 PRO B N 1
ATOM 3693 C CA . PRO B 1 177 ? 2.109 27.859 14.695 1 87.25 177 PRO B CA 1
ATOM 3694 C C . PRO B 1 177 ? 1.024 28.141 13.656 1 87.25 177 PRO B C 1
ATOM 3696 O O . PRO B 1 177 ? 0.992 29.234 13.07 1 87.25 177 PRO B O 1
ATOM 3699 N N . VAL B 1 178 ? 0.299 27.266 13.289 1 95.94 178 VAL B N 1
ATOM 3700 C CA . VAL B 1 178 ? -0.934 27.344 12.508 1 95.94 178 VAL B CA 1
ATOM 3701 C C . VAL B 1 178 ? -2.139 27.234 13.438 1 95.94 178 VAL B C 1
ATOM 3703 O O . VAL B 1 178 ? -2.137 26.438 14.383 1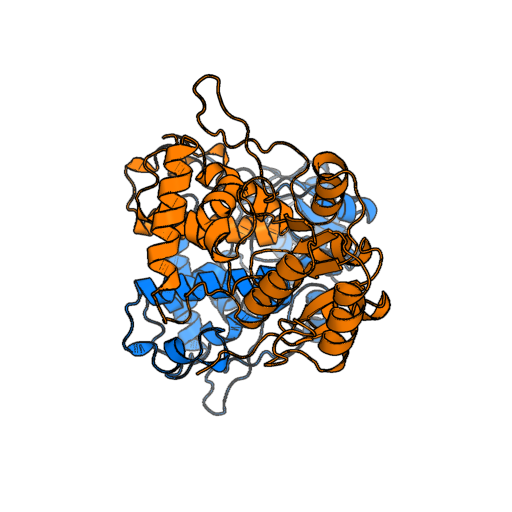 95.94 178 VAL B O 1
ATOM 3706 N N . LYS B 1 179 ? -3.109 28.062 13.195 1 96.81 179 LYS B N 1
ATOM 3707 C CA . LYS B 1 179 ? -4.32 28.016 14.008 1 96.81 179 LYS B CA 1
ATOM 3708 C C . LYS B 1 179 ? -5.051 26.688 13.805 1 96.81 179 LYS B C 1
ATOM 3710 O O . LYS B 1 179 ? -5.117 26.172 12.688 1 96.81 179 LYS B O 1
ATOM 3715 N N . GLU B 1 180 ? -5.633 26.172 14.828 1 96.88 180 GLU B N 1
ATOM 3716 C CA . GLU B 1 180 ? -6.344 24.906 14.766 1 96.88 180 GLU B CA 1
ATOM 3717 C C . GLU B 1 180 ? -7.465 24.953 13.727 1 96.88 180 GLU B C 1
ATOM 3719 O O . GLU B 1 180 ? -7.723 23.969 13.039 1 96.88 180 GLU B O 1
ATOM 3724 N N . GLU B 1 181 ? -8.125 26.078 13.656 1 97.56 181 GLU B N 1
ATOM 3725 C CA . GLU B 1 181 ? -9.258 26.219 12.75 1 97.56 181 GLU B CA 1
ATOM 3726 C C . GLU B 1 181 ? -8.805 26.203 11.297 1 97.56 181 GLU B C 1
ATOM 3728 O O . GLU B 1 181 ? -9.617 26.062 10.383 1 97.56 181 GLU B O 1
ATOM 3733 N N . ASN B 1 182 ? -7.477 26.391 11.086 1 98.62 182 ASN B N 1
ATOM 3734 C CA . ASN B 1 182 ? -6.934 26.406 9.727 1 98.62 182 ASN B CA 1
ATOM 3735 C C . ASN B 1 182 ? -6.383 25.047 9.32 1 98.62 182 ASN B C 1
ATOM 3737 O O . ASN B 1 182 ? -5.605 24.938 8.375 1 98.62 182 ASN B O 1
ATOM 3741 N N . VAL B 1 183 ? -6.758 24.016 10.055 1 98.81 183 VAL B N 1
ATOM 3742 C CA . VAL B 1 183 ? -6.434 22.656 9.672 1 98.81 183 VAL B CA 1
ATOM 3743 C C . VAL B 1 183 ? -7.648 22 9.016 1 98.81 183 VAL B C 1
ATOM 3745 O O . VAL B 1 183 ? -8.734 21.953 9.602 1 98.81 183 VAL B O 1
ATOM 3748 N N . ILE B 1 184 ? -7.426 21.578 7.809 1 98.88 184 ILE B N 1
ATOM 3749 C CA . ILE B 1 184 ? -8.445 20.859 7.051 1 98.88 184 ILE B CA 1
ATOM 3750 C C . ILE B 1 184 ? -7.996 19.406 6.82 1 98.88 184 ILE B C 1
ATOM 3752 O O . ILE B 1 184 ? -6.938 19.172 6.234 1 98.88 184 ILE B O 1
ATOM 3756 N N . GLY B 1 185 ? -8.688 18.484 7.332 1 98.75 185 GLY B N 1
ATOM 3757 C CA . GLY B 1 185 ? -8.375 17.078 7.188 1 98.75 185 GLY B CA 1
ATOM 3758 C C . GLY B 1 185 ? -9.609 16.203 7.051 1 98.75 185 GLY B C 1
ATOM 3759 O O . GLY B 1 185 ? -10.664 16.672 6.605 1 98.75 185 GLY B O 1
ATOM 3760 N N . MET B 1 186 ? -9.461 14.945 7.285 1 98.62 186 MET B N 1
ATOM 3761 C CA . MET B 1 186 ? -10.562 13.992 7.254 1 98.62 186 MET B CA 1
ATOM 3762 C C . MET B 1 186 ? -11.539 14.25 8.398 1 98.62 186 MET B C 1
ATOM 3764 O O . MET B 1 186 ? -11.133 14.305 9.562 1 98.62 186 MET B O 1
ATOM 3768 N N . VAL B 1 187 ? -12.75 14.398 8.078 1 98.38 187 VAL B N 1
ATOM 3769 C CA . VAL B 1 187 ? -13.789 14.617 9.078 1 98.38 187 VAL B CA 1
ATOM 3770 C C . VAL B 1 187 ? -14.719 13.406 9.125 1 98.38 187 VAL B C 1
ATOM 3772 O O . VAL B 1 187 ? -15.148 12.906 8.086 1 98.38 187 VAL B O 1
ATOM 3775 N N . GLN B 1 188 ? -14.922 12.953 10.312 1 98.31 188 GLN B N 1
ATOM 3776 C CA . GLN B 1 188 ? -15.859 11.844 10.516 1 98.31 188 GLN B CA 1
ATOM 3777 C C . GLN B 1 188 ? -17.172 12.344 11.109 1 98.31 188 GLN B C 1
ATOM 3779 O O . GLN B 1 188 ? -17.203 13.352 11.812 1 98.31 188 GLN B O 1
ATOM 3784 N N . LYS B 1 189 ? -18.234 11.633 10.781 1 98.5 189 LYS B N 1
ATOM 3785 C CA . LYS B 1 189 ? -19.516 11.906 11.422 1 98.5 189 LYS B CA 1
ATOM 3786 C C . LYS B 1 189 ? -19.438 11.688 12.93 1 98.5 189 LYS B C 1
ATOM 3788 O O . LYS B 1 189 ? -18.609 10.914 13.406 1 98.5 189 LYS B O 1
ATOM 3793 N N . LYS B 1 190 ? -20.25 12.438 13.641 1 97.88 190 LYS B N 1
ATOM 3794 C CA . LYS B 1 190 ? -20.406 12.258 15.078 1 97.88 190 LYS B CA 1
ATOM 3795 C C . LYS B 1 190 ? -21.844 11.852 15.43 1 97.88 190 LYS B C 1
ATOM 3797 O O . LYS B 1 190 ? -22.797 12.336 14.812 1 97.88 190 LYS B O 1
ATOM 3802 N N . ASN B 1 191 ? -21.922 10.992 16.375 1 96.94 191 ASN B N 1
ATOM 3803 C CA . ASN B 1 191 ? -23.266 10.703 16.859 1 96.94 191 ASN B CA 1
ATOM 3804 C C . ASN B 1 191 ? -23.812 11.828 17.734 1 96.94 191 ASN B C 1
ATOM 3806 O O . ASN B 1 191 ? -23.125 12.828 17.953 1 96.94 191 ASN B O 1
ATOM 3810 N N . PRO B 1 192 ? -25.047 11.719 18.203 1 96.44 192 PRO B N 1
ATOM 3811 C CA . PRO B 1 192 ? -25.656 12.812 18.969 1 96.44 192 PRO B CA 1
ATOM 3812 C C . PRO B 1 192 ? -24.891 13.117 20.25 1 96.44 192 PRO B C 1
ATOM 3814 O O . PRO B 1 192 ? -24.984 14.227 20.781 1 96.44 192 PRO B O 1
ATOM 3817 N N . ASN B 1 193 ? -24.094 12.188 20.719 1 96.69 193 ASN B N 1
ATOM 3818 C CA . ASN B 1 193 ? -23.328 12.367 21.938 1 96.69 193 ASN B CA 1
ATOM 3819 C C . ASN B 1 193 ? -21.938 12.93 21.656 1 96.69 193 ASN B C 1
ATOM 3821 O O . ASN B 1 193 ? -21.109 13.039 22.562 1 96.69 193 ASN B O 1
ATOM 3825 N N . GLY B 1 194 ? -21.641 13.195 20.422 1 97.25 194 GLY B N 1
ATOM 3826 C CA . GLY B 1 194 ? -20.375 13.812 20.062 1 97.25 194 GLY B CA 1
ATOM 3827 C C . GLY B 1 194 ? -19.25 12.805 19.859 1 97.25 194 GLY B C 1
ATOM 3828 O O . GLY B 1 194 ? -18.078 13.164 19.859 1 97.25 194 GLY B O 1
ATOM 3829 N N . ILE B 1 195 ? -19.625 11.555 19.75 1 98.06 195 ILE B N 1
ATOM 3830 C CA . ILE B 1 195 ? -18.656 10.477 19.562 1 98.06 195 ILE B CA 1
ATOM 3831 C C . ILE B 1 195 ? -18.438 10.203 18.078 1 98.06 195 ILE B C 1
ATOM 3833 O O . ILE B 1 195 ? -19.406 10.102 17.328 1 98.06 195 ILE B O 1
ATOM 3837 N N . TYR B 1 196 ? -17.188 10.102 17.656 1 98.19 196 TYR B N 1
ATOM 3838 C CA . TYR B 1 196 ? -16.844 9.891 16.25 1 98.19 196 TYR B CA 1
ATOM 3839 C C . TYR B 1 196 ? -17.359 8.539 15.773 1 98.19 196 TYR B C 1
ATOM 3841 O O . TYR B 1 196 ? -17.172 7.52 16.438 1 98.19 196 TYR B O 1
ATOM 3849 N N . ALA B 1 197 ? -18 8.539 14.641 1 97.94 197 ALA B N 1
ATOM 3850 C CA . ALA B 1 197 ? -18.328 7.328 13.898 1 97.94 197 ALA B CA 1
ATOM 3851 C C . ALA B 1 197 ? -17.281 7.047 12.82 1 97.94 197 ALA B C 1
ATOM 3853 O O . ALA B 1 197 ? -16.344 7.824 12.641 1 97.94 197 ALA B O 1
ATOM 3854 N N . HIS B 1 198 ? -17.375 5.895 12.133 1 97.38 198 HIS B N 1
ATOM 3855 C CA . HIS B 1 198 ? -16.375 5.547 11.133 1 97.38 198 HIS B CA 1
ATOM 3856 C C . HIS B 1 198 ? -16.672 6.234 9.805 1 97.38 198 HIS B C 1
ATOM 3858 O O . HIS B 1 198 ? -15.805 6.285 8.922 1 97.38 198 HIS B O 1
ATOM 3864 N N . GLU B 1 199 ? -17.891 6.773 9.602 1 98.31 199 GLU B N 1
ATOM 3865 C CA . GLU B 1 199 ? -18.266 7.367 8.328 1 98.31 199 GLU B CA 1
ATOM 3866 C C . GLU B 1 199 ? -17.578 8.703 8.102 1 98.31 199 GLU B C 1
ATOM 3868 O O . GLU B 1 199 ? -17.578 9.562 8.984 1 98.31 199 GLU B O 1
ATOM 3873 N N . ILE B 1 200 ? -17.031 8.914 6.965 1 98.62 200 ILE B N 1
ATOM 3874 C CA . ILE B 1 200 ? -16.312 10.133 6.594 1 98.62 200 ILE B CA 1
ATOM 3875 C C . ILE B 1 200 ? -17.281 11.133 5.98 1 98.62 200 ILE B C 1
ATOM 3877 O O . ILE B 1 200 ? -18.156 10.758 5.188 1 98.62 200 ILE B O 1
ATOM 3881 N N . ILE B 1 201 ? -17.172 12.336 6.34 1 98.62 201 ILE B N 1
ATOM 3882 C CA . ILE B 1 201 ? -17.891 13.414 5.691 1 98.62 201 ILE B CA 1
ATOM 3883 C C . ILE B 1 201 ? -17.109 13.906 4.473 1 98.62 201 ILE B C 1
ATOM 3885 O O . ILE B 1 201 ? -15.938 14.273 4.586 1 98.62 201 ILE B O 1
ATOM 3889 N N . GLU B 1 202 ? -17.719 13.984 3.365 1 98.19 202 GLU B N 1
ATOM 3890 C CA . GLU B 1 202 ? -17.078 14.391 2.117 1 98.19 202 GLU B CA 1
ATOM 3891 C C . GLU B 1 202 ? -16.984 15.914 2.021 1 98.19 202 GLU B C 1
ATOM 3893 O O . GLU B 1 202 ? -17.797 16.625 2.602 1 98.19 202 GLU B O 1
ATOM 3898 N N . PRO B 1 203 ? -16.016 16.422 1.338 1 98.38 203 PRO B N 1
ATOM 3899 C CA . PRO B 1 203 ? -15.016 15.672 0.561 1 98.38 203 PRO B CA 1
ATOM 3900 C C . PRO B 1 203 ? -13.883 15.125 1.424 1 98.38 203 PRO B C 1
ATOM 3902 O O . PRO B 1 203 ? -13.414 15.805 2.34 1 98.38 203 PRO B O 1
ATOM 3905 N N . TYR B 1 204 ? -13.508 13.859 1.127 1 98.5 204 TYR B N 1
ATOM 3906 C CA . TYR B 1 204 ? -12.281 13.336 1.721 1 98.5 204 TYR B CA 1
ATOM 3907 C C . TYR B 1 204 ? -11.055 14.062 1.175 1 98.5 204 TYR B C 1
ATOM 3909 O O . TYR B 1 204 ? -10.898 14.203 -0.04 1 98.5 204 TYR B O 1
ATOM 3917 N N . THR B 1 205 ? -10.219 14.562 2.027 1 98.62 205 THR B N 1
ATOM 3918 C CA . THR B 1 205 ? -9.102 15.43 1.652 1 98.62 205 THR B CA 1
ATOM 3919 C C . THR B 1 205 ? -7.945 14.617 1.092 1 98.62 205 THR B C 1
ATOM 3921 O O . THR B 1 205 ? -6.848 14.617 1.653 1 98.62 205 THR B O 1
ATOM 3924 N N . TYR B 1 206 ? -8.148 14.039 -0.032 1 98.31 206 TYR B N 1
ATOM 3925 C CA . TYR B 1 206 ? -7.188 13.273 -0.824 1 98.31 206 TYR B CA 1
ATOM 3926 C C . TYR B 1 206 ? -7.324 13.594 -2.307 1 98.31 206 TYR B C 1
ATOM 3928 O O . TYR B 1 206 ? -8.43 13.578 -2.855 1 98.31 206 TYR B O 1
ATOM 3936 N N . GLY B 1 207 ? -6.176 13.898 -2.926 1 97.94 207 GLY B N 1
ATOM 3937 C CA . GLY B 1 207 ? -6.23 14.234 -4.34 1 97.94 207 GLY B CA 1
ATOM 3938 C C . GLY B 1 207 ? -7.113 15.43 -4.633 1 97.94 207 GLY B C 1
ATOM 3939 O O . GLY B 1 207 ? -6.953 16.484 -4.027 1 97.94 207 GLY B O 1
ATOM 3940 N N . GLU B 1 208 ? -8.094 15.203 -5.547 1 98.56 208 GLU B N 1
ATOM 3941 C CA . GLU B 1 208 ? -9.031 16.266 -5.902 1 98.56 208 GLU B CA 1
ATOM 3942 C C . GLU B 1 208 ? -9.867 16.688 -4.695 1 98.56 208 GLU B C 1
ATOM 3944 O O . GLU B 1 208 ? -10.375 17.812 -4.652 1 98.56 208 GLU B O 1
ATOM 3949 N N . GLY B 1 209 ? -9.961 15.781 -3.76 1 98.75 209 GLY B N 1
ATOM 3950 C CA . GLY B 1 209 ? -10.688 16.109 -2.541 1 98.75 209 GLY B CA 1
ATOM 3951 C C . GLY B 1 209 ? -10.039 17.234 -1.751 1 98.75 209 GLY B C 1
ATOM 3952 O O . GLY B 1 209 ? -10.734 17.984 -1.063 1 98.75 209 GLY B O 1
ATOM 3953 N N . LYS B 1 210 ? -8.719 17.359 -1.842 1 98.81 210 LYS B N 1
ATOM 3954 C CA . LYS B 1 210 ? -8.047 18.484 -1.201 1 98.81 210 LYS B CA 1
ATOM 3955 C C . LYS B 1 210 ? -8.445 19.812 -1.851 1 98.81 210 LYS B C 1
ATOM 3957 O O . LYS B 1 210 ? -8.703 20.797 -1.157 1 98.81 210 LYS B O 1
ATOM 3962 N N . VAL B 1 211 ? -8.547 19.844 -3.152 1 98.88 211 VAL B N 1
ATOM 3963 C CA . VAL B 1 211 ? -8.953 21.047 -3.871 1 98.88 211 VAL B CA 1
ATOM 3964 C C . VAL B 1 211 ? -10.391 21.422 -3.5 1 98.88 211 VAL B C 1
ATOM 3966 O O . VAL B 1 211 ? -10.68 22.578 -3.189 1 98.88 211 VAL B O 1
ATOM 3969 N N . LYS B 1 212 ? -11.266 20.391 -3.48 1 98.81 212 LYS B N 1
ATOM 3970 C CA . LYS B 1 212 ? -12.664 20.625 -3.129 1 98.81 212 LYS B CA 1
ATOM 3971 C C . LYS B 1 212 ? -12.789 21.172 -1.714 1 98.81 212 LYS B C 1
ATOM 3973 O O . LYS B 1 212 ? -13.602 22.062 -1.46 1 98.81 212 LYS B O 1
ATOM 3978 N N . ALA B 1 213 ? -12.008 20.641 -0.836 1 98.69 213 ALA B N 1
ATOM 3979 C CA . ALA B 1 213 ? -12.031 21.109 0.548 1 98.69 213 ALA B CA 1
ATOM 3980 C C . ALA B 1 213 ? -11.547 22.547 0.648 1 98.69 213 ALA B C 1
ATOM 3982 O O . ALA B 1 213 ? -12.125 23.359 1.384 1 98.69 213 ALA B O 1
ATOM 3983 N N . ILE B 1 214 ? -10.461 22.891 -0.056 1 98.75 214 ILE B N 1
ATOM 3984 C CA . ILE B 1 214 ? -9.961 24.266 -0.073 1 98.75 214 ILE B CA 1
ATOM 3985 C C . ILE B 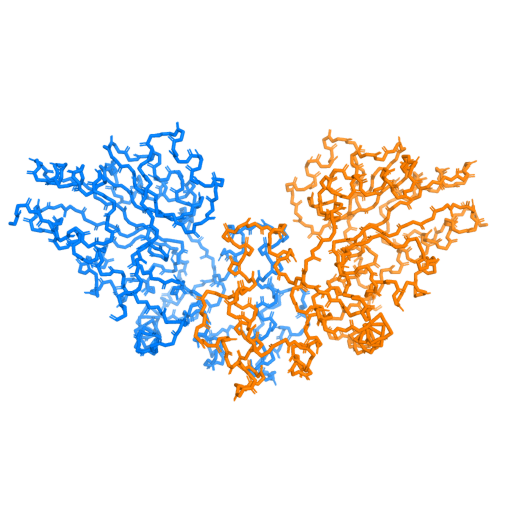1 214 ? -11.047 25.203 -0.579 1 98.75 214 ILE B C 1
ATOM 3987 O O . ILE B 1 214 ? -11.305 26.25 0.025 1 98.75 214 ILE B O 1
ATOM 3991 N N . GLN B 1 215 ? -11.719 24.828 -1.626 1 98.44 215 GLN B N 1
ATOM 3992 C CA . GLN B 1 215 ? -12.773 25.656 -2.227 1 98.44 215 GLN B CA 1
ATOM 3993 C C . GLN B 1 215 ? -13.938 25.844 -1.259 1 98.44 215 GLN B C 1
ATOM 3995 O O . GLN B 1 215 ? -14.422 26.969 -1.091 1 98.44 215 GLN B O 1
ATOM 4000 N N . SER B 1 216 ? -14.352 24.812 -0.616 1 98.06 216 SER B N 1
ATOM 4001 C CA . SER B 1 216 ? -15.562 24.859 0.19 1 98.06 216 SER B CA 1
ATOM 4002 C C . SER B 1 216 ? -15.289 25.469 1.565 1 98.06 216 SER B C 1
ATOM 4004 O O . SER B 1 216 ? -16.141 26.156 2.125 1 98.06 216 SER B O 1
ATOM 4006 N N . ARG B 1 217 ? -14.125 25.266 2.1 1 97.88 217 ARG B N 1
ATOM 4007 C CA . ARG B 1 217 ? -13.875 25.641 3.488 1 97.88 217 ARG B CA 1
ATOM 4008 C C . ARG B 1 217 ? -13.102 26.953 3.572 1 97.88 217 ARG B C 1
ATOM 4010 O O . ARG B 1 217 ? -13.242 27.688 4.543 1 97.88 217 ARG B O 1
ATOM 4017 N N . ILE B 1 218 ? -12.25 27.203 2.598 1 97.88 218 ILE B N 1
ATOM 4018 C CA . ILE B 1 218 ? -11.484 28.438 2.6 1 97.88 218 ILE B CA 1
ATOM 4019 C C . ILE B 1 218 ? -12.141 29.453 1.674 1 97.88 218 ILE B C 1
ATOM 4021 O O . ILE B 1 218 ? -12.258 30.641 2.018 1 97.88 218 ILE B O 1
ATOM 4025 N N . GLY B 1 219 ? -12.594 29 0.48 1 97.44 219 GLY B N 1
ATOM 4026 C CA . GLY B 1 219 ? -13.305 29.859 -0.447 1 97.44 219 GLY B CA 1
ATOM 4027 C C . GLY B 1 219 ? -12.383 30.75 -1.255 1 97.44 219 GLY B C 1
ATOM 4028 O O . GLY B 1 219 ? -12.828 31.734 -1.844 1 97.44 219 GLY B O 1
ATOM 4029 N N . GLU B 1 220 ? -11.133 30.516 -1.165 1 97.62 220 GLU B N 1
ATOM 4030 C CA . GLU B 1 220 ? -10.117 31.25 -1.907 1 97.62 220 GLU B CA 1
ATOM 4031 C C . GLU B 1 220 ? -9.102 30.297 -2.535 1 97.62 220 GLU B C 1
ATOM 4033 O O . GLU B 1 220 ? -8.789 29.25 -1.974 1 97.62 220 GLU B O 1
ATOM 4038 N N . ILE B 1 221 ? -8.625 30.719 -3.711 1 98.5 221 ILE B N 1
ATOM 4039 C CA . ILE B 1 221 ? -7.555 29.969 -4.344 1 98.5 221 ILE B CA 1
ATOM 4040 C C . ILE B 1 221 ? -6.23 30.25 -3.645 1 98.5 221 ILE B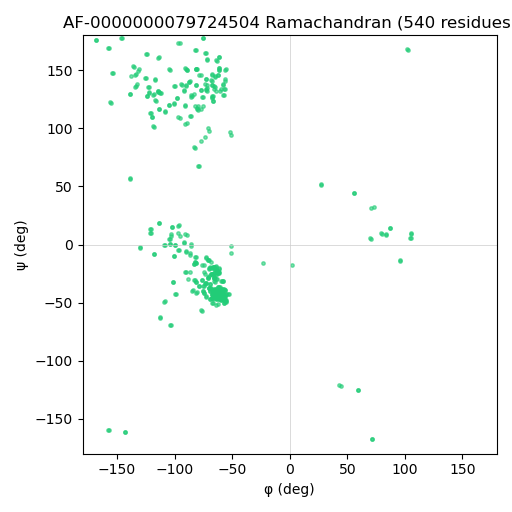 C 1
ATOM 4042 O O . ILE B 1 221 ? -5.867 31.422 -3.455 1 98.5 221 ILE B O 1
ATOM 4046 N N . PRO B 1 222 ? -5.527 29.219 -3.223 1 98.88 222 PRO B N 1
ATOM 4047 C CA . PRO B 1 222 ? -4.25 29.5 -2.559 1 98.88 222 PRO B CA 1
ATOM 4048 C C . PRO B 1 222 ? -3.207 30.078 -3.506 1 98.88 222 PRO B C 1
ATOM 4050 O O . PRO B 1 222 ? -3.168 29.719 -4.688 1 98.88 222 PRO B O 1
ATOM 4053 N N . ASP B 1 223 ? -2.379 30.938 -3.004 1 98.88 223 ASP B N 1
ATOM 4054 C CA . ASP B 1 223 ? -1.259 31.484 -3.758 1 98.88 223 ASP B CA 1
ATOM 4055 C C . ASP B 1 223 ? -0.075 30.516 -3.775 1 98.88 223 ASP B C 1
ATOM 4057 O O . ASP B 1 223 ? 0.589 30.359 -4.801 1 98.88 223 ASP B O 1
ATOM 4061 N N . LEU B 1 224 ? 0.197 29.875 -2.617 1 98.94 224 LEU B N 1
ATOM 4062 C CA . LEU B 1 224 ? 1.282 28.922 -2.443 1 98.94 224 LEU B CA 1
ATOM 4063 C C . LEU B 1 224 ? 0.746 27.578 -1.964 1 98.94 224 LEU B C 1
ATOM 4065 O O . LEU B 1 224 ? -0.144 27.531 -1.112 1 98.94 224 LEU B O 1
ATOM 4069 N N . VAL B 1 225 ? 1.229 26.516 -2.553 1 98.94 225 VAL B N 1
ATOM 4070 C CA . VAL B 1 225 ? 0.841 25.188 -2.117 1 98.94 225 VAL B CA 1
ATOM 4071 C C . VAL B 1 225 ? 2.08 24.297 -2.002 1 98.94 225 VAL B C 1
ATOM 4073 O O . VAL B 1 225 ? 2.961 24.344 -2.865 1 98.94 225 VAL B O 1
ATOM 4076 N N . PHE B 1 226 ? 2.178 23.531 -0.927 1 98.88 226 PHE B N 1
ATOM 4077 C CA . PHE B 1 226 ? 3.287 22.625 -0.661 1 98.88 226 PHE B CA 1
ATOM 4078 C C . PHE B 1 226 ? 2.787 21.203 -0.478 1 98.88 226 PHE B C 1
ATOM 4080 O O . PHE B 1 226 ? 1.826 20.969 0.258 1 98.88 226 PHE B O 1
ATOM 4087 N N . GLY B 1 227 ? 3.352 20.25 -1.113 1 98.69 227 GLY B N 1
ATOM 4088 C CA . GLY B 1 227 ? 3.002 18.844 -1.02 1 98.69 227 GLY B CA 1
ATOM 4089 C C . GLY B 1 227 ? 4.133 17.922 -1.431 1 98.69 227 GLY B C 1
ATOM 4090 O O . GLY B 1 227 ? 5.113 18.359 -2.031 1 98.69 227 GLY B O 1
ATOM 4091 N N . ASP B 1 228 ? 3.982 16.594 -1.155 1 97.94 228 ASP B N 1
ATOM 4092 C CA . ASP B 1 228 ? 5.141 15.727 -1.352 1 97.94 228 ASP B CA 1
ATOM 4093 C C . ASP B 1 228 ? 4.773 14.5 -2.189 1 97.94 228 ASP B C 1
ATOM 4095 O O . ASP B 1 228 ? 5.641 13.695 -2.529 1 97.94 228 ASP B O 1
ATOM 4099 N N . SER B 1 229 ? 3.506 14.383 -2.541 1 96.94 229 SER B N 1
ATOM 4100 C CA . SER B 1 229 ? 3.127 13.156 -3.232 1 96.94 229 SER B CA 1
ATOM 4101 C C . SER B 1 229 ? 2.031 13.422 -4.262 1 96.94 229 SER B C 1
ATOM 4103 O O . SER B 1 229 ? 1.52 14.539 -4.359 1 96.94 229 SER B O 1
ATOM 4105 N N . PHE B 1 230 ? 1.624 12.391 -4.992 1 95.31 230 PHE B N 1
ATOM 4106 C CA . PHE B 1 230 ? 0.597 12.5 -6.023 1 95.31 230 PHE B CA 1
ATOM 4107 C C . PHE B 1 230 ? -0.747 12.875 -5.41 1 95.31 230 PHE B C 1
ATOM 4109 O O . PHE B 1 230 ? -1.587 13.484 -6.074 1 95.31 230 PHE B O 1
ATOM 4116 N N . ASN B 1 231 ? -0.853 12.5 -4.141 1 96.19 231 ASN B N 1
ATOM 4117 C CA . ASN B 1 231 ? -2.082 12.898 -3.465 1 96.19 231 ASN B CA 1
ATOM 4118 C C . ASN B 1 231 ? -2.199 14.422 -3.365 1 96.19 231 ASN B C 1
ATOM 4120 O O . ASN B 1 231 ? -3.297 14.953 -3.178 1 96.19 231 ASN B O 1
ATOM 4124 N N . ASP B 1 232 ? -1.135 15.109 -3.504 1 98.62 232 ASP B N 1
ATOM 4125 C CA . ASP B 1 232 ? -1.117 16.562 -3.395 1 98.62 232 ASP B CA 1
ATOM 4126 C C . 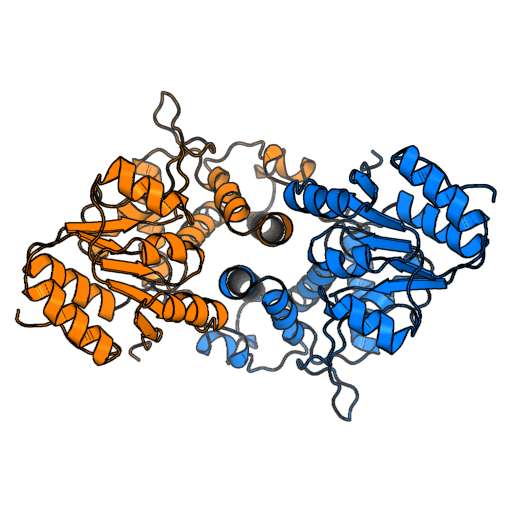ASP B 1 232 ? -1.102 17.219 -4.773 1 98.62 232 ASP B C 1
ATOM 4128 O O . ASP B 1 232 ? -1.28 18.438 -4.891 1 98.62 232 ASP B O 1
ATOM 4132 N N . TYR B 1 233 ? -0.909 16.438 -5.824 1 98.62 233 TYR B N 1
ATOM 4133 C CA . TYR B 1 233 ? -0.697 16.953 -7.172 1 98.62 233 TYR B CA 1
ATOM 4134 C C . TYR B 1 233 ? -1.834 17.875 -7.586 1 98.62 233 TYR B C 1
ATOM 4136 O O . TYR B 1 233 ? -1.595 18.984 -8.078 1 98.62 233 TYR B O 1
ATOM 4144 N N . PRO B 1 234 ? -3.133 17.531 -7.305 1 98.81 234 PRO B N 1
ATOM 4145 C CA . PRO B 1 234 ? -4.211 18.422 -7.703 1 98.81 234 PRO B CA 1
ATOM 4146 C C . PRO B 1 234 ? -4.133 19.781 -7.004 1 98.81 234 PRO B C 1
ATOM 4148 O O . PRO B 1 234 ? -4.332 20.828 -7.641 1 98.81 234 PRO B O 1
ATOM 4151 N N . MET B 1 235 ? -3.783 19.781 -5.695 1 98.81 235 MET B N 1
ATOM 4152 C CA . MET B 1 235 ? -3.742 21.078 -5.008 1 98.81 235 MET B CA 1
ATOM 4153 C C . MET B 1 235 ? -2.494 21.859 -5.395 1 98.81 235 MET B C 1
ATOM 4155 O O . MET B 1 235 ? -2.518 23.094 -5.43 1 98.81 235 MET B O 1
ATOM 4159 N N . LEU B 1 236 ? -1.412 21.109 -5.699 1 98.94 236 LEU B N 1
ATOM 4160 C CA . LEU B 1 236 ? -0.221 21.781 -6.211 1 98.94 236 LEU B CA 1
ATOM 4161 C C . LEU B 1 236 ? -0.521 22.5 -7.523 1 98.94 236 LEU B C 1
ATOM 4163 O O . LEU B 1 236 ? -0.095 23.641 -7.723 1 98.94 236 LEU B O 1
ATOM 4167 N N . CYS B 1 237 ? -1.271 21.891 -8.383 1 98.75 237 CYS B N 1
ATOM 4168 C CA . CYS B 1 237 ? -1.654 22.469 -9.672 1 98.75 237 CYS B CA 1
ATOM 4169 C C . CYS B 1 237 ? -2.623 23.625 -9.484 1 98.75 237 CYS B C 1
ATOM 4171 O O . CYS B 1 237 ? -2.762 24.484 -10.367 1 98.75 237 CYS B O 1
ATOM 4173 N N . TYR B 1 238 ? -3.283 23.672 -8.344 1 98.62 238 TYR B N 1
ATOM 4174 C CA . TYR B 1 238 ? -4.344 24.625 -8.07 1 98.62 238 TYR B CA 1
ATOM 4175 C C . TYR B 1 238 ? -3.771 25.938 -7.523 1 98.62 238 TYR B C 1
ATOM 4177 O O . TYR B 1 238 ? -4.488 26.938 -7.402 1 98.62 238 TYR B O 1
ATOM 4185 N N . ALA B 1 239 ? -2.451 25.969 -7.207 1 98.75 239 ALA B N 1
ATOM 4186 C CA . ALA B 1 239 ? -1.811 27.172 -6.668 1 98.75 239 ALA B CA 1
ATOM 4187 C C . ALA B 1 239 ? -1.813 28.312 -7.688 1 98.75 239 ALA B C 1
ATOM 4189 O O . ALA B 1 239 ? -1.5 28.094 -8.859 1 98.75 239 ALA B O 1
ATOM 4190 N N . ARG B 1 240 ? -2.127 29.453 -7.27 1 98.44 240 ARG B N 1
ATOM 4191 C CA . ARG B 1 240 ? -2.207 30.609 -8.148 1 98.44 240 ARG B CA 1
ATOM 4192 C C . ARG B 1 240 ? -0.815 31.109 -8.531 1 98.44 240 ARG B C 1
ATOM 4194 O O . ARG B 1 240 ? -0.579 31.484 -9.68 1 98.44 240 ARG B O 1
ATOM 4201 N N . LYS B 1 241 ? 0.091 31.141 -7.609 1 98.44 241 LYS B N 1
ATOM 4202 C CA . LYS B 1 241 ? 1.396 31.75 -7.875 1 98.44 241 LYS B CA 1
ATOM 4203 C C . LYS B 1 241 ? 2.484 30.672 -7.957 1 98.44 241 LYS B C 1
ATOM 4205 O O . LYS B 1 241 ? 3.27 30.656 -8.906 1 98.44 241 LYS B O 1
ATOM 4210 N N . LEU B 1 242 ? 2.529 29.75 -6.934 1 98.62 242 LEU B N 1
ATOM 4211 C CA . LEU B 1 242 ? 3.637 28.797 -6.91 1 98.62 242 LEU B CA 1
ATOM 4212 C C . LEU B 1 242 ? 3.256 27.531 -6.141 1 98.62 242 LEU B C 1
ATOM 4214 O O . LEU B 1 242 ? 2.816 27.609 -4.992 1 98.62 242 LEU B O 1
ATOM 4218 N N . GLY B 1 243 ? 3.336 26.422 -6.777 1 98.81 243 GLY B N 1
ATOM 4219 C CA . GLY B 1 243 ? 3.379 25.125 -6.102 1 98.81 243 GLY B CA 1
ATOM 4220 C C . GLY B 1 243 ? 4.789 24.625 -5.859 1 98.81 243 GLY B C 1
ATOM 4221 O O . GLY B 1 243 ? 5.664 24.781 -6.715 1 98.81 243 GLY B O 1
ATOM 4222 N N . VAL B 1 244 ? 5.059 24.094 -4.715 1 98.94 244 VAL B N 1
ATOM 4223 C CA . VAL B 1 244 ? 6.359 23.516 -4.379 1 98.94 244 VAL B CA 1
ATOM 4224 C C . VAL B 1 244 ? 6.195 22.047 -4.012 1 98.94 244 VAL B C 1
ATOM 4226 O O . VAL B 1 244 ? 5.582 21.719 -2.992 1 98.94 244 VAL B O 1
ATOM 4229 N N . ALA B 1 245 ? 6.715 21.172 -4.793 1 98.88 245 ALA B N 1
ATOM 4230 C CA . ALA B 1 245 ? 6.707 19.734 -4.555 1 98.88 245 ALA B CA 1
ATOM 4231 C C . ALA B 1 245 ? 7.949 19.297 -3.791 1 98.88 245 ALA B C 1
ATOM 4233 O O . ALA B 1 245 ? 9.078 19.531 -4.242 1 98.88 245 ALA B O 1
ATOM 4234 N N . ILE B 1 246 ? 7.746 18.719 -2.646 1 98.38 246 ILE B N 1
ATOM 4235 C CA . ILE B 1 246 ? 8.844 18.156 -1.87 1 98.38 246 ILE B CA 1
ATOM 4236 C C . ILE B 1 246 ? 9.211 16.781 -2.424 1 98.38 246 ILE B C 1
ATOM 4238 O O . ILE B 1 246 ? 8.414 15.844 -2.357 1 98.38 246 ILE B O 1
ATOM 4242 N N . ASP B 1 247 ? 10.383 16.672 -2.908 1 97.56 247 ASP B N 1
ATOM 4243 C CA . ASP B 1 247 ? 10.828 15.484 -3.619 1 97.56 247 ASP B CA 1
ATOM 4244 C C . ASP B 1 247 ? 11.367 14.438 -2.648 1 97.56 247 ASP B C 1
ATOM 4246 O O . ASP B 1 247 ? 12.477 14.586 -2.125 1 97.56 247 ASP B O 1
ATOM 4250 N N . ARG B 1 248 ? 10.641 13.383 -2.527 1 93.69 248 ARG B N 1
ATOM 4251 C CA . ARG B 1 248 ? 11.078 12.297 -1.654 1 93.69 248 ARG B CA 1
ATOM 4252 C C . ARG B 1 248 ? 11.664 11.141 -2.463 1 93.69 248 ARG B C 1
ATOM 4254 O O . ARG B 1 248 ? 11.75 10.016 -1.972 1 93.69 248 ARG B O 1
ATOM 4261 N N . GLY B 1 249 ? 11.961 11.422 -3.736 1 93.81 249 GLY B N 1
ATOM 4262 C CA . GLY B 1 249 ? 12.672 10.438 -4.539 1 93.81 249 GLY B CA 1
ATOM 4263 C C . GLY B 1 249 ? 11.773 9.742 -5.551 1 93.81 249 GLY B C 1
ATOM 4264 O O . GLY B 1 249 ? 12.172 8.742 -6.148 1 93.81 249 GLY B O 1
ATOM 4265 N N . ASN B 1 250 ? 10.578 10.164 -5.738 1 95.25 250 ASN B N 1
ATOM 4266 C CA . ASN B 1 250 ? 9.695 9.594 -6.75 1 95.25 250 ASN B CA 1
ATOM 4267 C C . ASN B 1 250 ? 9.844 10.312 -8.094 1 95.25 250 ASN B C 1
ATOM 4269 O O . ASN B 1 250 ? 9.312 11.406 -8.281 1 95.25 250 ASN B O 1
ATOM 4273 N N . PRO B 1 251 ? 10.508 9.688 -9.016 1 95.88 251 PRO B N 1
ATOM 4274 C CA . PRO B 1 251 ? 10.789 10.375 -10.281 1 95.88 251 PRO B CA 1
ATOM 4275 C C . PRO B 1 251 ? 9.523 10.672 -11.078 1 95.88 251 PRO B C 1
ATOM 4277 O O . PRO B 1 251 ? 9.469 11.68 -11.797 1 95.88 251 PRO B O 1
ATOM 4280 N N . GLU B 1 252 ? 8.547 9.844 -10.969 1 95.25 252 GLU B N 1
ATOM 4281 C CA . GLU B 1 252 ? 7.305 10.07 -11.703 1 95.25 252 GLU B CA 1
ATOM 4282 C C . GLU B 1 252 ? 6.574 11.297 -11.18 1 95.25 252 GLU B C 1
ATOM 4284 O O . GLU B 1 252 ? 6.039 12.094 -11.953 1 95.25 252 GLU B O 1
ATOM 4289 N N . PHE B 1 253 ? 6.555 11.406 -9.891 1 97.12 253 PHE B N 1
ATOM 4290 C CA . PHE B 1 253 ? 5.941 12.57 -9.266 1 97.12 253 PHE B CA 1
ATOM 4291 C C . PHE B 1 253 ? 6.672 13.852 -9.656 1 97.12 253 PHE B C 1
ATOM 4293 O O . PHE B 1 253 ? 6.039 14.844 -10.023 1 97.12 253 PHE B O 1
ATOM 4300 N N . VAL B 1 254 ? 7.984 13.82 -9.648 1 98 254 VAL B N 1
ATOM 4301 C CA . VAL B 1 254 ? 8.812 14.977 -9.984 1 98 254 VAL B CA 1
ATOM 4302 C C . VAL B 1 254 ? 8.562 15.383 -11.438 1 98 254 VAL B C 1
ATOM 4304 O O . VAL B 1 254 ? 8.383 16.562 -11.742 1 98 254 VAL B O 1
ATOM 4307 N N . LYS B 1 255 ? 8.531 14.391 -12.266 1 98.12 255 LYS B N 1
ATOM 4308 C CA . LYS B 1 255 ? 8.297 14.656 -13.688 1 98.12 255 LYS B CA 1
ATOM 4309 C C . LYS B 1 255 ? 6.938 15.305 -13.906 1 98.12 255 LYS B C 1
ATOM 4311 O O . LYS B 1 255 ? 6.832 16.312 -14.609 1 98.12 255 LYS B O 1
ATOM 4316 N N . ALA B 1 256 ? 5.945 14.766 -13.289 1 98.12 256 ALA B N 1
ATOM 4317 C CA . ALA B 1 256 ? 4.594 15.297 -13.438 1 98.12 256 ALA B CA 1
ATOM 4318 C C . ALA B 1 256 ? 4.52 16.734 -12.961 1 98.12 256 ALA B C 1
ATOM 4320 O O . ALA B 1 256 ? 3.926 17.594 -13.625 1 98.12 256 ALA B O 1
ATOM 4321 N N . CYS B 1 257 ? 5.121 17.031 -11.812 1 98.69 257 CYS B N 1
ATOM 4322 C CA . CYS B 1 257 ? 5.102 18.375 -11.242 1 98.69 257 CYS B CA 1
ATOM 4323 C C . CYS B 1 257 ? 5.887 19.344 -12.117 1 98.69 257 CYS B C 1
ATOM 4325 O O . CYS B 1 257 ? 5.414 20.453 -12.391 1 98.69 257 CYS B O 1
ATOM 4327 N N . SER B 1 258 ? 7.031 18.922 -12.547 1 98.31 258 SER B N 1
ATOM 4328 C CA . SER B 1 258 ? 7.879 19.766 -13.383 1 98.31 258 SER B CA 1
ATOM 4329 C C . SER B 1 258 ? 7.172 20.156 -14.68 1 98.31 258 SER B C 1
ATOM 4331 O O . SER B 1 258 ? 7.273 21.297 -15.125 1 98.31 258 SER B O 1
ATOM 4333 N N . GLU B 1 259 ? 6.477 19.25 -15.195 1 98.25 259 GLU B N 1
ATOM 4334 C CA . GLU B 1 259 ? 5.77 19.469 -16.453 1 98.25 259 GLU B CA 1
ATOM 4335 C C . GLU B 1 259 ? 4.66 20.5 -16.281 1 98.25 259 GLU B C 1
ATOM 4337 O O . GLU B 1 259 ? 4.227 21.125 -17.266 1 98.25 259 GLU B O 1
ATOM 4342 N N . LYS B 1 260 ? 4.25 20.734 -15.094 1 98.12 260 LYS B N 1
ATOM 4343 C CA . LYS B 1 260 ? 3.184 21.703 -14.828 1 98.12 260 LYS B CA 1
ATOM 4344 C C . LYS B 1 260 ? 3.746 23 -14.25 1 98.12 260 LYS B C 1
ATOM 4346 O O . LYS B 1 260 ? 2.992 23.859 -13.789 1 98.12 260 LYS B O 1
ATOM 4351 N N . GLY B 1 261 ? 5.109 23.109 -14.156 1 97.56 261 GLY B N 1
ATOM 4352 C CA . GLY B 1 261 ? 5.742 24.328 -13.68 1 97.56 261 GLY B CA 1
ATOM 4353 C C . GLY B 1 261 ? 5.816 24.422 -12.164 1 97.56 261 GLY B C 1
ATOM 4354 O O . GLY B 1 261 ? 6.055 25.484 -11.609 1 97.56 261 GLY B O 1
ATOM 4355 N N . ILE B 1 262 ? 5.477 23.328 -11.523 1 98.75 262 ILE B N 1
ATOM 4356 C CA . ILE B 1 262 ? 5.613 23.266 -10.07 1 98.75 262 ILE B CA 1
ATOM 4357 C C . ILE B 1 262 ? 7.09 23.156 -9.695 1 98.75 262 ILE B C 1
ATOM 4359 O O . ILE B 1 262 ? 7.844 22.406 -10.328 1 98.75 262 ILE B O 1
ATOM 4363 N N . SER B 1 263 ? 7.547 23.922 -8.734 1 98.75 263 SER B N 1
ATOM 4364 C CA . SER B 1 263 ? 8.938 23.906 -8.305 1 98.75 263 SER B CA 1
ATOM 4365 C C . SER B 1 263 ? 9.25 22.625 -7.523 1 98.75 263 SER B C 1
ATOM 4367 O O . SER B 1 263 ? 8.43 22.156 -6.742 1 98.75 263 SER B O 1
ATOM 4369 N N . ILE B 1 264 ? 10.414 22.156 -7.754 1 98.75 264 ILE B N 1
ATOM 4370 C CA . ILE B 1 264 ? 10.836 20.922 -7.094 1 98.75 264 ILE B CA 1
ATOM 4371 C C . ILE B 1 264 ? 11.82 21.25 -5.973 1 98.75 264 ILE B C 1
ATOM 4373 O O . ILE B 1 264 ? 12.852 21.859 -6.211 1 98.75 264 ILE B O 1
ATOM 4377 N N . GLN B 1 265 ? 11.516 20.906 -4.762 1 98.62 265 GLN B N 1
ATOM 4378 C CA . GLN B 1 265 ? 12.375 21.031 -3.586 1 98.62 265 GLN B CA 1
ATOM 4379 C C . GLN B 1 265 ? 12.859 19.656 -3.119 1 98.62 265 GLN B C 1
ATOM 4381 O O . GLN B 1 265 ? 12.055 18.812 -2.713 1 98.62 265 GLN B O 1
ATOM 4386 N N . PRO B 1 266 ? 14.18 19.406 -3.203 1 96.56 266 PRO B N 1
ATOM 4387 C CA . PRO B 1 266 ? 14.672 18.156 -2.639 1 96.56 266 PRO B CA 1
ATOM 4388 C C . PRO B 1 266 ? 14.305 17.984 -1.166 1 96.56 266 PRO B C 1
ATOM 4390 O O . PRO B 1 266 ? 14.148 18.969 -0.445 1 96.56 266 PRO B O 1
ATOM 4393 N N . TYR B 1 267 ? 14.164 16.719 -0.797 1 93.12 267 TYR B N 1
ATOM 4394 C CA . TYR B 1 267 ? 13.836 16.438 0.597 1 93.12 267 TYR B CA 1
ATOM 4395 C C . TYR B 1 2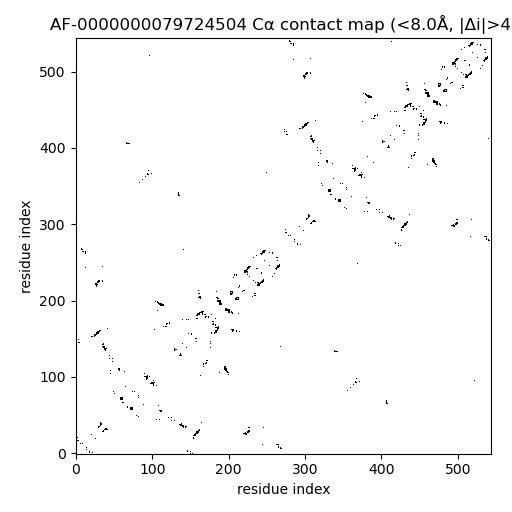67 ? 14.867 17.062 1.533 1 93.12 267 TYR B C 1
ATOM 4397 O O . TYR B 1 267 ? 16.062 17.047 1.248 1 93.12 267 TYR B O 1
ATOM 4405 N N . PHE B 1 268 ? 14.438 17.578 2.611 1 91.06 268 PHE B N 1
ATOM 4406 C CA . PHE B 1 268 ? 15.281 18.344 3.518 1 91.06 268 PHE B CA 1
ATOM 4407 C C . PHE B 1 268 ? 16.25 17.438 4.258 1 91.06 268 PHE B C 1
ATOM 4409 O O . PHE B 1 268 ? 15.898 16.328 4.656 1 91.06 268 PHE B O 1
ATOM 4416 N N . ALA B 1 269 ? 17.422 17.844 4.379 1 79.56 269 ALA B N 1
ATOM 4417 C CA . ALA B 1 269 ? 18.469 17.078 5.062 1 79.56 269 ALA B CA 1
ATOM 4418 C C . ALA B 1 269 ? 18.188 16.969 6.559 1 79.56 269 ALA B C 1
ATOM 4420 O O . ALA B 1 269 ? 17.547 17.859 7.137 1 79.56 269 ALA B O 1
ATOM 4421 N N . LEU B 1 270 ? 18.469 15.75 7.16 1 71.31 270 LEU B N 1
ATOM 4422 C CA . LEU B 1 270 ? 18.359 15.602 8.609 1 71.31 270 LEU B CA 1
ATOM 4423 C C . LEU B 1 270 ? 19.453 16.375 9.328 1 71.31 270 LEU B C 1
ATOM 4425 O O . LEU B 1 270 ? 20.609 16.375 8.891 1 71.31 270 LEU B O 1
ATOM 4429 N N . GLU B 1 271 ? 19.25 17.547 9.812 1 57.03 271 GLU B N 1
ATOM 4430 C CA . GLU B 1 271 ? 20.344 18.188 10.539 1 57.03 271 GLU B CA 1
ATOM 4431 C C . GLU B 1 271 ? 20.906 17.25 11.625 1 57.03 271 GLU B C 1
ATOM 4433 O O . GLU B 1 271 ? 20.141 16.672 12.398 1 57.03 271 GLU B O 1
ATOM 4438 N N . THR B 1 272 ? 22.062 16.438 11.273 1 43.31 272 THR B N 1
ATOM 4439 C CA . THR B 1 272 ? 22.828 15.797 12.328 1 43.31 272 THR B CA 1
ATOM 4440 C C . THR B 1 272 ? 23.172 16.797 13.438 1 43.31 272 THR B C 1
ATOM 4442 O O . THR B 1 272 ? 23.312 18 13.18 1 43.31 272 THR B O 1
#

Secondary structure (DSSP, 8-state):
------TTS-HHHHHHHHHHHHHS--EEEE--BTTTBSS-HHHHHHHHHHHTT-TTS-S--GGG-S-HHHHHTGGGS-HHHHHHHHHHHHHHHHHHH-HHHHHHHGGGGGTT--HHHHHHHHHHHHHHHHH--STT---B-HHHHHHHHHHHHTT-EEEEEEEEEHHHHHTTGGGTT--GGGEEEEEEEE-TTSPEEEEEESSPSSTHHHHHHIIIII-S--SEEEESSGGGHHHHHT-SSEEEEEESS-HHHHHHHHHTT-EEEEPPP---/------TTS-HHHHHHHHHHHHHS--EEEE--BTTTEES-HHHHHHHHHHHTT-TTS-S--GGG-S-HHHHHTGGGS-HHHHHHHHHHHHHHHHHHH-HHHHHHHGGGGGTT--HHHHHHHHHHHHHHHHH--STT--EE-HHHHHHHHHHHHTT-EEEEEEEEEHHHHHTTGGGTT--GGGEEEEEEEE-TTSPEEEEEESSPSSTHHHHHHIIIII-S--SEEEESSGGGHHHHHT-SSEEEEEESS-HHHHHHHHHTT-EEEEPPP---